Protein AF-0000000072959063 (afdb_homodimer)

Foldseek 3Di:
DPFDAFDFDDDDDDDPAWDKDKDWDADPNRTDIAIAIEHFAKEFEWEAAPVVQKIKKKKFFDVVQLLVQDDPVQNHTTHDCVVRPSVSRIAIETQMDGPPDDDDNLVVHQVSCCQAAQFRDDSVQWAWPDWDFPPVRHYRHIYTYTYGYDHPVRRHDRHQHDDPGGMHMDIGHLVRVVVQLPDPDHRYDVVRVVVNVVCCVPPND/DPFDAFDFDDDDDDDPAWDKDKDWDADPNRTDIAIAIEHFAKEFEWEAAPVVQKIKKKKFFDVVQLLVQDDPVQNHTTHDCVVRPSVSRIAIETQMDGPPDDDDNLVVHQVSCCQAAQFRDDSVQWAWPDWDFPPVRHYRHIYTYTYGYDHPVRRHDRHQHDDPGGMHMDIGHLVRVVVQLPDPDHRYDVVRVVVNVVCCVPPND

Radius of gyration: 20.93 Å; Cα contacts (8 Å, |Δi|>4): 956; chains: 2; bounding box: 51×58×54 Å

Nearest PDB structures (foldseek):
  8otv-assembly1_A  TM=8.911E-01  e=1.100E-23  Homo sapiens
  8otv-assembly1_B  TM=8.732E-01  e=2.840E-22  Homo sapiens
  3o6z-assembly1_B  TM=8.496E-01  e=9.283E-17  Escherichia coli K-12
  3o69-assembly1_B  TM=8.388E-01  e=2.330E-16  Escherichia coli K-12
  3hhj-assembly1_A  TM=7.610E-01  e=2.419E-06  Bartonella henselae str. Houston-1

pLDDT: mean 95.74, std 4.67, range [64.44, 98.94]

Structure (mmCIF, N/CA/C/O backbone):
data_AF-0000000072959063-model_v1
#
loop_
_entity.id
_entity.type
_entity.pdbx_description
1 polymer 'Uridine diphosphate glucose pyrophosphatase NUDT14'
#
loop_
_atom_site.group_PDB
_atom_site.id
_atom_site.type_symbol
_atom_site.label_atom_id
_atom_site.label_alt_id
_atom_site.label_comp_id
_atom_site.label_asym_id
_atom_site.label_entity_id
_atom_site.label_seq_id
_atom_site.pdbx_PDB_ins_code
_atom_site.Cartn_x
_atom_site.Cartn_y
_atom_site.Cartn_z
_atom_site.occupancy
_atom_site.B_iso_or_equiv
_atom_site.auth_seq_id
_atom_site.auth_comp_id
_atom_site.auth_asym_id
_atom_site.auth_atom_id
_atom_site.pdbx_PDB_model_num
ATOM 1 N N . MET A 1 1 ? 0.148 15.312 21.766 1 64.56 1 MET A N 1
ATOM 2 C CA . MET A 1 1 ? 0.038 13.945 22.266 1 64.56 1 MET A CA 1
ATOM 3 C C . MET A 1 1 ? -1.286 13.32 21.844 1 64.56 1 MET A C 1
ATOM 5 O O . MET A 1 1 ? -2.291 14.016 21.703 1 64.56 1 MET A O 1
ATOM 9 N N . ASN A 1 2 ? -1.264 12.109 21.078 1 83.5 2 ASN A N 1
ATOM 10 C CA . ASN A 1 2 ? -2.477 11.453 20.594 1 83.5 2 ASN A CA 1
ATOM 11 C C . ASN A 1 2 ? -3.133 10.617 21.688 1 83.5 2 ASN A C 1
ATOM 13 O O . ASN A 1 2 ? -3.012 9.398 21.703 1 83.5 2 ASN A O 1
ATOM 17 N N . LYS A 1 3 ? -3.85 11.367 22.656 1 90 3 LYS A N 1
ATOM 18 C CA . LYS A 1 3 ? -4.582 10.641 23.688 1 90 3 LYS A CA 1
ATOM 19 C C . LYS A 1 3 ? -5.93 10.156 23.172 1 90 3 LYS A C 1
ATOM 21 O O . LYS A 1 3 ? -6.742 10.953 22.688 1 90 3 LYS A O 1
ATOM 26 N N . ILE A 1 4 ? -6.113 8.852 23.266 1 96.19 4 ILE A N 1
ATOM 27 C CA . ILE A 1 4 ? -7.387 8.305 22.797 1 96.19 4 ILE A CA 1
ATOM 28 C C . ILE A 1 4 ? -8.156 7.723 23.984 1 96.19 4 ILE A C 1
ATOM 30 O O . ILE A 1 4 ? -7.555 7.242 24.938 1 96.19 4 ILE A O 1
ATOM 34 N N . SER A 1 5 ? -9.461 7.824 23.953 1 96.69 5 SER A N 1
ATOM 35 C CA . SER A 1 5 ? -10.352 7.207 24.922 1 96.69 5 SER A CA 1
ATOM 36 C C . SER A 1 5 ? -11.688 6.824 24.297 1 96.69 5 SER A C 1
ATOM 38 O O . SER A 1 5 ? -11.969 7.191 23.156 1 96.69 5 SER A O 1
ATOM 40 N N . ASP A 1 6 ? -12.453 5.984 24.984 1 97.44 6 ASP A N 1
ATOM 41 C CA . ASP A 1 6 ? -13.812 5.613 24.609 1 97.44 6 ASP A CA 1
ATOM 42 C C . ASP A 1 6 ? -13.859 5.016 23.219 1 97.44 6 ASP A C 1
ATOM 44 O O . ASP A 1 6 ? -14.672 5.422 22.375 1 97.44 6 ASP A O 1
ATOM 48 N N . VAL A 1 7 ? -12.906 4.195 23 1 98 7 VAL A N 1
ATOM 49 C CA . VAL A 1 7 ? -12.844 3.533 21.688 1 98 7 VAL A CA 1
ATOM 50 C C . VAL A 1 7 ? -13.891 2.424 21.625 1 98 7 VAL A C 1
ATOM 52 O O . VAL A 1 7 ? -13.867 1.488 22.422 1 98 7 VAL A O 1
ATOM 55 N N . VAL A 1 8 ? -14.812 2.545 20.641 1 98.06 8 VAL A N 1
ATOM 56 C CA . VAL A 1 8 ? -15.875 1.567 20.453 1 98.06 8 VAL A CA 1
ATOM 57 C C . VAL A 1 8 ? -15.953 1.16 18.984 1 98.06 8 VAL A C 1
ATOM 59 O O . VAL A 1 8 ? -15.914 2.014 18.094 1 98.06 8 VAL A O 1
ATOM 62 N N . LEU A 1 9 ? -16.062 -0.103 18.75 1 96.88 9 LEU A N 1
ATOM 63 C CA . LEU A 1 9 ? -16.219 -0.642 17.406 1 96.88 9 LEU A CA 1
ATOM 64 C C . LEU A 1 9 ? -17.656 -1.05 17.141 1 96.88 9 LEU A C 1
ATOM 66 O O . LEU A 1 9 ? -18.281 -1.715 17.969 1 96.88 9 LEU A O 1
ATOM 70 N N . LYS A 1 10 ? -18.156 -0.646 15.969 1 94.88 10 LYS A N 1
ATOM 71 C CA . LYS A 1 10 ? -19.5 -1.013 15.516 1 94.88 10 LYS A CA 1
ATOM 72 C C . LYS A 1 10 ? -19.484 -1.417 14.047 1 94.88 10 LYS A C 1
ATOM 74 O O . LYS A 1 10 ? -18.641 -0.966 13.273 1 94.88 10 LYS A O 1
ATOM 79 N N . PRO A 1 11 ? -20.438 -2.283 13.695 1 90.31 11 PRO A N 1
ATOM 80 C CA . PRO A 1 11 ? -20.547 -2.566 12.266 1 90.31 11 PRO A CA 1
ATOM 81 C C . PRO A 1 11 ? -20.781 -1.311 11.43 1 90.31 11 PRO A C 1
ATOM 83 O O . PRO A 1 11 ? -21.5 -0.402 11.859 1 90.31 11 PRO A O 1
ATOM 86 N N . LEU A 1 12 ? -20.219 -1.316 10.25 1 91.25 12 LEU A N 1
ATOM 87 C CA . LEU A 1 12 ? -20.406 -0.181 9.352 1 91.25 12 LEU A CA 1
ATOM 88 C C . LEU A 1 12 ? -21.844 -0.106 8.867 1 91.25 12 LEU A C 1
ATOM 90 O O . LEU A 1 12 ? -22.406 -1.11 8.4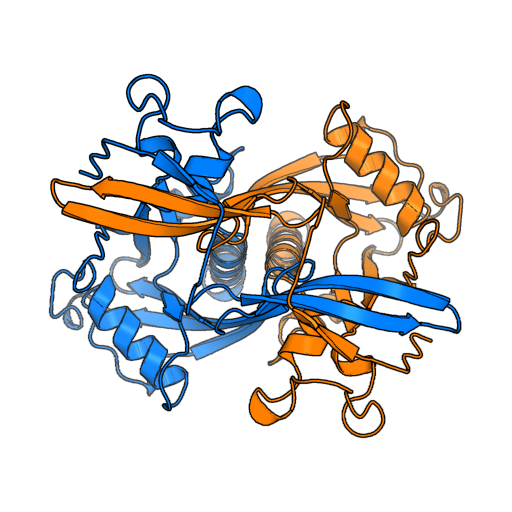22 1 91.25 12 LEU A O 1
ATOM 94 N N . GLU A 1 13 ? -22.453 0.998 8.914 1 87.31 13 GLU A N 1
ATOM 95 C CA . GLU A 1 13 ? -23.781 1.215 8.359 1 87.31 13 GLU A CA 1
ATOM 96 C C . GLU A 1 13 ? -23.719 1.907 7 1 87.31 13 GLU A C 1
ATOM 98 O O . GLU A 1 13 ? -23.938 1.279 5.965 1 87.31 13 GLU A O 1
ATOM 103 N N . LYS A 1 14 ? -23.547 3.174 6.93 1 85.25 14 LYS A N 1
ATOM 104 C CA . LYS A 1 14 ? -23.375 3.949 5.707 1 85.25 14 LYS A CA 1
ATOM 105 C C . LYS A 1 14 ? -22.141 4.844 5.797 1 85.25 14 LYS A C 1
ATOM 107 O O . LYS A 1 14 ? -21.859 5.422 6.852 1 85.25 14 LYS A O 1
ATOM 112 N N . SER A 1 15 ? -21.391 4.836 4.648 1 87.69 15 SER A N 1
ATOM 113 C CA . SER A 1 15 ? -20.188 5.652 4.656 1 87.69 15 SER A CA 1
ATOM 114 C C . SER A 1 15 ? -19.984 6.348 3.314 1 87.69 15 SER A C 1
ATOM 116 O O . SER A 1 15 ? -20.219 5.754 2.26 1 87.69 15 SER A O 1
ATOM 118 N N . ILE A 1 16 ? -19.531 7.57 3.32 1 81.75 16 ILE A N 1
ATOM 119 C CA . ILE A 1 16 ? -19.188 8.281 2.096 1 81.75 16 ILE A CA 1
ATOM 120 C C . ILE A 1 16 ? -17.734 8.016 1.734 1 81.75 16 ILE A C 1
ATOM 122 O O . ILE A 1 16 ? -17.281 8.336 0.627 1 81.75 16 ILE A O 1
ATOM 126 N N . TYR A 1 17 ? -16.969 7.398 2.617 1 83.69 17 TYR A N 1
ATOM 127 C CA . TYR A 1 17 ? -15.539 7.191 2.41 1 83.69 17 TYR A CA 1
ATOM 128 C C . TYR A 1 17 ? -15.258 5.746 2.012 1 83.69 17 TYR A C 1
ATOM 130 O O . TYR A 1 17 ? -14.297 5.48 1.279 1 83.69 17 TYR A O 1
ATOM 138 N N . VAL A 1 18 ? -16 4.887 2.527 1 85.69 18 VAL A N 1
ATOM 139 C CA . VAL A 1 18 ? -15.836 3.449 2.332 1 85.69 18 VAL A CA 1
ATOM 140 C C . VAL A 1 18 ? -17.125 2.846 1.8 1 85.69 18 VAL A C 1
ATOM 142 O O . VAL A 1 18 ? -18.141 2.795 2.512 1 85.69 18 VAL A O 1
ATOM 145 N N . LYS A 1 19 ? -17.094 2.375 0.572 1 89.19 19 LYS A N 1
ATOM 146 C CA . LYS A 1 19 ? -18.281 1.803 -0.057 1 89.19 19 LYS A CA 1
ATOM 147 C C . LYS A 1 19 ? -18.016 0.375 -0.527 1 89.19 19 LYS A C 1
ATOM 149 O O . LYS A 1 19 ? -17.531 0.161 -1.637 1 89.19 19 LYS A O 1
ATOM 154 N N . PRO A 1 20 ? -18.438 -0.57 0.28 1 91.88 20 PRO A N 1
ATOM 155 C CA . PRO A 1 20 ? -18.172 -1.971 -0.063 1 91.88 20 PRO A CA 1
ATOM 156 C C . PRO A 1 20 ? -19.062 -2.471 -1.203 1 91.88 20 PRO A C 1
ATOM 158 O O . PRO A 1 20 ? -20.25 -2.133 -1.265 1 91.88 20 PRO A O 1
ATOM 161 N N . GLN A 1 21 ? -18.453 -3.162 -2.1 1 93.38 21 GLN A N 1
ATOM 162 C CA . GLN A 1 21 ? -19.125 -3.742 -3.256 1 93.38 21 GLN A CA 1
ATOM 163 C C . GLN A 1 21 ? -18.656 -5.176 -3.504 1 93.38 21 GLN A C 1
ATOM 165 O O . GLN A 1 21 ? -17.594 -5.582 -3.02 1 93.38 21 GLN A O 1
ATOM 170 N N . THR A 1 22 ? -19.547 -5.902 -4.219 1 96.25 22 THR A N 1
ATOM 171 C CA . THR A 1 22 ? -19.188 -7.219 -4.727 1 96.25 22 THR A CA 1
ATOM 172 C C . THR A 1 22 ? -19.234 -7.242 -6.254 1 96.25 22 THR A C 1
ATOM 174 O O . THR A 1 22 ? -20.219 -6.824 -6.859 1 96.25 22 THR A O 1
ATOM 177 N N . MET A 1 23 ? -18.156 -7.68 -6.844 1 97 23 MET A N 1
ATOM 178 C CA . MET A 1 23 ? -18.109 -7.879 -8.289 1 97 23 MET A CA 1
ATOM 179 C C . MET A 1 23 ? -18.344 -9.344 -8.641 1 97 23 MET A C 1
ATOM 181 O O . MET A 1 23 ? -17.641 -10.227 -8.141 1 97 23 MET A O 1
ATOM 185 N N . HIS A 1 24 ? -19.328 -9.555 -9.445 1 97.62 24 HIS A N 1
ATOM 186 C CA . HIS A 1 24 ? -19.562 -10.859 -10.062 1 97.62 24 HIS A CA 1
ATOM 187 C C . HIS A 1 24 ? -19.094 -10.867 -11.508 1 97.62 24 HIS A C 1
ATOM 189 O O . HIS A 1 24 ? -19.344 -9.914 -12.25 1 97.62 24 HIS A O 1
ATOM 195 N N . PHE A 1 25 ? -18.406 -11.93 -11.875 1 97.19 25 PHE A N 1
ATOM 196 C CA . PHE A 1 25 ? -17.906 -11.961 -13.242 1 97.19 25 PHE A CA 1
ATOM 197 C C . PHE A 1 25 ? -17.562 -13.383 -13.664 1 97.19 25 PHE A C 1
ATOM 199 O O . PHE A 1 25 ? -17.578 -14.297 -12.836 1 97.19 25 PHE A O 1
ATOM 206 N N . VAL A 1 26 ? -17.422 -13.531 -14.969 1 96.44 26 VAL A N 1
ATOM 207 C CA . VAL A 1 26 ? -16.953 -14.789 -15.531 1 96.44 26 VAL A CA 1
ATOM 208 C C . VAL A 1 26 ? -15.516 -14.625 -16.031 1 96.44 26 VAL A C 1
ATOM 210 O O . VAL A 1 26 ? -15.219 -13.703 -16.812 1 96.44 26 VAL A O 1
ATOM 213 N N . GLN A 1 27 ? -14.633 -15.43 -15.523 1 94.44 27 GLN A N 1
ATOM 214 C CA . GLN A 1 27 ? -13.242 -15.438 -15.969 1 94.44 27 GLN A CA 1
ATOM 215 C C . GLN A 1 27 ? -12.883 -16.781 -16.609 1 94.44 27 GLN A C 1
ATOM 217 O O . GLN A 1 27 ? -12.953 -17.828 -15.961 1 94.44 27 GLN A O 1
ATOM 222 N N . ASN A 1 28 ? -12.508 -16.656 -17.859 1 92.69 28 ASN A N 1
ATOM 223 C CA . ASN A 1 28 ? -12.188 -17.875 -18.594 1 92.69 28 ASN A CA 1
ATOM 224 C C . ASN A 1 28 ? -13.281 -18.938 -18.438 1 92.69 28 ASN A C 1
ATOM 226 O O . ASN A 1 28 ? -12.992 -20.094 -18.156 1 92.69 28 ASN A O 1
ATOM 230 N N . GLY A 1 29 ? -14.508 -18.547 -18.422 1 91.88 29 GLY A N 1
ATOM 231 C CA . GLY A 1 29 ? -15.664 -19.422 -18.438 1 91.88 29 GLY A CA 1
ATOM 232 C C . GLY A 1 29 ? -16.141 -19.797 -17.047 1 91.88 29 GLY A C 1
ATOM 233 O O . GLY A 1 29 ? -17.156 -20.484 -16.891 1 91.88 29 GLY A O 1
ATOM 234 N N . ARG A 1 30 ? -15.453 -19.344 -16.062 1 93.38 30 ARG A N 1
ATOM 235 C CA . ARG A 1 30 ? -15.82 -19.688 -14.688 1 93.38 30 ARG A CA 1
ATOM 236 C C . ARG A 1 30 ? -16.391 -18.484 -13.953 1 93.38 30 ARG A C 1
ATOM 238 O O . ARG A 1 30 ? -15.805 -17.391 -13.984 1 93.38 30 ARG A O 1
ATOM 245 N N . LYS A 1 31 ? -17.5 -18.781 -13.219 1 94.69 31 LYS A N 1
ATOM 246 C CA . LYS A 1 31 ? -18.109 -17.734 -12.414 1 94.69 31 LYS A CA 1
ATOM 247 C C . LYS A 1 31 ? -17.266 -17.438 -11.172 1 94.69 31 LYS A C 1
ATOM 249 O O . LYS A 1 31 ? -16.844 -18.359 -10.461 1 94.69 31 LYS A O 1
ATOM 254 N N . ARG A 1 32 ? -17.094 -16.172 -11.008 1 94.25 32 ARG A N 1
ATOM 255 C CA . ARG A 1 32 ? -16.297 -15.734 -9.867 1 94.25 32 ARG A CA 1
ATOM 256 C C . ARG A 1 32 ? -16.969 -14.555 -9.164 1 94.25 32 ARG A C 1
ATOM 258 O O . ARG A 1 32 ? -17.75 -13.828 -9.773 1 94.25 32 ARG A O 1
ATOM 265 N N . THR A 1 33 ? -16.656 -14.438 -7.871 1 94.62 33 THR A N 1
ATOM 266 C CA . THR A 1 33 ? -17.078 -13.305 -7.059 1 94.62 33 THR A CA 1
ATOM 267 C C . THR A 1 33 ? -15.891 -12.711 -6.297 1 94.62 33 THR A C 1
ATOM 269 O O . THR A 1 33 ? -15.008 -13.445 -5.836 1 94.62 33 THR A O 1
ATOM 272 N N . TRP A 1 34 ? -15.906 -11.352 -6.242 1 95.81 34 TRP A N 1
ATOM 273 C CA . TRP A 1 34 ? -14.844 -10.664 -5.512 1 95.81 34 TRP A CA 1
ATOM 274 C C . TRP A 1 34 ? -15.406 -9.477 -4.734 1 95.81 34 TRP A C 1
ATOM 276 O O . TRP A 1 34 ? -16.109 -8.641 -5.297 1 95.81 34 TRP A O 1
ATOM 286 N N . ASP A 1 35 ? -15.094 -9.453 -3.447 1 94.88 35 ASP A N 1
ATOM 287 C CA . ASP A 1 35 ? -15.5 -8.32 -2.611 1 94.88 35 ASP A CA 1
ATOM 288 C C . ASP A 1 35 ? -14.43 -7.23 -2.611 1 94.88 35 ASP A C 1
ATOM 290 O O . ASP A 1 35 ? -13.242 -7.52 -2.43 1 94.88 35 ASP A O 1
ATOM 294 N N . LEU A 1 36 ? -14.852 -5.977 -2.92 1 94.25 36 LEU A N 1
ATOM 295 C CA . LEU A 1 36 ? -13.922 -4.859 -3.031 1 94.25 36 LEU A CA 1
ATOM 296 C C . LEU A 1 36 ? -14.523 -3.586 -2.449 1 94.25 36 LEU A C 1
ATOM 298 O O . LEU A 1 36 ? -15.695 -3.578 -2.047 1 94.25 36 LEU A O 1
ATOM 302 N N . LEU A 1 37 ? -13.672 -2.578 -2.32 1 91.81 37 LEU A N 1
ATOM 303 C CA . LEU A 1 37 ? -14.102 -1.282 -1.803 1 91.81 37 LEU A CA 1
ATOM 304 C C . LEU A 1 37 ? -13.789 -0.171 -2.801 1 91.81 37 LEU A C 1
ATOM 306 O O . LEU A 1 37 ? -12.711 -0.153 -3.402 1 91.81 37 LEU A O 1
ATOM 310 N N . ASP A 1 38 ? -14.742 0.648 -2.859 1 89.25 38 ASP A N 1
ATOM 311 C CA . ASP A 1 38 ? -14.516 1.892 -3.59 1 89.25 38 ASP A CA 1
ATOM 312 C C . ASP A 1 38 ? -13.961 2.977 -2.668 1 89.25 38 ASP A C 1
ATOM 314 O O . ASP A 1 38 ? -14.625 3.387 -1.714 1 89.25 38 ASP A O 1
ATOM 318 N N . VAL A 1 39 ? -12.703 3.361 -2.891 1 90.38 39 VAL A N 1
ATOM 319 C CA . VAL A 1 39 ? -12.062 4.426 -2.123 1 90.38 39 VAL A CA 1
ATOM 320 C C . VAL A 1 39 ? -11.469 5.465 -3.072 1 90.38 39 VAL A C 1
ATOM 322 O O . VAL A 1 39 ? -11.258 5.184 -4.254 1 90.38 39 VAL A O 1
ATOM 325 N N . HIS A 1 40 ? -11.18 6.688 -2.586 1 92.56 40 HIS A N 1
ATOM 326 C CA . HIS A 1 40 ? -10.617 7.762 -3.395 1 92.56 40 HIS A CA 1
ATOM 327 C C . HIS A 1 40 ? -9.156 7.477 -3.752 1 92.56 40 HIS A C 1
ATOM 329 O O . HIS A 1 40 ? -8.422 6.895 -2.955 1 92.56 40 HIS A O 1
ATOM 335 N N . ASP A 1 41 ? -8.805 7.926 -4.945 1 95.56 41 ASP A N 1
ATOM 336 C CA . ASP A 1 41 ? -7.379 8.039 -5.25 1 95.56 41 ASP A CA 1
ATOM 337 C C . ASP A 1 41 ? -6.691 9.016 -4.293 1 95.56 41 ASP A C 1
ATOM 339 O O . ASP A 1 41 ? -7.355 9.719 -3.527 1 95.56 41 ASP A O 1
ATOM 343 N N . SER A 1 42 ? -5.34 8.953 -4.293 1 97.5 42 SER A N 1
ATOM 344 C CA . SER A 1 42 ? -4.625 9.812 -3.359 1 97.5 42 SER A CA 1
ATOM 345 C C . SER A 1 42 ? -3.301 10.289 -3.951 1 97.5 42 SER A C 1
ATOM 347 O O . SER A 1 42 ? -2.852 9.773 -4.977 1 97.5 42 SER A O 1
ATOM 349 N N . VAL A 1 43 ? -2.781 11.352 -3.344 1 98.69 43 VAL A N 1
ATOM 350 C CA . VAL A 1 43 ? -1.429 11.828 -3.617 1 98.69 43 VAL A CA 1
ATOM 351 C C . VAL A 1 43 ? -0.581 11.719 -2.352 1 98.69 43 VAL A C 1
ATOM 353 O O . VAL A 1 43 ? -1.105 11.789 -1.237 1 98.69 43 VAL A O 1
ATOM 356 N N . ALA A 1 44 ? 0.662 11.469 -2.484 1 98.81 44 ALA A N 1
ATOM 357 C CA . ALA A 1 44 ? 1.662 11.508 -1.422 1 98.81 44 ALA A CA 1
ATOM 358 C C . ALA A 1 44 ? 2.922 12.242 -1.879 1 98.81 44 ALA A C 1
ATOM 360 O O . ALA A 1 44 ? 3.312 12.141 -3.045 1 98.81 44 ALA A O 1
ATOM 361 N N . ILE A 1 45 ? 3.547 12.984 -0.975 1 98.94 45 ILE A N 1
ATOM 362 C CA . ILE A 1 45 ? 4.668 13.82 -1.383 1 98.94 45 ILE A CA 1
ATOM 363 C C . ILE A 1 45 ? 5.863 13.562 -0.47 1 98.94 45 ILE A C 1
ATOM 365 O O . ILE A 1 45 ? 5.758 13.68 0.753 1 98.94 45 ILE A O 1
ATOM 369 N N . LEU A 1 46 ? 6.977 13.195 -1.037 1 98.94 46 LEU A N 1
ATOM 370 C CA . LEU A 1 46 ? 8.25 13.141 -0.331 1 98.94 46 LEU A CA 1
ATOM 371 C C . LEU A 1 46 ? 8.938 14.5 -0.343 1 98.94 46 LEU A C 1
ATOM 373 O O . LEU A 1 46 ? 9.367 14.977 -1.397 1 98.94 46 LEU A O 1
ATOM 377 N N . LEU A 1 47 ? 9.031 15.102 0.79 1 98.94 47 LEU A N 1
ATOM 378 C CA . LEU A 1 47 ? 9.656 16.406 0.93 1 98.94 47 LEU A CA 1
ATOM 379 C C . LEU A 1 47 ? 11.109 16.281 1.376 1 98.94 47 LEU A C 1
ATOM 381 O O . LEU A 1 47 ? 11.406 15.547 2.32 1 98.94 47 LEU A O 1
ATOM 385 N N . HIS A 1 48 ? 11.953 16.969 0.706 1 98.88 48 HIS A N 1
ATOM 386 C CA . HIS A 1 48 ? 13.375 16.984 1.019 1 98.88 48 HIS A CA 1
ATOM 387 C C . HIS A 1 48 ? 13.875 18.406 1.259 1 98.88 48 HIS A C 1
ATOM 389 O O . HIS A 1 48 ? 13.875 19.234 0.342 1 98.88 48 HIS A O 1
ATOM 395 N N . ASN A 1 49 ? 14.219 18.75 2.5 1 98.62 49 ASN A N 1
ATOM 396 C CA . ASN A 1 49 ? 14.891 20.016 2.789 1 98.62 49 ASN A CA 1
ATOM 397 C C . ASN A 1 49 ? 16.344 19.984 2.346 1 98.62 49 ASN A C 1
ATOM 399 O O . ASN A 1 49 ? 17.188 19.344 2.988 1 98.62 49 ASN A O 1
ATOM 403 N N . THR A 1 50 ? 16.625 20.656 1.312 1 97.56 50 THR A N 1
ATOM 404 C CA . THR A 1 50 ? 17.938 20.547 0.675 1 97.56 50 THR A CA 1
ATOM 405 C C . THR A 1 50 ? 18.984 21.312 1.466 1 97.56 50 THR A C 1
ATOM 407 O O . THR A 1 50 ? 20.188 21.047 1.332 1 97.56 50 THR A O 1
ATOM 410 N N . ARG A 1 51 ? 18.609 22.25 2.266 1 96.94 51 ARG A N 1
ATOM 411 C CA . ARG A 1 51 ? 19.547 22.969 3.1 1 96.94 51 ARG A CA 1
ATOM 412 C C . ARG A 1 51 ? 20 22.141 4.293 1 96.94 51 ARG A C 1
ATOM 414 O O . ARG A 1 51 ? 21.188 22.047 4.586 1 96.94 51 ARG A O 1
ATOM 421 N N . LYS A 1 52 ? 19.031 21.5 4.914 1 96.69 52 LYS A N 1
ATOM 422 C CA . LYS A 1 52 ? 19.312 20.719 6.109 1 96.69 52 LYS A CA 1
ATOM 423 C C . LYS A 1 52 ? 19.641 19.266 5.75 1 96.69 52 LYS A C 1
ATOM 425 O O . LYS A 1 52 ? 20.109 18.5 6.594 1 96.69 52 LYS A O 1
ATOM 430 N N . GLN A 1 53 ? 19.406 18.938 4.559 1 97 53 GLN A N 1
ATOM 431 C CA . GLN A 1 53 ? 19.578 17.562 4.098 1 97 53 GLN A CA 1
ATOM 432 C C . GLN A 1 53 ? 18.734 16.594 4.93 1 97 53 GLN A C 1
ATOM 434 O O . GLN A 1 53 ? 19.25 15.602 5.434 1 97 53 GLN A O 1
ATOM 439 N N . THR A 1 54 ? 17.516 16.922 5.082 1 98.62 54 THR A N 1
ATOM 440 C CA . THR A 1 54 ? 16.562 16.109 5.828 1 98.62 54 THR A CA 1
ATOM 441 C C . THR A 1 54 ? 15.312 15.828 4.988 1 98.62 54 THR A C 1
ATOM 443 O O . THR A 1 54 ? 15.039 16.531 4.02 1 98.62 54 THR A O 1
ATOM 446 N N . LEU A 1 55 ? 14.711 14.766 5.285 1 98.88 55 LEU A N 1
ATOM 447 C CA . LEU A 1 55 ? 13.375 14.461 4.77 1 98.88 55 LEU A CA 1
ATOM 448 C C . LEU A 1 55 ? 12.305 14.852 5.781 1 98.88 55 LEU A C 1
ATOM 450 O O . LEU A 1 55 ? 12.5 14.695 6.988 1 98.88 55 LEU A O 1
ATOM 454 N N . ILE A 1 56 ? 11.18 15.344 5.289 1 98.81 56 ILE A N 1
ATOM 455 C CA . ILE A 1 56 ? 10.086 15.797 6.137 1 98.81 56 ILE A CA 1
ATOM 456 C C . ILE A 1 56 ? 8.914 14.82 6.035 1 98.81 56 ILE A C 1
ATOM 458 O O . ILE A 1 56 ? 8.43 14.531 4.938 1 98.81 56 ILE A O 1
ATOM 462 N N . PHE A 1 57 ? 8.477 14.312 7.164 1 98.81 57 PHE A N 1
ATOM 463 C CA . PHE A 1 57 ? 7.398 13.344 7.262 1 98.81 57 PHE A CA 1
ATOM 464 C C . PHE A 1 57 ? 6.32 13.828 8.227 1 98.81 57 PHE A C 1
ATOM 466 O O . PHE A 1 57 ? 6.453 14.898 8.828 1 98.81 57 PHE A O 1
ATOM 473 N N . VAL A 1 58 ? 5.246 13.062 8.266 1 98.62 58 VAL A N 1
ATOM 474 C CA . VAL A 1 58 ? 4.172 13.375 9.211 1 98.62 58 VAL A CA 1
ATOM 475 C C . VAL A 1 58 ? 3.893 12.156 10.086 1 98.62 58 VAL A C 1
ATOM 477 O O . VAL A 1 58 ? 3.959 11.016 9.625 1 98.62 58 VAL A O 1
ATOM 480 N N . LYS A 1 59 ? 3.639 12.398 11.312 1 97.69 59 LYS A N 1
ATOM 481 C CA . LYS A 1 59 ? 3.199 11.406 12.297 1 97.69 59 LYS A CA 1
ATOM 482 C C . LYS A 1 59 ? 1.745 11.641 12.695 1 97.69 59 LYS A C 1
ATOM 484 O O . LYS A 1 59 ? 1.349 12.766 12.984 1 97.69 59 LYS A O 1
ATOM 489 N N . GLN A 1 60 ? 0.978 10.609 12.688 1 97.06 60 GLN A N 1
ATOM 490 C CA . GLN A 1 60 ? -0.431 10.758 13.039 1 97.06 60 GLN A CA 1
ATOM 491 C C . GLN A 1 60 ? -1.027 9.43 13.492 1 97.06 60 GLN A C 1
ATOM 493 O O . GLN A 1 60 ? -0.453 8.367 13.242 1 97.06 60 GLN A O 1
ATOM 498 N N . PHE A 1 61 ? -2.199 9.547 14.219 1 97.12 61 PHE A N 1
ATOM 499 C CA . PHE A 1 61 ? -2.943 8.367 14.664 1 97.12 61 PHE A CA 1
ATOM 500 C C . PHE A 1 61 ? -3.82 7.832 13.539 1 97.12 61 PHE A C 1
ATOM 502 O O . PHE A 1 61 ? -4.652 8.555 12.984 1 97.12 61 PHE A O 1
ATOM 509 N N . ARG A 1 62 ? -3.615 6.555 13.18 1 97.56 62 ARG A N 1
ATOM 510 C CA . ARG A 1 62 ? -4.418 5.855 12.188 1 97.56 62 ARG A CA 1
ATOM 511 C C . ARG A 1 62 ? -5.289 4.785 12.844 1 97.56 62 ARG A C 1
ATOM 513 O O . ARG A 1 62 ? -4.805 3.705 13.18 1 97.56 62 ARG A O 1
ATOM 520 N N . PRO A 1 63 ? -6.555 4.992 12.922 1 97.06 63 PRO A N 1
ATOM 521 C CA . PRO A 1 63 ? -7.453 4.035 13.57 1 97.06 63 PRO A CA 1
ATOM 522 C C . PRO A 1 63 ? -7.367 2.637 12.969 1 97.06 63 PRO A C 1
ATOM 524 O O . PRO A 1 63 ? -7.34 1.645 13.703 1 97.06 63 PRO A O 1
ATOM 527 N N . PRO A 1 64 ? -7.289 2.512 11.664 1 97.06 64 PRO A N 1
ATOM 528 C CA . PRO A 1 64 ? -7.172 1.158 11.117 1 97.06 64 PRO A CA 1
ATOM 529 C C . PRO A 1 64 ? -5.922 0.43 11.609 1 97.06 64 PRO A C 1
ATOM 531 O O . PRO A 1 64 ? -5.969 -0.774 11.875 1 97.06 64 PRO A O 1
ATOM 534 N N . VAL A 1 65 ? -4.844 1.157 11.664 1 97.88 65 VAL A N 1
ATOM 535 C CA . VAL A 1 65 ? -3.604 0.562 12.148 1 97.88 65 VAL A CA 1
ATOM 536 C C . VAL A 1 65 ? -3.756 0.18 13.617 1 97.88 65 VAL A C 1
ATOM 538 O O . VAL A 1 65 ? -3.318 -0.896 14.039 1 97.88 65 VAL A O 1
ATOM 541 N N . TYR A 1 66 ? -4.359 1.049 14.422 1 97.94 66 TYR A N 1
ATOM 542 C CA . TYR A 1 66 ? -4.656 0.75 15.82 1 97.94 66 TYR A CA 1
ATOM 543 C C . TYR A 1 66 ? -5.48 -0.525 15.938 1 97.94 66 TYR A C 1
ATOM 545 O O . TYR A 1 66 ? -5.117 -1.438 16.688 1 97.94 66 TYR A O 1
ATOM 553 N N . PHE A 1 67 ? -6.496 -0.579 15.188 1 97.19 67 PHE A N 1
ATOM 554 C CA . PHE A 1 67 ? -7.375 -1.739 15.148 1 97.19 67 PHE A CA 1
ATOM 555 C C . PHE A 1 67 ? -6.594 -3.004 14.812 1 97.19 67 PHE A C 1
ATOM 557 O O . PHE A 1 67 ? -6.723 -4.02 15.5 1 97.19 67 PHE A O 1
ATOM 564 N N . GLY A 1 68 ? -5.738 -2.895 13.773 1 95.12 68 GLY A N 1
ATOM 565 C CA . GLY A 1 68 ? -4.969 -4.039 13.312 1 95.12 68 GLY A CA 1
ATOM 566 C C . GLY A 1 68 ? -3.904 -4.477 14.305 1 95.12 68 GLY A C 1
ATOM 567 O O . GLY A 1 68 ? -3.348 -5.57 14.188 1 95.12 68 GLY A O 1
ATOM 568 N N . SER A 1 69 ? -3.596 -3.65 15.234 1 96.69 69 SER A N 1
ATOM 569 C CA . SER A 1 69 ? -2.564 -3.949 16.219 1 96.69 69 SER A CA 1
ATOM 570 C C . SER A 1 69 ? -3.156 -4.625 17.453 1 96.69 69 SER A C 1
ATOM 572 O O . SER A 1 69 ? -2.424 -5.023 18.359 1 96.69 69 SER A O 1
ATOM 574 N N . ILE A 1 70 ? -4.484 -4.738 17.531 1 96.56 70 ILE A N 1
ATOM 575 C CA . ILE A 1 70 ? -5.195 -5.398 18.625 1 96.56 70 ILE A CA 1
ATOM 576 C C . ILE A 1 70 ? -5.5 -6.844 18.234 1 96.56 70 ILE A C 1
ATOM 578 O O . ILE A 1 70 ? -5.926 -7.117 17.109 1 96.56 70 ILE A O 1
ATOM 582 N N . PRO A 1 71 ? -5.242 -7.828 19.125 1 94.75 71 PRO A N 1
ATOM 583 C CA . PRO A 1 71 ? -5.609 -9.219 18.844 1 94.75 71 PRO A CA 1
ATOM 584 C C . PRO A 1 71 ? -7.078 -9.375 18.469 1 94.75 71 PRO A C 1
ATOM 586 O O . PRO A 1 71 ? -7.941 -8.703 19.047 1 94.75 71 PRO A O 1
ATOM 589 N N . GLU A 1 72 ? -7.277 -10.266 17.562 1 91.06 72 GLU A N 1
ATOM 590 C CA . GLU A 1 72 ? -8.617 -10.445 17.016 1 91.06 72 GLU A CA 1
ATOM 591 C C . GLU A 1 72 ? -9.648 -10.656 18.125 1 91.06 72 GLU A C 1
ATOM 593 O O . GLU A 1 72 ? -10.758 -10.125 18.047 1 91.06 72 GLU A O 1
ATOM 598 N N . GLU A 1 73 ? -9.344 -11.383 19.078 1 93.06 73 GLU A N 1
ATOM 599 C CA . GLU A 1 73 ? -10.273 -11.734 20.156 1 93.06 73 GLU A CA 1
ATOM 600 C C . GLU A 1 73 ? -10.695 -10.508 20.953 1 93.06 73 GLU A C 1
ATOM 602 O O . GLU A 1 73 ? -11.75 -10.508 21.594 1 93.06 73 GLU A O 1
ATOM 607 N N . ASP A 1 74 ? -9.922 -9.43 20.891 1 95.69 74 ASP A N 1
ATOM 608 C CA . ASP A 1 74 ? -10.195 -8.227 21.672 1 95.69 74 ASP A CA 1
ATOM 609 C C . ASP A 1 74 ? -10.75 -7.113 20.797 1 95.69 74 ASP A C 1
ATOM 611 O O . ASP A 1 74 ? -11.062 -6.027 21.281 1 95.69 74 ASP A O 1
ATOM 615 N N . ARG A 1 75 ? -10.93 -7.328 19.484 1 94.31 75 ARG A N 1
ATOM 616 C CA . ARG A 1 75 ? -11.391 -6.316 18.531 1 94.31 75 ARG A CA 1
ATOM 617 C C . ARG A 1 75 ? -12.914 -6.262 18.484 1 94.31 75 ARG A C 1
ATOM 619 O O . ARG A 1 75 ? -13.516 -6.414 17.422 1 94.31 75 ARG A O 1
ATOM 626 N N . LYS A 1 76 ? -13.492 -6.027 19.578 1 91.94 76 LYS A N 1
ATOM 627 C CA . LYS A 1 76 ? -14.945 -5.965 19.641 1 91.94 76 LYS A CA 1
ATOM 628 C C . LYS A 1 76 ? -15.414 -5.082 20.797 1 91.94 76 LYS A C 1
ATOM 630 O O . LYS A 1 76 ? -14.797 -5.066 21.859 1 91.94 76 LYS A O 1
ATOM 635 N N . GLY A 1 77 ? -16.484 -4.332 20.484 1 95.12 77 GLY A N 1
ATOM 636 C CA . GLY A 1 77 ? -17.047 -3.486 21.531 1 95.12 77 GLY A CA 1
ATOM 637 C C . GLY A 1 77 ? -16.109 -2.383 21.969 1 95.12 77 GLY A C 1
ATOM 638 O O . GLY A 1 77 ? -15.562 -1.658 21.141 1 95.12 77 GLY A O 1
ATOM 639 N N . THR A 1 78 ? -16.109 -2.275 23.344 1 97.31 78 THR A N 1
ATOM 640 C CA . THR A 1 78 ? -15.25 -1.253 23.922 1 97.31 78 THR A CA 1
ATOM 641 C C . THR A 1 78 ? -13.82 -1.762 24.047 1 97.31 78 THR A C 1
ATOM 643 O O . THR A 1 78 ? -13.586 -2.842 24.594 1 97.31 78 THR A O 1
ATOM 646 N N . ILE A 1 79 ? -12.922 -0.979 23.578 1 97.94 79 ILE A N 1
ATOM 647 C CA . ILE A 1 79 ? -11.516 -1.356 23.609 1 97.94 79 ILE A CA 1
ATOM 648 C C . ILE A 1 79 ? -10.867 -0.804 24.891 1 97.94 79 ILE A C 1
ATOM 650 O O . ILE A 1 79 ? -11.094 0.353 25.25 1 97.94 79 ILE A O 1
ATOM 654 N N . ASP A 1 80 ? -10.094 -1.599 25.562 1 97.69 80 ASP A N 1
ATOM 655 C CA . ASP A 1 80 ? -9.328 -1.175 26.734 1 97.69 80 ASP A CA 1
ATOM 656 C C . ASP A 1 80 ? -8.094 -0.377 26.328 1 97.69 80 ASP A C 1
ATOM 658 O O . ASP A 1 80 ? -7.031 -0.951 26.062 1 97.69 80 ASP A O 1
ATOM 662 N N . VAL A 1 81 ? -8.156 0.842 26.438 1 97.31 81 VAL A N 1
ATOM 663 C CA . VAL A 1 81 ? -7.113 1.714 25.906 1 97.31 81 VAL A CA 1
ATOM 664 C C . VAL A 1 81 ? -5.902 1.682 26.844 1 97.31 81 VAL A C 1
ATOM 666 O O . VAL A 1 81 ? -4.816 2.135 26.484 1 97.31 81 VAL A O 1
ATOM 669 N N . ASN A 1 82 ? -6.129 1.263 28.062 1 96.88 82 ASN A N 1
ATOM 670 C CA . ASN A 1 82 ? -4.988 1.067 28.938 1 96.88 82 ASN A CA 1
ATOM 671 C C . ASN A 1 82 ? -4.152 -0.14 28.531 1 96.88 82 ASN A C 1
ATOM 673 O O . ASN A 1 82 ? -2.924 -0.117 28.641 1 96.88 82 ASN A O 1
ATOM 677 N N . LYS A 1 83 ? -4.836 -1.128 28.094 1 97.38 83 LYS A N 1
ATOM 678 C CA . LYS A 1 83 ? -4.176 -2.33 27.594 1 97.38 83 LYS A CA 1
ATOM 679 C C . LYS A 1 83 ? -3.588 -2.1 26.203 1 97.38 83 LYS A C 1
ATOM 681 O O . LYS A 1 83 ? -2.533 -2.645 25.875 1 97.38 83 LYS A O 1
ATOM 686 N N . TYR A 1 84 ? -4.223 -1.364 25.391 1 98.06 84 TYR A N 1
ATOM 687 C CA . TYR A 1 84 ? -3.816 -1.032 24.031 1 98.06 84 TYR A CA 1
ATOM 688 C C . TYR A 1 84 ? -3.693 0.476 23.844 1 98.06 84 TYR A C 1
ATOM 690 O O . TYR A 1 84 ? -4.625 1.128 23.375 1 98.06 84 TYR A O 1
ATOM 698 N N . PRO A 1 85 ? -2.553 0.998 24.141 1 97.19 85 PRO A N 1
ATOM 699 C CA . PRO A 1 85 ? -2.367 2.449 24.109 1 97.19 85 PRO A CA 1
ATOM 700 C C . PRO A 1 85 ? -2.381 3.006 22.688 1 97.19 85 PRO A C 1
ATOM 702 O O . PRO A 1 85 ? -2.189 2.258 21.719 1 97.19 85 PRO A O 1
ATOM 705 N N . ALA A 1 86 ? -2.551 4.297 22.531 1 96.25 86 ALA A N 1
ATOM 706 C CA . ALA A 1 86 ? -2.705 5 21.266 1 96.25 86 ALA A CA 1
ATOM 707 C C . ALA A 1 86 ? -1.459 4.844 20.391 1 96.25 86 ALA A C 1
ATOM 709 O O . ALA A 1 86 ? -1.542 4.891 19.172 1 96.25 86 ALA A O 1
ATOM 710 N N . GLU A 1 87 ? -0.346 4.594 21.016 1 96.88 87 GLU A N 1
ATOM 711 C CA . GLU A 1 87 ? 0.932 4.484 20.312 1 96.88 87 GLU A CA 1
ATOM 712 C C . GLU A 1 87 ? 0.91 3.346 19.297 1 96.88 87 GLU A C 1
ATOM 714 O O . GLU A 1 87 ? 1.614 3.395 18.281 1 96.88 87 GLU A O 1
ATOM 719 N N . LEU A 1 88 ? 0.021 2.441 19.516 1 97.12 88 LEU A N 1
ATOM 720 C CA . LEU A 1 88 ? -0.084 1.279 18.641 1 97.12 88 LEU A CA 1
ATOM 721 C C . LEU A 1 88 ? -0.629 1.677 17.281 1 97.12 88 LEU A C 1
ATOM 723 O O . LEU A 1 88 ? -0.465 0.942 16.297 1 97.12 88 LEU A O 1
ATOM 727 N N . GLY A 1 89 ? -1.223 2.859 17.219 1 97.69 89 GLY A N 1
ATOM 728 C CA . GLY A 1 89 ? -1.828 3.305 15.977 1 97.69 89 GLY A CA 1
ATOM 729 C C . GLY A 1 89 ? -1.093 4.469 15.336 1 97.69 89 GLY A C 1
ATOM 730 O O . GLY A 1 89 ? -1.571 5.051 14.359 1 97.69 89 GLY A O 1
ATOM 731 N N . ILE A 1 90 ? 0.047 4.793 15.906 1 97.81 90 ILE A N 1
ATOM 732 C CA . ILE A 1 90 ? 0.794 5.926 15.375 1 97.81 90 ILE A CA 1
ATOM 733 C C . ILE A 1 90 ? 1.671 5.469 14.211 1 97.81 90 ILE A C 1
ATOM 735 O O . ILE A 1 90 ? 2.398 4.48 14.328 1 97.81 90 ILE A O 1
ATOM 739 N N . THR A 1 91 ? 1.573 6.199 13.094 1 98.31 91 THR A N 1
ATOM 740 C CA . THR A 1 91 ? 2.363 5.879 11.914 1 98.31 91 THR A CA 1
ATOM 741 C C . THR A 1 91 ? 3.223 7.07 11.5 1 98.31 91 THR A C 1
ATOM 743 O O . THR A 1 91 ? 2.904 8.211 11.82 1 98.31 91 THR A O 1
ATOM 746 N N . LEU A 1 92 ? 4.34 6.773 10.898 1 98.75 92 LEU A N 1
ATOM 747 C CA . LEU A 1 92 ? 5.145 7.746 10.172 1 98.75 92 LEU A CA 1
ATOM 748 C C . LEU A 1 92 ? 4.895 7.641 8.672 1 98.75 92 LEU A C 1
ATOM 750 O O . LEU A 1 92 ? 4.992 6.555 8.094 1 98.75 92 LEU A O 1
ATOM 754 N N . GLU A 1 93 ? 4.543 8.812 8.016 1 98.81 93 GLU A N 1
ATOM 755 C CA . GLU A 1 93 ? 4.094 8.812 6.625 1 98.81 93 GLU A CA 1
ATOM 756 C C . GLU A 1 93 ? 4.648 10.008 5.863 1 98.81 93 GLU A C 1
ATOM 758 O O . GLU A 1 93 ? 5.129 10.969 6.473 1 98.81 93 GLU A O 1
ATOM 763 N N . MET A 1 94 ? 4.594 9.922 4.516 1 98.81 94 MET A N 1
ATOM 764 C CA . MET A 1 94 ? 4.668 11.148 3.725 1 98.81 94 MET A CA 1
ATOM 765 C C . MET A 1 94 ? 3.418 12 3.922 1 98.81 94 MET A C 1
ATOM 767 O O . MET A 1 94 ? 2.355 11.484 4.27 1 98.81 94 MET A O 1
ATOM 771 N N . CYS A 1 95 ? 3.582 13.273 3.76 1 98.44 95 CYS A N 1
ATOM 772 C CA . CYS A 1 95 ? 2.332 14.016 3.664 1 98.44 95 CYS A CA 1
ATOM 773 C C . CYS A 1 95 ? 1.509 13.555 2.469 1 98.44 95 CYS A C 1
ATOM 775 O O . CYS A 1 95 ? 2.062 13.211 1.424 1 98.44 95 CYS A O 1
ATOM 777 N N . ALA A 1 96 ? 0.245 13.5 2.648 1 98.12 96 ALA A N 1
ATOM 778 C CA . ALA A 1 96 ? -0.624 12.891 1.643 1 98.12 96 ALA A CA 1
ATOM 779 C C . ALA A 1 96 ? -2.049 13.422 1.757 1 98.12 96 ALA A C 1
ATOM 781 O O . ALA A 1 96 ? -2.393 14.094 2.736 1 98.12 96 ALA A O 1
ATOM 782 N N . GLY A 1 97 ? -2.846 13.094 0.711 1 96.12 97 GLY A N 1
ATOM 783 C CA . GLY A 1 97 ? -4.25 13.477 0.728 1 96.12 97 GLY A CA 1
ATOM 784 C C . GLY A 1 97 ? -5.074 12.773 -0.329 1 96.12 97 GLY A C 1
ATOM 785 O O . GLY A 1 97 ? -4.531 12.289 -1.325 1 96.12 97 GLY A O 1
ATOM 786 N N . LEU A 1 98 ? -6.363 12.797 -0.089 1 94.69 98 LEU A N 1
ATOM 787 C CA . LEU A 1 98 ? -7.293 12.172 -1.026 1 94.69 98 LEU A CA 1
ATOM 788 C C . LEU A 1 98 ? -7.547 13.086 -2.223 1 94.69 98 LEU A C 1
ATOM 790 O O . LEU A 1 98 ? -7.523 14.312 -2.092 1 94.69 98 LEU A O 1
ATOM 794 N N . VAL A 1 99 ? -7.766 12.445 -3.348 1 95.62 99 VAL A N 1
ATOM 795 C CA . VAL A 1 99 ? -8.227 13.156 -4.535 1 95.62 99 VAL A CA 1
ATOM 796 C C . VAL A 1 99 ? -9.75 13.281 -4.508 1 95.62 99 VAL A C 1
ATOM 798 O O . VAL A 1 99 ? -10.453 12.453 -5.078 1 95.62 99 VAL A O 1
ATOM 801 N N . ASP A 1 100 ? -10.219 14.312 -3.883 1 91.19 100 ASP A N 1
ATOM 802 C CA . ASP A 1 100 ? -11.656 14.461 -3.686 1 91.19 100 ASP A CA 1
ATOM 803 C C . ASP A 1 100 ? -12.156 15.789 -4.242 1 91.19 100 ASP A C 1
ATOM 805 O O . ASP A 1 100 ? -13.289 16.188 -3.975 1 91.19 100 ASP A O 1
ATOM 809 N N . LYS A 1 101 ? -11.281 16.5 -4.84 1 93.19 101 LYS A N 1
ATOM 810 C CA . LYS A 1 101 ? -11.617 17.75 -5.516 1 93.19 101 LYS A CA 1
ATOM 811 C C . LYS A 1 101 ? -11.367 17.641 -7.016 1 93.19 101 LYS A C 1
ATOM 813 O O . LYS A 1 101 ? -10.539 16.844 -7.457 1 93.19 101 LYS A O 1
ATOM 818 N N . ASP A 1 102 ? -12.125 18.5 -7.688 1 93.31 102 ASP A N 1
ATOM 819 C CA . ASP A 1 102 ? -11.922 18.578 -9.133 1 93.31 102 ASP A CA 1
ATOM 820 C C . ASP A 1 102 ? -10.805 19.562 -9.477 1 93.31 102 ASP A C 1
ATOM 822 O O . ASP A 1 102 ? -11.07 20.656 -9.977 1 93.31 102 ASP A O 1
ATOM 826 N N . LYS A 1 103 ? -9.617 19.203 -9.242 1 95.88 103 LYS A N 1
ATOM 827 C CA . LYS A 1 103 ? -8.414 19.969 -9.539 1 95.88 103 LYS A CA 1
ATOM 828 C C . LYS A 1 103 ? -7.262 19.062 -9.938 1 95.88 103 LYS A C 1
ATOM 830 O O . LYS A 1 103 ? -7.27 17.859 -9.617 1 95.88 103 LYS A O 1
ATOM 835 N N . PRO A 1 104 ? -6.293 19.656 -10.68 1 97.38 104 PRO A N 1
ATOM 836 C CA . PRO A 1 104 ? -5.117 18.844 -11.023 1 97.38 104 PRO A CA 1
ATOM 837 C C . PRO A 1 104 ? -4.434 18.25 -9.797 1 97.38 104 PRO A C 1
ATOM 839 O O . PRO A 1 104 ? -4.363 18.891 -8.75 1 97.38 104 PRO A O 1
ATOM 842 N N . LEU A 1 105 ? -3.914 17.031 -9.961 1 98 105 LEU A N 1
ATOM 843 C CA . LEU A 1 105 ? -3.281 16.312 -8.867 1 98 105 LEU A CA 1
ATOM 844 C C . LEU A 1 105 ? -2.176 17.141 -8.227 1 98 105 LEU A C 1
ATOM 846 O O . LEU A 1 105 ? -2.02 17.141 -7.008 1 98 105 LEU A O 1
ATOM 850 N N . VAL A 1 106 ? -1.416 17.797 -9.078 1 98.5 106 VAL A N 1
ATOM 851 C CA . VAL A 1 106 ? -0.268 18.562 -8.602 1 98.5 106 VAL A CA 1
ATOM 852 C C . VAL A 1 106 ? -0.74 19.688 -7.68 1 98.5 106 VAL A C 1
ATOM 854 O O . VAL A 1 106 ? -0.053 20.031 -6.715 1 98.5 106 VAL A O 1
ATOM 857 N N . GLU A 1 107 ? -1.887 20.25 -7.914 1 98.62 107 GLU A N 1
ATOM 858 C CA . GLU A 1 107 ? -2.449 21.281 -7.051 1 98.62 107 GLU A CA 1
ATOM 859 C C . GLU A 1 107 ? -2.914 20.703 -5.719 1 98.62 107 GLU A C 1
ATOM 861 O O . GLU A 1 107 ? -2.738 21.312 -4.668 1 98.62 107 GLU A O 1
ATOM 866 N N . ILE A 1 108 ? -3.514 19.516 -5.805 1 98.44 108 ILE A N 1
ATOM 867 C CA . ILE A 1 108 ? -3.91 18.844 -4.578 1 98.44 108 ILE A CA 1
ATOM 868 C C . ILE A 1 108 ? -2.676 18.547 -3.729 1 98.44 108 ILE A C 1
ATOM 870 O O . ILE A 1 108 ? -2.686 18.766 -2.514 1 98.44 108 ILE A O 1
ATOM 874 N N . ALA A 1 109 ? -1.61 18.109 -4.375 1 98.69 109 ALA A N 1
ATOM 875 C CA . ALA A 1 109 ? -0.357 17.828 -3.68 1 98.69 109 ALA A CA 1
ATOM 876 C C . ALA A 1 109 ? 0.178 19.062 -2.975 1 98.69 109 ALA A C 1
ATOM 878 O O . ALA A 1 109 ? 0.547 19.016 -1.799 1 98.69 109 ALA A O 1
ATOM 879 N N . LYS A 1 110 ? 0.189 20.156 -3.684 1 98.69 110 LYS A N 1
ATOM 880 C CA . LYS A 1 110 ? 0.66 21.422 -3.109 1 98.69 110 LYS A CA 1
ATOM 881 C C . LYS A 1 110 ? -0.162 21.797 -1.882 1 98.69 110 LYS A C 1
ATOM 883 O O . LYS A 1 110 ? 0.39 22.25 -0.871 1 98.69 110 LYS A O 1
ATOM 888 N N . GLU A 1 111 ? -1.457 21.672 -1.978 1 98.06 111 GLU A N 1
ATOM 889 C CA . GLU A 1 111 ? -2.34 22.016 -0.866 1 98.06 111 GLU A CA 1
ATOM 890 C C . GLU A 1 111 ? -2.033 21.172 0.363 1 98.06 111 GLU A C 1
ATOM 892 O O . GLU A 1 111 ? -2.029 21.672 1.488 1 98.06 111 GLU A O 1
ATOM 897 N N . GLU A 1 112 ? -1.762 19.875 0.128 1 98.31 112 GLU A N 1
ATOM 898 C CA . GLU A 1 112 ? -1.463 18.984 1.242 1 98.31 112 GLU A CA 1
ATOM 899 C C . GLU A 1 112 ? -0.128 19.328 1.892 1 98.31 112 GLU A C 1
ATOM 901 O O . GLU A 1 112 ? 0.023 19.219 3.111 1 98.31 112 GLU A O 1
ATOM 906 N N . ILE A 1 113 ? 0.869 19.688 1.104 1 98.75 113 ILE A N 1
ATOM 907 C CA . ILE A 1 113 ? 2.168 20.094 1.627 1 98.75 113 ILE A CA 1
ATOM 908 C C . ILE A 1 113 ? 1.991 21.281 2.566 1 98.75 113 ILE A C 1
ATOM 910 O O . ILE A 1 113 ? 2.535 21.297 3.672 1 98.75 113 ILE A O 1
ATOM 914 N N . LEU A 1 114 ? 1.202 22.234 2.129 1 98.44 114 LEU A N 1
ATOM 915 C CA . LEU A 1 114 ? 0.962 23.438 2.928 1 98.44 114 LEU A CA 1
ATOM 916 C C . LEU A 1 114 ? 0.192 23.094 4.199 1 98.44 114 LEU A C 1
ATOM 918 O O . LEU A 1 114 ? 0.585 23.5 5.297 1 98.44 114 LEU A O 1
ATOM 922 N N . GLU A 1 115 ? -0.858 22.344 4.117 1 98.12 115 GLU A N 1
ATOM 923 C CA . GLU A 1 115 ? -1.737 22.047 5.242 1 98.12 115 GLU A CA 1
ATOM 924 C C . GLU A 1 115 ? -1.021 21.188 6.285 1 98.12 115 GLU A C 1
ATOM 926 O O . GLU A 1 115 ? -1.094 21.469 7.48 1 98.12 115 GLU A O 1
ATOM 931 N N . GLU A 1 116 ? -0.31 20.188 5.836 1 98.38 116 GLU A N 1
ATOM 932 C CA . GLU A 1 116 ? 0.22 19.203 6.773 1 98.38 116 GLU A CA 1
ATOM 933 C C . GLU A 1 116 ? 1.634 19.562 7.219 1 98.38 116 GLU A C 1
ATOM 935 O O . GLU A 1 116 ? 2.014 19.312 8.359 1 98.38 116 GLU A O 1
ATOM 940 N N . CYS A 1 117 ? 2.445 20.203 6.336 1 98.56 117 CYS A N 1
ATOM 941 C CA . CYS A 1 117 ? 3.861 20.375 6.633 1 98.56 117 CYS A CA 1
ATOM 942 C C . CYS A 1 117 ? 4.215 21.859 6.73 1 98.56 117 CYS A C 1
ATOM 944 O O . CYS A 1 117 ? 5.293 22.203 7.211 1 98.56 117 CYS A O 1
ATOM 946 N N . GLY A 1 118 ? 3.373 22.766 6.211 1 98.56 118 GLY A N 1
ATOM 947 C CA . GLY A 1 118 ? 3.535 24.203 6.414 1 98.56 118 GLY A CA 1
ATOM 948 C C . GLY A 1 118 ? 4.383 24.859 5.34 1 98.56 118 GLY A C 1
ATOM 949 O O . GLY A 1 118 ? 4.754 26.031 5.469 1 98.56 118 GLY A O 1
ATOM 950 N N . TYR A 1 119 ? 4.73 24.141 4.238 1 98.75 119 TYR A N 1
ATOM 951 C CA . TYR A 1 119 ? 5.559 24.719 3.186 1 98.75 119 TYR A CA 1
ATOM 952 C C . TYR A 1 119 ? 4.703 25.203 2.021 1 98.75 119 TYR A C 1
ATOM 954 O O . TYR A 1 119 ? 3.807 24.5 1.563 1 98.75 119 TYR A O 1
ATOM 962 N N . ASP A 1 120 ? 4.926 26.391 1.615 1 98.75 120 ASP A N 1
ATOM 963 C CA . ASP A 1 120 ? 4.352 26.906 0.376 1 98.75 120 ASP A CA 1
ATOM 964 C C . ASP A 1 120 ? 5.332 26.75 -0.787 1 98.75 120 ASP A C 1
ATOM 966 O O . ASP A 1 120 ? 6.281 27.531 -0.916 1 98.75 120 ASP A O 1
ATOM 970 N N . VAL A 1 121 ? 5.074 25.766 -1.652 1 98.75 121 VAL A N 1
ATOM 971 C CA . VAL A 1 121 ? 6.023 25.422 -2.707 1 98.75 121 VAL A CA 1
ATOM 972 C C . VAL A 1 121 ? 5.441 25.797 -4.066 1 98.75 121 VAL A C 1
ATOM 974 O O . VAL A 1 121 ? 4.223 25.781 -4.254 1 98.75 121 VAL A O 1
ATOM 977 N N . PRO A 1 122 ? 6.277 26.219 -5.043 1 98.06 122 PRO A N 1
ATOM 978 C CA . PRO A 1 122 ? 5.75 26.391 -6.398 1 98.06 122 PRO A CA 1
ATOM 979 C C . PRO A 1 122 ? 5.355 25.078 -7.051 1 98.06 122 PRO A C 1
ATOM 981 O O . PRO A 1 122 ? 6.008 24.047 -6.828 1 98.06 122 PRO A O 1
ATOM 984 N N . LEU A 1 123 ? 4.363 25.078 -7.871 1 98 123 LEU A N 1
ATOM 985 C CA . LEU A 1 123 ? 3.881 23.875 -8.555 1 98 123 LEU A CA 1
ATOM 986 C C . LEU A 1 123 ? 5 23.219 -9.359 1 98 123 LEU A C 1
ATOM 988 O O . LEU A 1 123 ? 5.07 22 -9.453 1 98 123 LEU A O 1
ATOM 992 N N . SER A 1 124 ? 5.895 24.047 -9.867 1 97.56 124 SER A N 1
ATOM 993 C CA . SER A 1 124 ? 6.965 23.578 -10.734 1 97.56 124 SER A CA 1
ATOM 994 C C . SER A 1 124 ? 7.992 22.75 -9.961 1 97.56 124 SER A C 1
ATOM 996 O O . SER A 1 124 ? 8.82 22.062 -10.555 1 97.56 124 SER A O 1
ATOM 998 N N . SER A 1 125 ? 7.938 22.812 -8.641 1 97.81 125 SER A N 1
ATOM 999 C CA . SER A 1 125 ? 8.914 22.094 -7.828 1 97.81 125 SER A CA 1
ATOM 1000 C C . SER A 1 125 ? 8.469 20.672 -7.566 1 97.81 125 SER A C 1
ATOM 1002 O O . SER A 1 125 ? 9.242 19.844 -7.07 1 97.81 125 SER A O 1
ATOM 1004 N N . LEU A 1 126 ? 7.277 20.375 -7.91 1 98.69 126 LEU A N 1
ATOM 1005 C CA . LEU A 1 126 ? 6.77 19.031 -7.719 1 98.69 126 LEU A CA 1
ATOM 1006 C C . LEU A 1 126 ? 7.113 18.141 -8.914 1 98.69 126 LEU A C 1
ATOM 1008 O O . LEU A 1 126 ? 6.742 18.453 -10.047 1 98.69 126 LEU A O 1
ATOM 1012 N N . VAL A 1 127 ? 7.867 17.109 -8.609 1 98.25 127 VAL A N 1
ATOM 1013 C CA . VAL A 1 127 ? 8.258 16.125 -9.633 1 98.25 127 VAL A CA 1
ATOM 1014 C C . VAL A 1 127 ? 7.512 14.812 -9.398 1 98.25 127 VAL A C 1
ATOM 1016 O O . VAL A 1 127 ? 7.617 14.219 -8.328 1 98.25 127 VAL A O 1
ATOM 1019 N N . LYS A 1 128 ? 6.766 14.414 -10.398 1 98.5 128 LYS A N 1
ATOM 1020 C CA . LYS A 1 128 ? 6.059 13.148 -10.273 1 98.5 128 LYS A CA 1
ATOM 1021 C C . LYS A 1 128 ? 7.035 11.977 -10.266 1 98.5 128 LYS A C 1
ATOM 1023 O O . LYS A 1 128 ? 7.859 11.836 -11.172 1 98.5 128 LYS A O 1
ATOM 1028 N N . VAL A 1 129 ? 7.004 11.141 -9.266 1 98.25 129 VAL A N 1
ATOM 1029 C CA . VAL A 1 129 ? 7.855 9.961 -9.141 1 98.25 129 VAL A CA 1
ATOM 1030 C C . VAL A 1 129 ? 7.184 8.773 -9.828 1 98.25 129 VAL A C 1
ATOM 1032 O O . VAL A 1 129 ? 7.84 8.016 -10.539 1 98.25 129 VAL A O 1
ATOM 1035 N N . GLY A 1 130 ? 5.879 8.609 -9.617 1 97.69 130 GLY A N 1
ATOM 1036 C CA . GLY A 1 130 ? 5.105 7.539 -10.234 1 97.69 130 GLY A CA 1
ATOM 1037 C C . GLY A 1 130 ? 3.711 7.402 -9.648 1 97.69 130 GLY A C 1
ATOM 1038 O O . GLY A 1 130 ? 3.414 7.965 -8.594 1 97.69 130 GLY A O 1
ATOM 1039 N N . SER A 1 131 ? 2.836 6.742 -10.391 1 98.5 131 SER A N 1
ATOM 1040 C CA . SER A 1 131 ? 1.501 6.352 -9.945 1 98.5 131 SER A CA 1
ATOM 1041 C C . SER A 1 131 ? 1.354 4.836 -9.906 1 98.5 131 SER A C 1
ATOM 1043 O O . SER A 1 131 ? 1.803 4.137 -10.812 1 98.5 131 SER A O 1
ATOM 1045 N N . TYR A 1 132 ? 0.849 4.324 -8.875 1 98.5 132 TYR A N 1
ATOM 1046 C CA . TYR A 1 132 ? 0.745 2.883 -8.672 1 98.5 132 TYR A CA 1
ATOM 1047 C C . TYR A 1 132 ? -0.564 2.52 -7.984 1 98.5 132 TYR A C 1
ATOM 1049 O O . TYR A 1 132 ? -1.287 3.4 -7.508 1 98.5 132 TYR A O 1
ATOM 1057 N N . ARG A 1 133 ? -0.912 1.241 -7.949 1 97.75 133 ARG A N 1
ATOM 1058 C CA . ARG A 1 133 ? -2.203 0.769 -7.461 1 97.75 133 ARG A CA 1
ATOM 1059 C C . ARG A 1 133 ? -2.094 0.253 -6.031 1 97.75 133 ARG A C 1
ATOM 1061 O O . ARG A 1 133 ? -1.453 -0.77 -5.781 1 97.75 133 ARG A O 1
ATOM 1068 N N . SER A 1 134 ? -2.791 0.899 -5.152 1 94.5 134 SER A N 1
ATOM 1069 C CA . SER A 1 134 ? -2.729 0.55 -3.738 1 94.5 134 SER A CA 1
ATOM 1070 C C . SER A 1 134 ? -3.848 -0.413 -3.355 1 94.5 134 SER A C 1
ATOM 1072 O O . SER A 1 134 ? -4.992 -0.241 -3.779 1 94.5 134 SER A O 1
ATOM 1074 N N . GLY A 1 135 ? -3.469 -1.389 -2.559 1 93.06 135 GLY A N 1
ATOM 1075 C CA . GLY A 1 135 ? -4.465 -2.33 -2.07 1 93.06 135 GLY A CA 1
ATOM 1076 C C . GLY A 1 135 ? -5.078 -3.174 -3.172 1 93.06 135 GLY A C 1
ATOM 1077 O O . GLY A 1 135 ? -6.301 -3.258 -3.291 1 93.06 135 GLY A O 1
ATOM 1078 N N . VAL A 1 136 ? -4.324 -3.836 -3.955 1 95.19 136 VAL A N 1
ATOM 1079 C CA . VAL A 1 136 ? -4.766 -4.43 -5.215 1 95.19 136 VAL A CA 1
ATOM 1080 C C . VAL A 1 136 ? -5.727 -5.582 -4.934 1 95.19 136 VAL A C 1
ATOM 1082 O O . VAL A 1 136 ? -6.465 -6.012 -5.824 1 95.19 136 VAL A O 1
ATOM 1085 N N . GLY A 1 137 ? -5.785 -6.055 -3.742 1 93.75 137 GLY A N 1
ATOM 1086 C CA . GLY A 1 137 ? -6.688 -7.145 -3.416 1 93.75 137 GLY A CA 1
ATOM 1087 C C . GLY A 1 137 ? -8.047 -6.676 -2.943 1 93.75 137 GLY A C 1
ATOM 1088 O O . GLY A 1 137 ? -9.008 -7.449 -2.936 1 93.75 137 GLY A O 1
ATOM 1089 N N . THR A 1 138 ? -8.125 -5.383 -2.553 1 94.19 138 THR A N 1
ATOM 1090 C CA . THR A 1 138 ? -9.359 -4.953 -1.915 1 94.19 138 THR A CA 1
ATOM 1091 C C . THR A 1 138 ? -9.758 -3.555 -2.389 1 94.19 138 THR A C 1
ATOM 1093 O O . THR A 1 138 ? -10.945 -3.234 -2.473 1 94.19 138 THR A O 1
ATOM 1096 N N . LEU A 1 139 ? -8.852 -2.695 -2.643 1 93.56 139 LEU A N 1
ATOM 1097 C CA . LEU A 1 139 ? -9.102 -1.295 -2.963 1 93.56 139 LEU A CA 1
ATOM 1098 C C . LEU A 1 139 ? -8.828 -1.016 -4.438 1 93.56 139 LEU A C 1
ATOM 1100 O O . LEU A 1 139 ? -9.758 -0.829 -5.223 1 93.56 139 LEU A O 1
ATOM 1104 N N . GLY A 1 140 ? -7.57 -1.093 -4.797 1 93.81 140 GLY A N 1
ATOM 1105 C CA . GLY A 1 140 ? -7.168 -0.885 -6.18 1 93.81 140 GLY A CA 1
ATOM 1106 C C . GLY A 1 140 ? -7.027 0.58 -6.547 1 93.81 140 GLY A C 1
ATOM 1107 O O . GLY A 1 140 ? -6.871 0.919 -7.723 1 93.81 140 GLY A O 1
ATOM 1108 N N . SER A 1 141 ? -7.051 1.471 -5.57 1 94.56 141 SER A N 1
ATOM 1109 C CA . SER A 1 141 ? -6.988 2.908 -5.812 1 94.56 141 SER A CA 1
ATOM 1110 C C . SER A 1 141 ? -5.613 3.322 -6.324 1 94.56 141 SER A C 1
ATOM 1112 O O . SER A 1 141 ? -4.609 2.678 -6.016 1 94.56 141 SER A O 1
ATOM 1114 N N . LEU A 1 142 ? -5.648 4.367 -7.117 1 96.88 142 LEU A N 1
ATOM 1115 C CA . LEU A 1 142 ? -4.41 4.938 -7.633 1 96.88 142 LEU A CA 1
ATOM 1116 C C . LEU A 1 142 ? -3.811 5.922 -6.637 1 96.88 142 LEU A C 1
ATOM 1118 O O . LEU A 1 142 ? -4.52 6.773 -6.094 1 96.88 142 LEU A O 1
ATOM 1122 N N . GLN A 1 143 ? -2.541 5.75 -6.297 1 98.06 143 GLN A N 1
ATOM 1123 C CA . GLN A 1 143 ? -1.793 6.746 -5.543 1 98.06 143 GLN A CA 1
ATOM 1124 C C . GLN A 1 143 ? -0.639 7.312 -6.363 1 98.06 143 GLN A C 1
ATOM 1126 O O . GLN A 1 143 ? 0.104 6.559 -7 1 98.06 143 GLN A O 1
ATOM 1131 N N . THR A 1 144 ? -0.571 8.578 -6.418 1 98.75 144 THR A N 1
ATOM 1132 C CA . THR A 1 144 ? 0.512 9.25 -7.121 1 98.75 144 THR A CA 1
ATOM 1133 C C . THR A 1 144 ? 1.489 9.883 -6.137 1 98.75 144 THR A C 1
ATOM 1135 O O . THR A 1 144 ? 1.081 10.625 -5.242 1 98.75 144 THR A O 1
ATOM 1138 N N . THR A 1 145 ? 2.766 9.578 -6.305 1 98.81 145 THR A N 1
ATOM 1139 C CA . THR A 1 145 ? 3.811 10.109 -5.438 1 98.81 145 THR A CA 1
ATOM 1140 C C . THR A 1 145 ? 4.582 11.227 -6.145 1 98.81 145 THR A C 1
ATOM 1142 O O . THR A 1 145 ? 4.98 11.07 -7.301 1 98.81 145 THR A O 1
ATOM 1145 N N . TYR A 1 146 ? 4.73 12.328 -5.469 1 98.88 146 TYR A N 1
ATOM 1146 C CA . TYR A 1 146 ? 5.574 13.43 -5.922 1 98.88 146 TYR A CA 1
ATOM 1147 C C . TYR A 1 146 ? 6.805 13.578 -5.035 1 98.88 146 TYR A C 1
ATOM 1149 O O . TYR A 1 146 ? 6.781 13.195 -3.861 1 98.88 146 TYR A O 1
ATOM 1157 N N . TYR A 1 147 ? 7.848 14.055 -5.621 1 98.88 147 TYR A N 1
ATOM 1158 C CA . TYR A 1 147 ? 9.039 14.539 -4.93 1 98.88 147 TYR A CA 1
ATOM 1159 C C . TYR A 1 147 ? 9.141 16.062 -5.008 1 98.88 147 TYR A C 1
ATOM 1161 O O . TYR A 1 147 ? 8.875 16.641 -6.059 1 98.88 147 TYR A O 1
ATOM 1169 N N . CYS A 1 148 ? 9.469 16.641 -3.896 1 98.94 148 CYS A N 1
ATOM 1170 C CA . CYS A 1 148 ? 9.562 18.094 -3.861 1 98.94 148 CYS A CA 1
ATOM 1171 C C . CYS A 1 148 ? 10.695 18.547 -2.951 1 98.94 148 CYS A C 1
ATOM 1173 O O . CYS A 1 148 ? 10.797 18.094 -1.809 1 98.94 148 CYS A O 1
ATOM 1175 N N . GLU A 1 149 ? 11.562 19.359 -3.449 1 98.75 149 GLU A N 1
ATOM 1176 C CA . GLU A 1 149 ? 12.633 19.953 -2.664 1 98.75 149 GLU A CA 1
ATOM 1177 C C . GLU A 1 149 ? 12.188 21.281 -2.047 1 98.75 149 GLU A C 1
ATOM 1179 O O . GLU A 1 149 ? 11.531 22.094 -2.705 1 98.75 149 GLU A O 1
ATOM 1184 N N . VAL A 1 150 ? 12.508 21.438 -0.771 1 98.75 150 VAL A N 1
ATOM 1185 C CA . VAL A 1 150 ? 12.109 22.656 -0.081 1 98.75 150 VAL A CA 1
ATOM 1186 C C . VAL A 1 150 ? 13.297 23.219 0.691 1 98.75 150 VAL A C 1
ATOM 1188 O O . VAL A 1 150 ? 14.312 22.547 0.87 1 98.75 150 VAL A O 1
ATOM 1191 N N . THR A 1 151 ? 13.188 24.516 1.102 1 98.06 151 THR A N 1
ATOM 1192 C CA . THR A 1 151 ? 14.062 25.172 2.064 1 98.06 151 THR A CA 1
ATOM 1193 C C . THR A 1 151 ? 13.242 25.812 3.18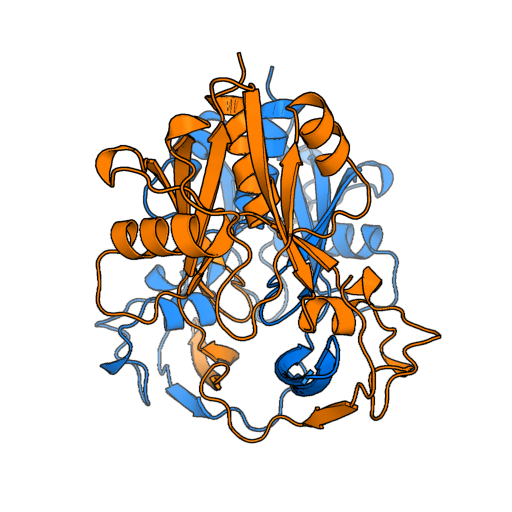2 1 98.06 151 THR A C 1
ATOM 1195 O O . THR A 1 151 ? 12.023 25.953 3.07 1 98.06 151 THR A O 1
ATOM 1198 N N . ASP A 1 152 ? 13.953 26.172 4.27 1 97.12 152 ASP A N 1
ATOM 1199 C CA . ASP A 1 152 ? 13.266 26.719 5.438 1 97.12 152 ASP A CA 1
ATOM 1200 C C . ASP A 1 152 ? 12.516 28 5.086 1 97.12 152 ASP A C 1
ATOM 1202 O O . ASP A 1 152 ? 11.492 28.312 5.695 1 97.12 152 ASP A O 1
ATOM 1206 N N . ASP A 1 153 ? 12.977 28.766 4.094 1 97.19 153 ASP A N 1
ATOM 1207 C CA . ASP A 1 153 ? 12.352 30.031 3.723 1 97.19 153 ASP A CA 1
ATOM 1208 C C . ASP A 1 153 ? 10.984 29.797 3.088 1 97.19 153 ASP A C 1
ATOM 1210 O O . ASP A 1 153 ? 10.188 30.734 2.965 1 97.19 153 ASP A O 1
ATOM 1214 N N . MET A 1 154 ? 10.703 28.547 2.752 1 97.94 154 MET A N 1
ATOM 1215 C CA . MET A 1 154 ? 9.422 28.219 2.131 1 97.94 154 MET A CA 1
ATOM 1216 C C . MET A 1 154 ? 8.391 27.828 3.186 1 97.94 154 MET A C 1
ATOM 1218 O O . MET A 1 154 ? 7.215 27.641 2.869 1 97.94 154 MET A O 1
ATOM 1222 N N . LYS A 1 155 ? 8.852 27.641 4.363 1 97.88 155 LYS A N 1
ATOM 1223 C CA . LYS A 1 155 ? 7.934 27.312 5.453 1 97.88 155 LYS A CA 1
ATOM 1224 C C . LYS A 1 155 ? 7.152 28.547 5.898 1 97.88 155 LYS A C 1
ATOM 1226 O O . LYS A 1 155 ? 7.742 29.547 6.328 1 97.88 155 LYS A O 1
ATOM 1231 N N . VAL A 1 156 ? 5.867 28.453 5.848 1 98.25 156 VAL A N 1
ATOM 1232 C CA . VAL A 1 156 ? 5.062 29.641 6.117 1 98.25 156 VAL A CA 1
ATOM 1233 C C . VAL A 1 156 ? 4.145 29.391 7.312 1 98.25 156 VAL A C 1
ATOM 1235 O O . VAL A 1 156 ? 3.479 30.297 7.797 1 98.25 156 VAL A O 1
ATOM 1238 N N . SER A 1 157 ? 4.035 28.188 7.75 1 96.69 157 SER A N 1
ATOM 1239 C CA . SER A 1 157 ? 3.268 27.797 8.93 1 96.69 157 SER A CA 1
ATOM 1240 C C . SER A 1 157 ? 3.838 26.531 9.57 1 96.69 157 SER A C 1
ATOM 1242 O O . SER A 1 157 ? 4.766 25.922 9.031 1 96.69 157 SER A O 1
ATOM 1244 N N . GLN A 1 158 ? 3.389 26.172 10.688 1 94.38 158 GLN A N 1
ATOM 1245 C CA . GLN A 1 158 ? 3.871 24.984 11.383 1 94.38 158 GLN A CA 1
ATOM 1246 C C . GLN A 1 158 ? 3.32 23.719 10.75 1 94.38 158 GLN A C 1
ATOM 1248 O O . GLN A 1 158 ? 3.818 22.625 11.016 1 94.38 158 GLN A O 1
ATOM 1253 N N . GLY A 1 159 ? 2.383 23.844 9.875 1 96.19 159 GLY A N 1
ATOM 1254 C CA . GLY A 1 159 ? 1.662 22.656 9.422 1 96.19 159 GLY A CA 1
ATOM 1255 C C . GLY A 1 159 ? 0.8 22.031 10.508 1 96.19 159 GLY A C 1
ATOM 1256 O O . GLY A 1 159 ? 0.269 22.734 11.367 1 96.19 159 GLY A O 1
ATOM 1257 N N . GLY A 1 160 ? 0.529 20.75 10.383 1 93.81 160 GLY A N 1
ATOM 1258 C CA . GLY A 1 160 ? -0.189 20.047 11.438 1 93.81 160 GLY A CA 1
ATOM 1259 C C . GLY A 1 160 ? -1.59 19.641 11.031 1 93.81 160 GLY A C 1
ATOM 1260 O O . GLY A 1 160 ? -2.299 18.984 11.797 1 93.81 160 GLY A O 1
ATOM 1261 N N . GLY A 1 161 ? -1.974 19.953 9.875 1 91.75 161 GLY A N 1
ATOM 1262 C CA . GLY A 1 161 ? -3.289 19.547 9.398 1 91.75 161 GLY A CA 1
ATOM 1263 C C . GLY A 1 161 ? -4.355 20.609 9.641 1 91.75 161 GLY A C 1
ATOM 1264 O O . GLY A 1 161 ? -4.062 21.672 10.172 1 91.75 161 GLY A O 1
ATOM 1265 N N . VAL A 1 162 ? -5.57 20.266 9.156 1 85.19 162 VAL A N 1
ATOM 1266 C CA . VAL A 1 162 ? -6.715 21.156 9.328 1 85.19 162 VAL A CA 1
ATOM 1267 C C . VAL A 1 162 ? -7.871 20.406 9.977 1 85.19 162 VAL A C 1
ATOM 1269 O O . VAL A 1 162 ? -7.953 19.172 9.875 1 85.19 162 VAL A O 1
ATOM 1272 N N . GLY A 1 163 ? -8.688 21.141 10.656 1 82.12 163 GLY A N 1
ATOM 1273 C CA . GLY A 1 163 ? -9.867 20.516 11.242 1 82.12 163 GLY A CA 1
ATOM 1274 C C . GLY A 1 163 ? -9.539 19.516 12.336 1 82.12 163 GLY A C 1
ATOM 1275 O O . GLY A 1 163 ? -8.875 19.859 13.312 1 82.12 163 GLY A O 1
ATOM 1276 N N . ASP A 1 164 ? -9.969 18.312 11.984 1 79.5 164 ASP A N 1
ATOM 1277 C CA . ASP A 1 164 ? -9.844 17.281 12.992 1 79.5 164 ASP A CA 1
ATOM 1278 C C . ASP A 1 164 ? -8.5 16.562 12.883 1 79.5 164 ASP A C 1
ATOM 1280 O O . ASP A 1 164 ? -8.18 15.695 13.703 1 79.5 164 ASP A O 1
ATOM 1284 N N . GLU A 1 165 ? -7.754 16.938 11.961 1 86.44 165 GLU A N 1
ATOM 1285 C CA . GLU A 1 165 ? -6.469 16.266 11.766 1 86.44 165 GLU A CA 1
ATOM 1286 C C . GLU A 1 165 ? -5.457 16.703 12.828 1 86.44 165 GLU A C 1
ATOM 1288 O O . GLU A 1 165 ? -5.328 17.891 13.117 1 86.44 165 GLU A O 1
ATOM 1293 N N . ILE A 1 166 ? -4.879 15.75 13.445 1 90.88 166 ILE A N 1
ATOM 1294 C CA . ILE A 1 166 ? -3.777 15.984 14.367 1 90.88 166 ILE A CA 1
ATOM 1295 C C . ILE A 1 166 ? -2.504 15.328 13.828 1 90.88 166 ILE A C 1
ATOM 1297 O O . ILE A 1 166 ? -2.334 14.117 13.93 1 90.88 166 ILE A O 1
ATOM 1301 N N . ILE A 1 167 ? -1.638 16.156 13.328 1 95.31 167 ILE A N 1
ATOM 1302 C CA . ILE A 1 167 ? -0.452 15.695 12.617 1 95.31 167 ILE A CA 1
ATOM 1303 C C . ILE A 1 167 ? 0.795 16.344 13.211 1 95.31 167 ILE A C 1
ATOM 1305 O O . ILE A 1 167 ? 0.822 17.562 13.438 1 95.31 167 ILE A O 1
ATOM 1309 N N . ASP A 1 168 ? 1.716 15.562 13.578 1 96.69 168 ASP A N 1
ATOM 1310 C CA . ASP A 1 168 ? 3.035 16.062 13.953 1 96.69 168 ASP A CA 1
ATOM 1311 C C . ASP A 1 168 ? 4 15.992 12.766 1 96.69 168 ASP A C 1
ATOM 1313 O O . ASP A 1 168 ? 4.125 14.953 12.117 1 96.69 168 ASP A O 1
ATOM 1317 N N . VAL A 1 169 ? 4.645 17.094 12.531 1 98.06 169 VAL A N 1
ATOM 1318 C CA . VAL A 1 169 ? 5.652 17.125 11.477 1 98.06 169 VAL A CA 1
ATOM 1319 C C . VAL A 1 169 ? 6.988 16.609 12.023 1 98.06 169 VAL A C 1
ATOM 1321 O O . VAL A 1 169 ? 7.426 17.047 13.094 1 98.06 169 VAL A O 1
ATOM 1324 N N . VAL A 1 170 ? 7.617 15.727 11.305 1 98 170 VAL A N 1
ATOM 1325 C CA . VAL A 1 170 ? 8.867 15.109 11.727 1 98 170 VAL A CA 1
ATOM 1326 C C . VAL A 1 170 ? 9.938 15.305 10.656 1 98 170 VAL A C 1
ATOM 1328 O O . VAL A 1 170 ? 9.688 15.047 9.477 1 98 170 VAL A O 1
ATOM 1331 N N . GLU A 1 171 ? 10.992 15.781 11.055 1 98.19 171 GLU A N 1
ATOM 1332 C CA . GLU A 1 171 ? 12.148 15.914 10.172 1 98.19 171 GLU A CA 1
ATOM 1333 C C . GLU A 1 171 ? 13.234 14.898 10.523 1 98.19 171 GLU A C 1
ATOM 1335 O O . GLU A 1 171 ? 13.602 14.758 11.695 1 98.19 171 GLU A O 1
ATOM 1340 N N . MET A 1 172 ? 13.742 14.164 9.508 1 98.75 172 MET A N 1
ATOM 1341 C CA . MET A 1 172 ? 14.758 13.141 9.742 1 98.75 172 MET A CA 1
ATOM 1342 C C . MET A 1 172 ? 15.945 13.32 8.805 1 98.75 172 MET A C 1
ATOM 1344 O O . MET A 1 172 ? 15.766 13.609 7.617 1 98.75 172 MET A O 1
ATOM 1348 N N . THR A 1 173 ? 17.156 13.109 9.383 1 98.62 173 THR A N 1
ATOM 1349 C CA . THR A 1 173 ? 18.344 13.047 8.539 1 98.62 173 THR A CA 1
ATOM 1350 C C . THR A 1 173 ? 18.375 11.742 7.746 1 98.62 173 THR A C 1
ATOM 1352 O O . THR A 1 173 ? 17.609 10.812 8.039 1 98.62 173 THR A O 1
ATOM 1355 N N . VAL A 1 174 ? 19.25 11.719 6.723 1 97.62 174 VAL A N 1
ATOM 1356 C CA . VAL A 1 174 ? 19.375 10.531 5.887 1 97.62 174 VAL A CA 1
ATOM 1357 C C . VAL A 1 174 ? 19.797 9.336 6.742 1 97.62 174 VAL A C 1
ATOM 1359 O O . VAL A 1 174 ? 19.188 8.258 6.66 1 97.62 174 VAL A O 1
ATOM 1362 N N . PRO A 1 175 ? 20.734 9.508 7.707 1 98.06 175 PRO A N 1
ATOM 1363 C CA . PRO A 1 175 ? 21.078 8.375 8.57 1 98.06 175 PRO A CA 1
ATOM 1364 C C . PRO A 1 175 ? 19.906 7.922 9.438 1 98.06 175 PRO A C 1
ATOM 1366 O O . PRO A 1 175 ? 19.719 6.719 9.641 1 98.06 175 PRO A O 1
ATOM 1369 N N . GLU A 1 176 ? 19.141 8.812 9.898 1 98.56 176 GLU A N 1
ATOM 1370 C CA . GLU A 1 176 ? 17.984 8.477 10.719 1 98.56 176 GLU A CA 1
ATOM 1371 C C . GLU A 1 176 ? 16.953 7.691 9.922 1 98.56 176 GLU A C 1
ATOM 1373 O O . GLU A 1 176 ? 16.375 6.727 10.422 1 98.56 176 GLU A O 1
ATOM 1378 N N . VAL A 1 177 ? 16.734 8.125 8.68 1 98.31 177 VAL A N 1
ATOM 1379 C CA . VAL A 1 177 ? 15.734 7.461 7.844 1 98.31 177 VAL A CA 1
ATOM 1380 C C . VAL A 1 177 ? 16.219 6.055 7.492 1 98.31 177 VAL A C 1
ATOM 1382 O O . VAL A 1 177 ? 15.43 5.105 7.484 1 98.31 177 VAL A O 1
ATOM 1385 N N . LYS A 1 178 ? 17.484 5.91 7.207 1 97.94 178 LYS A N 1
ATOM 1386 C CA . LYS A 1 178 ? 18.047 4.594 6.91 1 97.94 178 LYS A CA 1
ATOM 1387 C C . LYS A 1 178 ? 17.859 3.637 8.086 1 97.94 178 LYS A C 1
ATOM 1389 O O . LYS A 1 178 ? 17.484 2.479 7.891 1 97.94 178 LYS A O 1
ATOM 1394 N N . LYS A 1 179 ? 18.078 4.121 9.266 1 98.31 179 LYS A N 1
ATOM 1395 C CA . LYS A 1 179 ? 17.859 3.32 10.461 1 98.31 179 LYS A CA 1
ATOM 1396 C C . LYS A 1 179 ? 16.391 2.965 10.633 1 98.31 179 LYS A C 1
ATOM 1398 O O . LYS A 1 179 ? 16.062 1.83 10.984 1 98.31 179 LYS A O 1
ATOM 1403 N N . TYR A 1 180 ? 15.57 3.857 10.344 1 98.62 180 TYR A N 1
ATOM 1404 C CA . TYR A 1 180 ? 14.133 3.676 10.531 1 98.62 180 TYR A CA 1
ATOM 1405 C C . TYR A 1 180 ? 13.594 2.582 9.617 1 98.62 180 TYR A C 1
ATOM 1407 O O . TYR A 1 180 ? 12.805 1.736 10.047 1 98.62 180 TYR A O 1
ATOM 1415 N N . ILE A 1 181 ? 14.039 2.572 8.328 1 98.25 181 ILE A N 1
ATOM 1416 C CA . ILE A 1 181 ? 13.422 1.7 7.336 1 98.25 181 ILE A CA 1
ATOM 1417 C C . ILE A 1 181 ? 14.031 0.303 7.422 1 98.25 181 ILE A C 1
ATOM 1419 O O . ILE A 1 181 ? 13.648 -0.597 6.668 1 98.25 181 ILE A O 1
ATOM 1423 N N . THR A 1 182 ? 14.953 0.056 8.305 1 96.75 182 THR A N 1
ATOM 1424 C CA . THR A 1 182 ? 15.578 -1.255 8.422 1 96.75 182 THR A CA 1
ATOM 1425 C C . THR A 1 182 ? 15.141 -1.952 9.703 1 96.75 182 THR A C 1
ATOM 1427 O O . THR A 1 182 ? 15.648 -3.021 10.039 1 96.75 182 THR A O 1
ATOM 1430 N N . GLN A 1 183 ? 14.211 -1.379 10.383 1 95.81 183 GLN A N 1
ATOM 1431 C CA . GLN A 1 183 ? 13.672 -2.053 11.555 1 95.81 183 GLN A CA 1
ATOM 1432 C C . GLN A 1 183 ? 12.75 -3.205 11.164 1 95.81 183 GLN A C 1
ATOM 1434 O O . GLN A 1 183 ? 12.32 -3.291 10.016 1 95.81 183 GLN A O 1
ATOM 1439 N N . ASP A 1 184 ? 12.508 -4.043 12.102 1 94.88 184 ASP A N 1
ATOM 1440 C CA . ASP A 1 184 ? 11.727 -5.25 11.844 1 94.88 184 ASP A CA 1
ATOM 1441 C C . ASP A 1 184 ? 10.273 -4.906 11.516 1 94.88 184 ASP A C 1
ATOM 1443 O O . ASP A 1 184 ? 9.727 -5.375 10.516 1 94.88 184 ASP A O 1
ATOM 1447 N N . LYS A 1 185 ? 9.648 -4.117 12.422 1 96 185 LYS A N 1
ATOM 1448 C CA . LYS A 1 185 ? 8.297 -3.611 12.219 1 96 185 LYS A CA 1
ATOM 1449 C C . LYS A 1 185 ? 8.297 -2.109 11.953 1 96 185 LYS A C 1
ATOM 1451 O O . LYS A 1 185 ? 8.758 -1.329 12.789 1 96 185 LYS A O 1
ATOM 1456 N N . ILE A 1 186 ? 7.895 -1.762 10.812 1 98 186 ILE A N 1
ATOM 1457 C CA . ILE A 1 186 ? 7.918 -0.377 10.352 1 98 186 ILE A CA 1
ATOM 1458 C C . ILE A 1 186 ? 6.492 0.178 10.312 1 98 186 ILE A C 1
ATOM 1460 O O . ILE A 1 186 ? 5.711 -0.16 9.422 1 98 186 ILE A O 1
ATOM 1464 N N . PRO A 1 187 ? 6.133 0.995 11.297 1 97.44 187 PRO A N 1
ATOM 1465 C CA . PRO A 1 187 ? 4.766 1.525 11.312 1 97.44 187 PRO A CA 1
ATOM 1466 C C . PRO A 1 187 ? 4.531 2.596 10.25 1 97.44 187 PRO A C 1
ATOM 1468 O O . PRO A 1 187 ? 4.141 3.719 10.57 1 97.44 187 PRO A O 1
ATOM 1471 N N . SER A 1 188 ? 4.781 2.291 9.016 1 98.69 188 SER A N 1
ATOM 1472 C CA . SER A 1 188 ? 4.605 3.105 7.816 1 98.69 188 SER A CA 1
ATOM 1473 C C . SER A 1 188 ? 4.055 2.277 6.664 1 98.69 188 SER A C 1
ATOM 1475 O O . SER A 1 188 ? 4.195 1.053 6.645 1 98.69 188 SER A O 1
ATOM 1477 N N . PRO A 1 189 ? 3.369 2.91 5.781 1 98.44 189 PRO A N 1
ATOM 1478 C CA . PRO A 1 189 ? 2.877 2.158 4.625 1 98.44 189 PRO A CA 1
ATOM 1479 C C . PRO A 1 189 ? 3.971 1.867 3.6 1 98.44 189 PRO A C 1
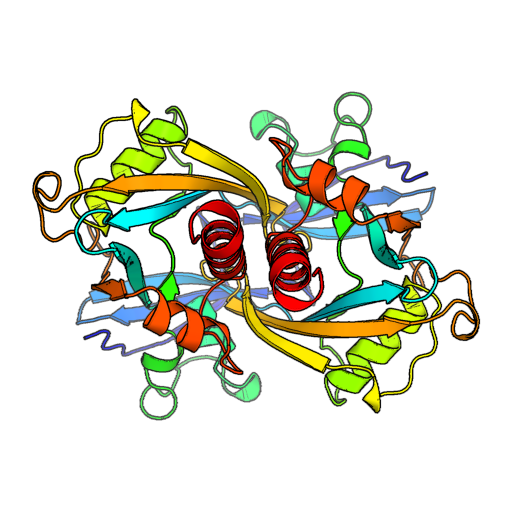ATOM 1481 O O . PRO A 1 189 ? 5.008 2.535 3.59 1 98.44 189 PRO A O 1
ATOM 1484 N N . PRO A 1 190 ? 3.729 0.865 2.725 1 98.44 190 PRO A N 1
ATOM 1485 C CA . PRO A 1 190 ? 4.75 0.521 1.734 1 98.44 190 PRO A CA 1
ATOM 1486 C C . PRO A 1 190 ? 5.047 1.667 0.769 1 98.44 190 PRO A C 1
ATOM 1488 O O . PRO A 1 190 ? 6.148 1.751 0.223 1 98.44 190 PRO A O 1
ATOM 1491 N N . SER A 1 191 ? 4.078 2.564 0.551 1 98.56 191 SER A N 1
ATOM 1492 C CA . SER A 1 191 ? 4.344 3.723 -0.295 1 98.56 191 SER A CA 1
ATOM 1493 C C . SER A 1 191 ? 5.434 4.605 0.306 1 98.56 191 SER A C 1
ATOM 1495 O O . SER A 1 191 ? 6.23 5.199 -0.422 1 98.56 191 SER A O 1
ATOM 1497 N N . PHE A 1 192 ? 5.418 4.727 1.646 1 98.81 192 PHE A N 1
ATOM 1498 C CA . PHE A 1 192 ? 6.477 5.418 2.365 1 98.81 192 PHE A CA 1
ATOM 1499 C C . PHE A 1 192 ? 7.832 4.773 2.092 1 98.81 192 PHE A C 1
ATOM 1501 O O . PHE A 1 192 ? 8.805 5.461 1.777 1 98.81 192 PHE A O 1
ATOM 1508 N N . LEU A 1 193 ? 7.918 3.465 2.211 1 98.81 193 LEU A N 1
ATOM 1509 C CA . LEU A 1 193 ? 9.156 2.727 1.993 1 98.81 193 LEU A CA 1
ATOM 1510 C C . LEU A 1 193 ? 9.625 2.863 0.547 1 98.81 193 LEU A C 1
ATOM 1512 O O . LEU A 1 193 ? 10.812 3.09 0.292 1 98.81 193 LEU A O 1
ATOM 1516 N N . PHE A 1 194 ? 8.703 2.77 -0.357 1 98.75 194 PHE A N 1
ATOM 1517 C CA . PHE A 1 194 ? 9.008 2.986 -1.767 1 98.75 194 PHE A CA 1
ATOM 1518 C C . PHE A 1 194 ? 9.641 4.355 -1.979 1 98.75 194 PHE A C 1
ATOM 1520 O O . PHE A 1 194 ? 10.711 4.469 -2.58 1 98.75 194 PHE A O 1
ATOM 1527 N N . ALA A 1 195 ? 9.023 5.367 -1.491 1 98.81 195 ALA A N 1
ATOM 1528 C CA . ALA A 1 195 ? 9.492 6.734 -1.703 1 98.81 195 ALA A CA 1
ATOM 1529 C C . ALA A 1 195 ? 10.891 6.934 -1.113 1 98.81 195 ALA A C 1
ATOM 1531 O O . ALA A 1 195 ? 11.742 7.566 -1.733 1 98.81 195 ALA A O 1
ATOM 1532 N N . VAL A 1 196 ? 11.102 6.418 0.078 1 98.75 196 VAL A N 1
ATOM 1533 C CA . VAL A 1 196 ? 12.398 6.57 0.741 1 98.75 196 VAL A CA 1
ATOM 1534 C C . VAL A 1 196 ? 13.477 5.836 -0.049 1 98.75 196 VAL A C 1
ATOM 1536 O O . VAL A 1 196 ? 14.555 6.379 -0.299 1 98.75 196 VAL A O 1
ATOM 1539 N N . TYR A 1 197 ? 13.203 4.629 -0.478 1 98.69 197 TYR A N 1
ATOM 1540 C CA . TYR A 1 197 ? 14.195 3.877 -1.231 1 98.69 197 TYR A CA 1
ATOM 1541 C C . TYR A 1 197 ? 14.445 4.516 -2.594 1 98.69 197 TYR A C 1
ATOM 1543 O O . TYR A 1 197 ? 15.57 4.492 -3.1 1 98.69 197 TYR A O 1
ATOM 1551 N N . TRP A 1 198 ? 13.359 4.969 -3.203 1 98.62 198 TRP A N 1
ATOM 1552 C CA . TRP A 1 198 ? 13.539 5.73 -4.434 1 98.62 198 TRP A CA 1
ATOM 1553 C C . TRP A 1 198 ? 14.492 6.902 -4.215 1 98.62 198 TRP A C 1
ATOM 1555 O O . TRP A 1 198 ? 15.391 7.133 -5.023 1 98.62 198 TRP A O 1
ATOM 1565 N N . PHE A 1 199 ? 14.297 7.652 -3.133 1 98.75 199 PHE A N 1
ATOM 1566 C CA . PHE A 1 199 ? 15.133 8.797 -2.789 1 98.75 199 PHE A CA 1
ATOM 1567 C C . PHE A 1 199 ? 16.578 8.367 -2.6 1 98.75 199 PHE A C 1
ATOM 1569 O O . PHE A 1 199 ? 17.5 9.008 -3.129 1 98.75 199 PHE A O 1
ATOM 1576 N N . LEU A 1 200 ? 16.797 7.309 -1.816 1 98.31 200 LEU A N 1
ATOM 1577 C CA . LEU A 1 200 ? 18.141 6.832 -1.519 1 98.31 200 LEU A CA 1
ATOM 1578 C C . LEU A 1 200 ? 18.859 6.41 -2.795 1 98.31 200 LEU A C 1
ATOM 1580 O O . LEU A 1 200 ? 20.078 6.633 -2.934 1 98.31 200 LEU A O 1
ATOM 1584 N N . LEU A 1 201 ? 18.172 5.863 -3.752 1 97.5 201 LEU A N 1
ATOM 1585 C CA . LEU A 1 201 ? 18.781 5.371 -4.984 1 97.5 201 LEU A CA 1
ATOM 1586 C C . LEU A 1 201 ? 19.031 6.516 -5.957 1 97.5 201 LEU A C 1
ATOM 1588 O O . LEU A 1 201 ? 20.047 6.516 -6.672 1 97.5 201 LEU A O 1
ATOM 1592 N N . ASN A 1 202 ? 18.141 7.527 -5.953 1 97.19 202 ASN A N 1
ATOM 1593 C CA . ASN A 1 202 ? 18.172 8.492 -7.051 1 97.19 202 ASN A CA 1
ATOM 1594 C C . ASN A 1 202 ? 18.734 9.836 -6.594 1 97.19 202 ASN A C 1
ATOM 1596 O O . ASN A 1 202 ? 19.188 10.641 -7.418 1 97.19 202 ASN A O 1
ATOM 1600 N N . LYS A 1 203 ? 18.641 10.078 -5.293 1 96.44 203 LYS A N 1
ATOM 1601 C CA . LYS A 1 203 ? 18.938 11.438 -4.855 1 96.44 203 LYS A CA 1
ATOM 1602 C C . LYS A 1 203 ? 20.141 11.469 -3.918 1 96.44 203 LYS A C 1
ATOM 1604 O O . LYS A 1 203 ? 20.719 12.531 -3.68 1 96.44 203 LYS A O 1
ATOM 1609 N N . VAL A 1 204 ? 20.422 10.211 -3.336 1 90 204 VAL A N 1
ATOM 1610 C CA . VAL A 1 204 ? 21.562 10.172 -2.434 1 90 204 VAL A CA 1
ATOM 1611 C C . VAL A 1 204 ? 22.797 9.672 -3.182 1 90 204 VAL A C 1
ATOM 1613 O O . VAL A 1 204 ? 22.766 8.602 -3.793 1 90 204 VAL A O 1
ATOM 1616 N N . LYS A 1 205 ? 23.828 10.445 -3.344 1 68.31 205 LYS A N 1
ATOM 1617 C CA . LYS A 1 205 ? 25.125 10.133 -3.965 1 68.31 205 LYS A CA 1
ATOM 1618 C C . LYS A 1 205 ? 26.062 9.469 -2.969 1 68.31 205 LYS A C 1
ATOM 1620 O O . LYS A 1 205 ? 26 9.75 -1.769 1 68.31 205 LYS A O 1
ATOM 1625 N N . MET B 1 1 ? -4.719 -16.312 -21.031 1 64.44 1 MET B N 1
ATOM 1626 C CA . MET B 1 1 ? -5.363 -15.039 -21.328 1 64.44 1 MET B CA 1
ATOM 1627 C C . MET B 1 1 ? -6.535 -14.789 -20.391 1 64.44 1 MET B C 1
ATOM 1629 O O . MET B 1 1 ? -7.195 -15.727 -19.938 1 64.44 1 MET B O 1
ATOM 1633 N N . ASN B 1 2 ? -6.52 -13.602 -19.594 1 83.31 2 ASN B N 1
ATOM 1634 C CA . ASN B 1 2 ? -7.582 -13.289 -18.641 1 83.31 2 ASN B CA 1
ATOM 1635 C C . ASN B 1 2 ? -8.805 -12.711 -19.344 1 83.31 2 ASN B C 1
ATOM 1637 O O . ASN B 1 2 ? -8.984 -11.492 -19.391 1 83.31 2 ASN B O 1
ATOM 1641 N N . LYS B 1 3 ? -9.648 -13.656 -19.938 1 89.81 3 LYS B N 1
ATOM 1642 C CA . LYS B 1 3 ? -10.891 -13.195 -20.562 1 89.81 3 LYS B CA 1
ATOM 1643 C C . LYS B 1 3 ? -11.992 -13.031 -19.516 1 89.81 3 LYS B C 1
ATOM 1645 O O . LYS B 1 3 ? -12.312 -13.977 -18.797 1 89.81 3 LYS B O 1
ATOM 1650 N N . ILE B 1 4 ? -12.508 -11.82 -19.453 1 96 4 ILE B N 1
ATOM 1651 C CA . ILE B 1 4 ? -13.578 -11.586 -18.5 1 96 4 ILE B CA 1
ATOM 1652 C C . ILE B 1 4 ? -14.875 -11.266 -19.234 1 96 4 ILE B C 1
ATOM 1654 O O . ILE B 1 4 ? -14.852 -10.695 -20.328 1 96 4 ILE B O 1
ATOM 1658 N N . SER B 1 5 ? -15.992 -11.688 -18.688 1 96.5 5 SER B N 1
ATOM 1659 C CA . SER B 1 5 ? -17.328 -11.359 -19.203 1 96.5 5 SER B CA 1
ATOM 1660 C C . SER B 1 5 ? -18.344 -11.289 -18.062 1 96.5 5 SER B C 1
ATOM 1662 O O . SER B 1 5 ? -18.031 -11.656 -16.922 1 96.5 5 SER B O 1
ATOM 1664 N N . ASP B 1 6 ? -19.5 -10.703 -18.344 1 97.38 6 ASP B N 1
ATOM 1665 C CA . ASP B 1 6 ? -20.656 -10.664 -17.438 1 97.38 6 ASP B CA 1
ATOM 1666 C C . ASP B 1 6 ? -20.266 -10.023 -16.109 1 97.38 6 ASP B C 1
ATOM 1668 O O . ASP B 1 6 ? -20.562 -10.578 -15.039 1 97.38 6 ASP B O 1
ATOM 1672 N N . VAL B 1 7 ? -19.547 -8.992 -16.234 1 97.94 7 VAL B N 1
ATOM 1673 C CA . VAL B 1 7 ? -19.141 -8.273 -15.039 1 97.94 7 VAL B CA 1
ATOM 1674 C C . VAL B 1 7 ? -20.297 -7.457 -14.492 1 97.94 7 VAL B C 1
ATOM 1676 O O . VAL B 1 7 ? -20.844 -6.586 -15.188 1 97.94 7 VAL B O 1
ATOM 1679 N N . VAL B 1 8 ? -20.688 -7.742 -13.227 1 98.06 8 VAL B N 1
ATOM 1680 C CA . VAL B 1 8 ? -21.797 -7.051 -12.57 1 98.06 8 VAL B CA 1
ATOM 1681 C C . VAL B 1 8 ? -21.375 -6.602 -11.172 1 98.06 8 VAL B C 1
ATOM 1683 O O . VAL B 1 8 ? -20.781 -7.375 -10.422 1 98.06 8 VAL B O 1
ATOM 1686 N N . LEU B 1 9 ? -21.703 -5.402 -10.844 1 96.88 9 LEU B N 1
ATOM 1687 C CA . LEU B 1 9 ? -21.422 -4.852 -9.523 1 96.88 9 LEU B CA 1
ATOM 1688 C C . LEU B 1 9 ? -22.688 -4.801 -8.68 1 96.88 9 LEU B C 1
ATOM 1690 O O . LEU B 1 9 ? -23.734 -4.355 -9.148 1 96.88 9 LEU B O 1
ATOM 1694 N N . LYS B 1 10 ? -22.547 -5.242 -7.43 1 94.88 10 LYS B N 1
ATOM 1695 C CA . LYS B 1 10 ? -23.641 -5.199 -6.461 1 94.88 10 LYS B CA 1
ATOM 1696 C C . LYS B 1 10 ? -23.156 -4.73 -5.094 1 94.88 10 LYS B C 1
ATOM 1698 O O . LYS B 1 10 ? -21.984 -4.922 -4.754 1 94.88 10 LYS B O 1
ATOM 1703 N N . PRO B 1 11 ? -24.062 -4.113 -4.344 1 90.31 11 PRO B N 1
ATOM 1704 C CA . PRO B 1 11 ? -23.656 -3.791 -2.975 1 90.31 11 PRO B CA 1
ATOM 1705 C C . PRO B 1 11 ? -23.219 -5.023 -2.184 1 90.31 11 PRO B C 1
ATOM 1707 O O . PRO B 1 11 ? -23.797 -6.098 -2.34 1 90.31 11 PRO B O 1
ATOM 1710 N N . LEU B 1 12 ? -22.25 -4.82 -1.334 1 91.06 12 LEU B N 1
ATOM 1711 C CA . LEU B 1 12 ? -21.766 -5.918 -0.502 1 91.06 12 LEU B CA 1
ATOM 1712 C C . LEU B 1 12 ? -22.828 -6.32 0.523 1 91.06 12 LEU B C 1
ATOM 1714 O O . LEU B 1 12 ? -23.391 -5.461 1.21 1 91.06 12 LEU B O 1
ATOM 1718 N N . GLU B 1 13 ? -23.109 -7.539 0.66 1 87.12 13 GLU B N 1
ATOM 1719 C CA . GLU B 1 13 ? -24.016 -8.047 1.689 1 87.12 13 GLU B CA 1
ATOM 1720 C C . GLU B 1 13 ? -23.234 -8.633 2.863 1 87.12 13 GLU B C 1
ATOM 1722 O O . GLU B 1 13 ? -23.203 -8.047 3.949 1 87.12 13 GLU B O 1
ATOM 1727 N N . LYS B 1 14 ? -22.719 -9.797 2.77 1 84.75 14 LYS B N 1
ATOM 1728 C CA . LYS B 1 14 ? -21.875 -10.445 3.775 1 84.75 14 LYS B CA 1
ATOM 1729 C C . LYS B 1 14 ? -20.609 -11.008 3.152 1 84.75 14 LYS B C 1
ATOM 1731 O O . LYS B 1 14 ? -20.625 -11.531 2.039 1 84.75 14 LYS B O 1
ATOM 1736 N N . SER B 1 15 ? -19.5 -10.766 3.912 1 87.25 15 SER B N 1
ATOM 1737 C CA . SER B 1 15 ? -18.234 -11.25 3.383 1 87.25 15 SER B CA 1
ATOM 1738 C C . SER B 1 15 ? -17.344 -11.812 4.492 1 87.25 15 SER B C 1
ATOM 1740 O O . SER B 1 15 ? -17.281 -11.242 5.586 1 87.25 15 SER B O 1
ATOM 1742 N N . ILE B 1 16 ? -16.656 -12.875 4.234 1 80.88 16 ILE B N 1
ATOM 1743 C CA . ILE B 1 16 ? -15.68 -13.422 5.184 1 80.88 16 ILE B CA 1
ATOM 1744 C C . ILE B 1 16 ? -14.312 -12.781 4.949 1 80.88 16 ILE B C 1
ATOM 1746 O O . ILE B 1 16 ? -13.406 -12.922 5.773 1 80.88 16 ILE B O 1
ATOM 1750 N N . TYR B 1 17 ? -14.148 -12.039 3.871 1 83.06 17 TYR B N 1
ATOM 1751 C CA . TYR B 1 17 ? -12.852 -11.477 3.508 1 83.06 17 TYR B CA 1
ATOM 1752 C C . TYR B 1 17 ? -12.797 -9.992 3.834 1 83.06 17 TYR B C 1
ATOM 1754 O O . TYR B 1 17 ? -11.727 -9.453 4.141 1 83.06 17 TYR B O 1
ATOM 1762 N N . VAL B 1 18 ? -13.875 -9.375 3.703 1 85.12 18 VAL B N 1
ATOM 1763 C CA . VAL B 1 18 ? -14 -7.93 3.891 1 85.12 18 VAL B CA 1
ATOM 1764 C C . VAL B 1 18 ? -15.078 -7.637 4.934 1 85.12 18 VAL B C 1
ATOM 1766 O O . VAL B 1 18 ? -16.266 -7.875 4.699 1 85.12 18 VAL B O 1
ATOM 1769 N N . LYS B 1 19 ? -14.656 -7.109 6.074 1 89 19 LYS B N 1
ATOM 1770 C CA . LYS B 1 19 ? -15.586 -6.812 7.16 1 89 19 LYS B CA 1
ATOM 1771 C C . LYS B 1 19 ? -15.516 -5.34 7.555 1 89 19 LYS B C 1
ATOM 1773 O O . LYS B 1 19 ? -14.695 -4.953 8.391 1 89 19 LYS B O 1
ATOM 1778 N N . PRO B 1 20 ? -16.438 -4.574 7.031 1 91.81 20 PRO B N 1
ATOM 1779 C CA . PRO B 1 20 ? -16.422 -3.139 7.316 1 91.81 20 PRO B CA 1
ATOM 1780 C C . PRO B 1 20 ? -16.875 -2.812 8.734 1 91.81 20 PRO B C 1
ATOM 1782 O O . PRO B 1 20 ? -17.812 -3.428 9.25 1 91.81 20 PRO B O 1
ATOM 1785 N N . GLN B 1 21 ? -16.141 -1.936 9.352 1 93.31 21 GLN B N 1
ATOM 1786 C CA . GLN B 1 21 ? -16.422 -1.479 10.703 1 93.31 21 GLN B CA 1
ATOM 1787 C C . GLN B 1 21 ? -16.266 0.034 10.82 1 93.31 21 GLN B C 1
ATOM 1789 O O . GLN B 1 21 ? -15.633 0.664 9.977 1 93.31 21 GLN B O 1
ATOM 1794 N N . THR B 1 22 ? -16.953 0.551 11.875 1 96.31 22 THR B N 1
ATOM 1795 C CA . THR B 1 22 ? -16.75 1.944 12.258 1 96.31 22 THR B CA 1
ATOM 1796 C C . THR B 1 22 ? -16.188 2.041 13.672 1 96.31 22 THR B C 1
ATOM 1798 O O . THR B 1 22 ? -16.703 1.422 14.602 1 96.31 22 THR B O 1
ATOM 1801 N N . MET B 1 23 ? -15.125 2.764 13.789 1 97 23 MET B N 1
ATOM 1802 C CA . MET B 1 23 ? -14.555 3.051 15.102 1 97 23 MET B CA 1
ATOM 1803 C C . MET B 1 23 ? -14.977 4.434 15.594 1 97 23 MET B C 1
ATOM 1805 O O . MET B 1 23 ? -14.773 5.43 14.898 1 97 23 MET B O 1
ATOM 1809 N N . HIS B 1 24 ? -15.586 4.438 16.734 1 97.69 24 HIS B N 1
ATOM 1810 C CA . HIS B 1 24 ? -15.852 5.68 17.453 1 97.69 24 HIS B CA 1
ATOM 1811 C C . HIS B 1 24 ? -14.867 5.879 18.594 1 97.69 24 HIS B C 1
ATOM 1813 O O . HIS B 1 24 ? -14.555 4.934 19.328 1 97.69 24 HIS B O 1
ATOM 1819 N N . PHE B 1 25 ? -14.383 7.102 18.703 1 97.25 25 PHE B N 1
ATOM 1820 C CA . PHE B 1 25 ? -13.391 7.328 19.75 1 97.25 25 PHE B CA 1
ATOM 1821 C C . PHE B 1 25 ? -13.273 8.812 20.078 1 97.25 25 PHE B C 1
ATOM 1823 O O . PHE B 1 25 ? -13.844 9.648 19.359 1 97.25 25 PHE B O 1
ATOM 1830 N N . VAL B 1 26 ? -12.648 9.055 21.219 1 96.62 26 VAL B N 1
ATOM 1831 C CA . VAL B 1 26 ? -12.32 10.422 21.609 1 96.62 26 VAL B CA 1
ATOM 1832 C C . VAL B 1 26 ? -10.812 10.641 21.484 1 96.62 26 VAL B C 1
ATOM 1834 O O . VAL B 1 26 ? -10.016 9.867 22.016 1 96.62 26 VAL B O 1
ATOM 1837 N N . GLN B 1 27 ? -10.438 11.602 20.688 1 94.62 27 GLN B N 1
ATOM 1838 C CA . GLN B 1 27 ? -9.039 11.977 20.547 1 94.62 27 GLN B CA 1
ATOM 1839 C C . GLN B 1 27 ? -8.797 13.391 21.062 1 94.62 27 GLN B C 1
ATOM 1841 O O . GLN B 1 27 ? -9.375 14.352 20.547 1 94.62 27 GLN B O 1
ATOM 1846 N N . ASN B 1 28 ? -7.945 13.453 22.047 1 92.94 28 ASN B N 1
ATOM 1847 C CA . ASN B 1 28 ? -7.668 14.75 22.656 1 92.94 28 ASN B CA 1
ATOM 1848 C C . ASN B 1 28 ? -8.953 15.484 23.016 1 92.94 28 ASN B C 1
ATOM 1850 O O . ASN B 1 28 ? -9.102 16.672 22.703 1 92.94 28 ASN B O 1
ATOM 1854 N N . GLY B 1 29 ? -9.945 14.797 23.469 1 92.31 29 GLY B N 1
ATOM 1855 C CA . GLY B 1 29 ? -11.18 15.367 23.984 1 92.31 29 GLY B CA 1
ATOM 1856 C C . GLY B 1 29 ? -12.25 15.539 22.922 1 92.31 29 GLY B C 1
ATOM 1857 O O . GLY B 1 29 ? -13.375 15.945 23.219 1 92.31 29 GLY B O 1
ATOM 1858 N N . ARG B 1 30 ? -11.93 15.219 21.719 1 93.5 30 ARG B N 1
ATOM 1859 C CA . ARG B 1 30 ? -12.883 15.391 20.625 1 93.5 30 ARG B CA 1
ATOM 1860 C C . ARG B 1 30 ? -13.383 14.039 20.125 1 93.5 30 ARG B C 1
ATOM 1862 O O . ARG B 1 30 ? -12.586 13.133 19.875 1 93.5 30 ARG B O 1
ATOM 1869 N N . LYS B 1 31 ? -14.734 14.016 19.922 1 94.88 31 LYS B N 1
ATOM 1870 C CA . LYS B 1 31 ? -15.336 12.805 19.375 1 94.88 31 LYS B CA 1
ATOM 1871 C C . LYS B 1 31 ? -15.016 12.656 17.891 1 94.88 31 LYS B C 1
ATOM 1873 O O . LYS B 1 31 ? -15.156 13.609 17.109 1 94.88 31 LYS B O 1
ATOM 1878 N N . ARG B 1 32 ? -14.609 11.477 17.609 1 94.38 32 ARG B N 1
ATOM 1879 C CA . ARG B 1 32 ? -14.258 11.18 16.219 1 94.38 32 ARG B CA 1
ATOM 1880 C C . ARG B 1 32 ? -14.836 9.836 15.781 1 94.38 32 ARG B C 1
ATOM 1882 O O . ARG B 1 32 ? -15.102 8.969 16.625 1 94.38 32 ARG B O 1
ATOM 1889 N N . THR B 1 33 ? -15.055 9.734 14.469 1 94.81 33 THR B N 1
ATOM 1890 C CA . THR B 1 33 ? -15.477 8.492 13.836 1 94.81 33 THR B CA 1
ATOM 1891 C C . THR B 1 33 ? -14.602 8.164 12.633 1 94.81 33 THR B C 1
ATOM 1893 O O . THR B 1 33 ? -14.211 9.062 11.883 1 94.81 33 THR B O 1
ATOM 1896 N N . TRP B 1 34 ? -14.297 6.844 12.523 1 95.94 34 TRP B N 1
ATOM 1897 C CA . TRP B 1 34 ? -13.484 6.398 11.398 1 95.94 34 TRP B CA 1
ATOM 1898 C C . TRP B 1 34 ? -13.984 5.066 10.852 1 95.94 34 TRP B C 1
ATOM 1900 O O . TRP B 1 34 ? -14.18 4.113 11.609 1 95.94 34 TRP B O 1
ATOM 1910 N N . ASP B 1 35 ? -14.219 5.043 9.547 1 94.94 35 ASP B N 1
ATOM 1911 C CA . ASP B 1 35 ? -14.625 3.805 8.891 1 94.94 35 ASP B CA 1
ATOM 1912 C C . ASP B 1 35 ? -13.406 3.016 8.414 1 94.94 35 ASP B C 1
ATOM 19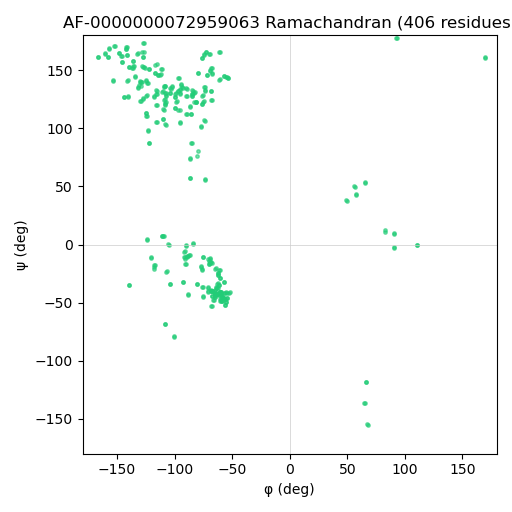14 O O . ASP B 1 35 ? -12.508 3.576 7.785 1 94.94 35 ASP B O 1
ATOM 1918 N N . LEU B 1 36 ? -13.352 1.713 8.797 1 94.25 36 LEU B N 1
ATOM 1919 C CA . LEU B 1 36 ? -12.203 0.871 8.477 1 94.25 36 LEU B CA 1
ATOM 1920 C C . LEU B 1 36 ? -12.648 -0.544 8.125 1 94.25 36 LEU B C 1
ATOM 1922 O O . LEU B 1 36 ? -13.836 -0.864 8.211 1 94.25 36 LEU B O 1
ATOM 1926 N N . LEU B 1 37 ? -11.688 -1.312 7.621 1 91.75 37 LEU B N 1
ATOM 1927 C CA . LEU B 1 37 ? -11.945 -2.697 7.246 1 91.75 37 LEU B CA 1
ATOM 1928 C C . LEU B 1 37 ? -10.984 -3.641 7.969 1 91.75 37 LEU B C 1
ATOM 1930 O O . LEU B 1 37 ? -9.789 -3.354 8.086 1 91.75 37 LEU B O 1
ATOM 1934 N N . ASP B 1 38 ? -11.602 -4.672 8.359 1 88.94 38 ASP B N 1
ATOM 1935 C CA . ASP B 1 38 ? -10.789 -5.777 8.867 1 88.94 38 ASP B CA 1
ATOM 1936 C C . ASP B 1 38 ? -10.398 -6.734 7.742 1 88.94 38 ASP B C 1
ATOM 1938 O O . ASP B 1 38 ? -11.266 -7.348 7.109 1 88.94 38 ASP B O 1
ATOM 1942 N N . VAL B 1 39 ? -9.102 -6.777 7.422 1 89.94 39 VAL B N 1
ATOM 1943 C CA . VAL B 1 39 ? -8.586 -7.684 6.406 1 89.94 39 VAL B CA 1
ATOM 1944 C C . VAL B 1 39 ? -7.418 -8.492 6.977 1 89.94 39 VAL B C 1
ATOM 1946 O O . VAL B 1 39 ? -6.824 -8.102 7.984 1 89.94 39 VAL B O 1
ATOM 1949 N N . HIS B 1 40 ? -7.051 -9.625 6.352 1 92.38 40 HIS B N 1
ATOM 1950 C CA . HIS B 1 40 ? -5.965 -10.484 6.805 1 92.38 40 HIS B CA 1
ATOM 1951 C C . HIS B 1 40 ? -4.605 -9.828 6.562 1 92.38 40 HIS B C 1
ATOM 1953 O O . HIS B 1 40 ? -4.422 -9.125 5.562 1 92.38 40 HIS B O 1
ATOM 1959 N N . ASP B 1 41 ? -3.717 -10.109 7.484 1 95.44 41 ASP B N 1
ATOM 1960 C CA . ASP B 1 41 ? -2.312 -9.852 7.184 1 95.44 41 ASP B CA 1
ATOM 1961 C C . ASP B 1 41 ? -1.852 -10.672 5.977 1 95.44 41 ASP B C 1
ATOM 1963 O O . ASP B 1 41 ? -2.572 -11.555 5.508 1 95.44 41 ASP B O 1
ATOM 1967 N N . SER B 1 42 ? -0.682 -10.281 5.434 1 97.44 42 SER B N 1
ATOM 1968 C CA . SER B 1 42 ? -0.214 -10.984 4.242 1 97.44 42 SER B CA 1
ATOM 1969 C C . SER B 1 42 ? 1.308 -11.078 4.223 1 97.44 42 SER B C 1
ATOM 1971 O O . SER B 1 42 ? 1.989 -10.414 5.004 1 97.44 42 SER B O 1
ATOM 1973 N N . VAL B 1 43 ? 1.794 -12 3.4 1 98.69 43 VAL B N 1
ATOM 1974 C CA . VAL B 1 43 ? 3.213 -12.109 3.076 1 98.69 43 VAL B CA 1
ATOM 1975 C C . VAL B 1 43 ? 3.422 -11.859 1.585 1 98.69 43 VAL B C 1
ATOM 1977 O O . VAL B 1 43 ? 2.527 -12.117 0.775 1 98.69 43 VAL B O 1
ATOM 1980 N N . ALA B 1 44 ? 4.5 -11.305 1.222 1 98.81 44 ALA B N 1
ATOM 1981 C CA . ALA B 1 44 ? 4.961 -11.148 -0.155 1 98.81 44 ALA B CA 1
ATOM 1982 C C . ALA B 1 44 ? 6.438 -11.516 -0.284 1 98.81 44 ALA B C 1
ATOM 1984 O O . ALA B 1 44 ? 7.227 -11.273 0.631 1 98.81 44 ALA B O 1
ATOM 1985 N N . ILE B 1 45 ? 6.82 -12.109 -1.404 1 98.94 45 ILE B N 1
ATOM 1986 C CA . ILE B 1 45 ? 8.18 -12.617 -1.53 1 98.94 45 ILE B CA 1
ATOM 1987 C C . ILE B 1 45 ? 8.797 -12.117 -2.834 1 98.94 45 ILE B C 1
ATOM 1989 O O . ILE B 1 45 ? 8.242 -12.328 -3.912 1 98.94 45 ILE B O 1
ATOM 1993 N N . LEU B 1 46 ? 9.906 -11.453 -2.746 1 98.94 46 LEU B N 1
ATOM 1994 C CA . LEU B 1 46 ? 10.727 -11.117 -3.904 1 98.94 46 LEU B CA 1
ATOM 1995 C C . LEU B 1 46 ? 11.68 -12.258 -4.246 1 98.94 46 LEU B C 1
ATOM 1997 O O . LEU B 1 46 ? 12.609 -12.547 -3.484 1 98.94 46 LEU B O 1
ATOM 2001 N N . LEU B 1 47 ? 11.461 -12.875 -5.352 1 98.88 47 LEU B N 1
ATOM 2002 C CA . LEU B 1 47 ? 12.281 -13.992 -5.801 1 98.88 47 LEU B CA 1
ATOM 2003 C C . LEU B 1 47 ? 13.344 -13.523 -6.789 1 98.88 47 LEU B C 1
ATOM 2005 O O . LEU B 1 47 ? 13.039 -12.789 -7.734 1 98.88 47 LEU B O 1
ATOM 2009 N N . HIS B 1 48 ? 14.523 -13.945 -6.559 1 98.88 48 HIS B N 1
ATOM 2010 C CA . HIS B 1 48 ? 15.656 -13.609 -7.422 1 98.88 48 HIS B CA 1
ATOM 2011 C C . HIS B 1 48 ? 16.359 -14.875 -7.918 1 98.88 48 HIS B C 1
ATOM 2013 O O . HIS B 1 48 ? 16.938 -15.625 -7.129 1 98.88 48 HIS B O 1
ATOM 2019 N N . ASN B 1 49 ? 16.25 -15.18 -9.211 1 98.62 49 ASN B N 1
ATOM 2020 C CA . ASN B 1 49 ? 17.031 -16.25 -9.812 1 98.62 49 ASN B CA 1
ATOM 2021 C C . ASN B 1 49 ? 18.484 -15.82 -10 1 98.62 49 ASN B C 1
ATOM 2023 O O . ASN B 1 49 ? 18.812 -15.031 -10.891 1 98.62 49 ASN B O 1
ATOM 2027 N N . THR B 1 50 ? 19.312 -16.344 -9.203 1 97.44 50 THR B N 1
ATOM 2028 C CA . THR B 1 50 ? 20.688 -15.875 -9.141 1 97.44 50 THR B CA 1
ATOM 2029 C C . THR B 1 50 ? 21.484 -16.391 -10.336 1 97.44 50 THR B C 1
ATOM 2031 O O . THR B 1 50 ? 22.516 -15.82 -10.688 1 97.44 50 THR B O 1
ATOM 2034 N N . ARG B 1 51 ? 21.062 -17.438 -10.953 1 96.81 51 ARG B N 1
ATOM 2035 C CA . ARG B 1 51 ? 21.75 -17.953 -12.141 1 96.81 51 ARG B CA 1
ATOM 2036 C C . ARG B 1 51 ? 21.453 -17.094 -13.359 1 96.81 51 ARG B C 1
ATOM 2038 O O . ARG B 1 51 ? 22.359 -16.719 -14.109 1 96.81 51 ARG B O 1
ATOM 2045 N N . LYS B 1 52 ? 20.188 -16.766 -13.508 1 96.56 52 LYS B N 1
ATOM 2046 C CA . LYS B 1 52 ? 19.75 -15.992 -14.664 1 96.56 52 LYS B CA 1
ATOM 2047 C C . LYS B 1 52 ? 19.828 -14.492 -14.391 1 96.56 52 LYS B C 1
ATOM 2049 O O . LYS B 1 52 ? 19.703 -13.68 -15.312 1 96.56 52 LYS B O 1
ATOM 2054 N N . GLN B 1 53 ? 20.031 -14.172 -13.203 1 96.88 53 GLN B N 1
ATOM 2055 C CA . GLN B 1 53 ? 20.016 -12.781 -12.773 1 96.88 53 GLN B CA 1
ATOM 2056 C C . GLN B 1 53 ? 18.703 -12.102 -13.141 1 96.88 53 GLN B C 1
ATOM 2058 O O . GLN B 1 53 ? 18.688 -11.031 -13.758 1 96.88 53 GLN B O 1
ATOM 2063 N N . THR B 1 54 ? 17.641 -12.727 -12.797 1 98.62 54 THR B N 1
ATOM 2064 C CA . THR B 1 54 ? 16.297 -12.211 -13.047 1 98.62 54 THR B CA 1
ATOM 2065 C C . THR B 1 54 ? 15.469 -12.211 -11.766 1 98.62 54 THR B C 1
ATOM 2067 O O . THR B 1 54 ? 15.805 -12.914 -10.805 1 98.62 54 THR B O 1
ATOM 2070 N N . LEU B 1 55 ? 14.547 -11.359 -11.727 1 98.88 55 LEU B N 1
ATOM 2071 C CA . LEU B 1 55 ? 13.516 -11.383 -10.703 1 98.88 55 LEU B CA 1
ATOM 2072 C C . LEU B 1 55 ? 12.258 -12.078 -11.211 1 98.88 55 LEU B C 1
ATOM 2074 O O . LEU B 1 55 ? 11.906 -11.945 -12.383 1 98.88 55 LEU B O 1
ATOM 2078 N N . ILE B 1 56 ? 11.594 -12.812 -10.336 1 98.81 56 ILE B N 1
ATOM 2079 C CA . ILE B 1 56 ? 10.398 -13.57 -10.688 1 98.81 56 ILE B CA 1
ATOM 2080 C C . ILE B 1 56 ? 9.164 -12.906 -10.07 1 98.81 56 ILE B C 1
ATOM 2082 O O . ILE B 1 56 ? 9.109 -12.695 -8.859 1 98.81 56 ILE B O 1
ATOM 2086 N N . PHE B 1 57 ? 8.195 -12.602 -10.898 1 98.81 57 PHE B N 1
ATOM 2087 C CA . PHE B 1 57 ? 6.961 -11.938 -10.5 1 98.81 57 PHE B CA 1
ATOM 2088 C C . PHE B 1 57 ? 5.746 -12.734 -10.977 1 98.81 57 PHE B C 1
ATOM 2090 O O . PHE B 1 57 ? 5.891 -13.758 -11.633 1 98.81 57 PHE B O 1
ATOM 2097 N N . VAL B 1 58 ? 4.59 -12.266 -10.539 1 98.62 58 VAL B N 1
ATOM 2098 C CA . VAL B 1 58 ? 3.344 -12.883 -10.977 1 98.62 58 VAL B CA 1
ATOM 2099 C C . VAL B 1 58 ? 2.436 -11.82 -11.602 1 98.62 58 VAL B C 1
ATOM 2101 O O . VAL B 1 58 ? 2.396 -10.68 -11.148 1 98.62 58 VAL B O 1
ATOM 2104 N N . LYS B 1 59 ? 1.775 -12.188 -12.633 1 97.69 59 LYS B N 1
ATOM 2105 C CA . LYS B 1 59 ? 0.748 -11.391 -13.305 1 97.69 59 LYS B CA 1
ATOM 2106 C C . LYS B 1 59 ? -0.636 -12 -13.102 1 97.69 59 LYS B C 1
ATOM 2108 O O . LYS B 1 59 ? -0.821 -13.203 -13.273 1 97.69 59 LYS B O 1
ATOM 2113 N N . GLN B 1 60 ? -1.571 -11.203 -12.727 1 97 60 GLN B N 1
ATOM 2114 C CA . GLN B 1 60 ? -2.916 -11.719 -12.492 1 97 60 GLN B CA 1
ATOM 2115 C C . GLN B 1 60 ? -3.957 -10.609 -12.594 1 97 60 GLN B C 1
ATOM 2117 O O . GLN B 1 60 ? -3.615 -9.422 -12.531 1 97 60 GLN B O 1
ATOM 2122 N N . PHE B 1 61 ? -5.246 -11.047 -12.797 1 97.06 61 PHE B N 1
ATOM 2123 C CA . PHE B 1 61 ? -6.375 -10.117 -12.836 1 97.06 61 PHE B CA 1
ATOM 2124 C C . PHE B 1 61 ? -6.828 -9.758 -11.422 1 97.06 61 PHE B C 1
ATOM 2126 O O . PHE B 1 61 ? -7.156 -10.633 -10.625 1 97.06 61 PHE B O 1
ATOM 2133 N N . ARG B 1 62 ? -6.82 -8.461 -11.117 1 97.5 62 ARG B N 1
ATOM 2134 C CA . ARG B 1 62 ? -7.301 -7.934 -9.852 1 97.5 62 ARG B CA 1
ATOM 2135 C C . ARG B 1 62 ? -8.602 -7.152 -10.039 1 97.5 62 ARG B C 1
ATOM 2137 O O . ARG B 1 62 ? -8.578 -6.004 -10.484 1 97.5 62 ARG B O 1
ATOM 2144 N N . PRO B 1 63 ? -9.695 -7.672 -9.609 1 97 63 PRO B N 1
ATOM 2145 C CA . PRO B 1 63 ? -10.984 -7.008 -9.789 1 97 63 PRO B CA 1
ATOM 2146 C C . PRO B 1 63 ? -11.016 -5.602 -9.195 1 97 63 PRO B C 1
ATOM 2148 O O . PRO B 1 63 ? -11.531 -4.672 -9.82 1 97 63 PRO B O 1
ATOM 2151 N N . PRO B 1 64 ? -10.453 -5.398 -8.031 1 97.06 64 PRO B N 1
ATOM 2152 C CA . PRO B 1 64 ? -10.469 -4.031 -7.5 1 97.06 64 PRO B CA 1
ATOM 2153 C C . PRO B 1 64 ? -9.742 -3.041 -8.406 1 97.06 64 PRO B C 1
ATOM 2155 O O . PRO B 1 64 ? -10.188 -1.899 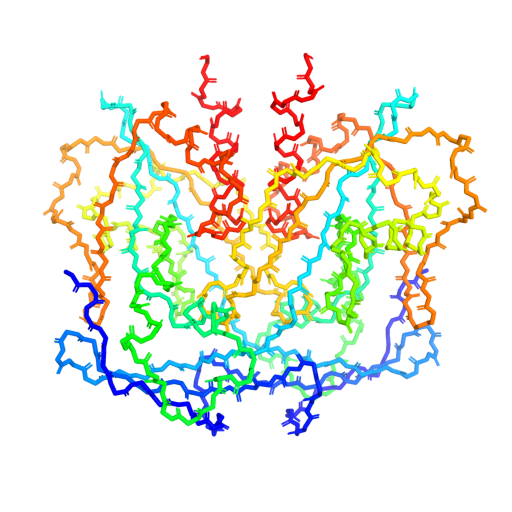-8.562 1 97.06 64 PRO B O 1
ATOM 2158 N N . VAL B 1 65 ? -8.633 -3.473 -8.93 1 97.88 65 VAL B N 1
ATOM 2159 C CA . VAL B 1 65 ? -7.887 -2.613 -9.844 1 97.88 65 VAL B CA 1
ATOM 2160 C C . VAL B 1 65 ? -8.711 -2.355 -11.102 1 97.88 65 VAL B C 1
ATOM 2162 O O . VAL B 1 65 ? -8.758 -1.227 -11.594 1 97.88 65 VAL B O 1
ATOM 2165 N N . TYR B 1 66 ? -9.344 -3.379 -11.641 1 97.94 66 TYR B N 1
ATOM 2166 C CA . TYR B 1 66 ? -10.242 -3.236 -12.781 1 97.94 66 TYR B CA 1
ATOM 2167 C C . TYR B 1 66 ? -11.336 -2.213 -12.492 1 97.94 66 TYR B C 1
ATOM 2169 O O . TYR B 1 66 ? -11.539 -1.278 -13.266 1 97.94 66 TYR B O 1
ATOM 2177 N N . PHE B 1 67 ? -11.938 -2.381 -11.391 1 97.25 67 PHE B N 1
ATOM 2178 C CA . PHE B 1 67 ? -12.984 -1.476 -10.93 1 97.25 67 PHE B CA 1
ATOM 2179 C C . PHE B 1 67 ? -12.477 -0.041 -10.875 1 97.25 67 PHE B C 1
ATOM 2181 O O . PHE B 1 67 ? -13.117 0.875 -11.391 1 97.25 67 PHE B O 1
ATOM 2188 N N . GLY B 1 68 ? -11.273 0.119 -10.273 1 95.25 68 GLY B N 1
ATOM 2189 C CA . GLY B 1 68 ? -10.695 1.443 -10.102 1 95.25 68 GLY B CA 1
ATOM 2190 C C . GLY B 1 68 ? -10.266 2.078 -11.406 1 95.25 68 GLY B C 1
ATOM 2191 O O . GLY B 1 68 ? -10 3.281 -11.461 1 95.25 68 GLY B O 1
ATOM 2192 N N . SER B 1 69 ? -10.172 1.317 -12.43 1 96.75 69 SER B N 1
ATOM 2193 C CA . SER B 1 69 ? -9.727 1.813 -13.734 1 96.75 69 SER B CA 1
ATOM 2194 C C . SER B 1 69 ? -10.914 2.262 -14.578 1 96.75 69 SER B C 1
ATOM 2196 O O . SER B 1 69 ? -10.734 2.785 -15.68 1 96.75 69 SER B O 1
ATOM 2198 N N . ILE B 1 70 ? -12.141 2.033 -14.109 1 96.62 70 ILE B N 1
ATOM 2199 C CA . ILE B 1 70 ? -13.367 2.439 -14.781 1 96.62 70 ILE B CA 1
ATOM 2200 C C . ILE B 1 70 ? -13.844 3.781 -14.227 1 96.62 70 ILE B C 1
ATOM 2202 O O . ILE B 1 70 ? -13.836 3.994 -13.016 1 96.62 70 ILE B O 1
ATOM 2206 N N . PRO B 1 71 ? -14.219 4.754 -15.094 1 94.81 71 PRO B N 1
ATOM 2207 C CA . PRO B 1 71 ? -14.773 6.016 -14.602 1 94.81 71 PRO B CA 1
ATOM 2208 C C . PRO B 1 71 ? -15.961 5.816 -13.656 1 94.81 71 PRO B C 1
ATOM 2210 O O . PRO B 1 71 ? -16.781 4.922 -13.875 1 94.81 71 PRO B O 1
ATOM 2213 N N . GLU B 1 72 ? -15.992 6.672 -12.695 1 91.19 72 GLU B N 1
ATOM 2214 C CA . GLU B 1 72 ? -17 6.543 -11.648 1 91.19 72 GLU B CA 1
ATOM 2215 C C . GLU B 1 72 ? -18.406 6.43 -12.234 1 91.19 72 GLU B C 1
ATOM 2217 O O . GLU B 1 72 ? -19.219 5.641 -11.75 1 91.19 72 GLU B O 1
ATOM 2222 N N . GLU B 1 73 ? -18.703 7.164 -13.203 1 93.06 73 GLU B N 1
ATOM 2223 C CA . GLU B 1 73 ? -20.031 7.227 -13.789 1 93.06 73 GLU B CA 1
ATOM 2224 C C . GLU B 1 73 ? -20.422 5.891 -14.422 1 93.06 73 GLU B C 1
ATOM 2226 O O . GLU B 1 73 ? -21.609 5.594 -14.578 1 93.06 73 GLU B O 1
ATOM 2231 N N . ASP B 1 74 ? -19.453 5.043 -14.742 1 95.75 74 ASP B N 1
ATOM 2232 C CA . ASP B 1 74 ? -19.703 3.773 -15.414 1 95.75 74 ASP B CA 1
ATOM 2233 C C . ASP B 1 74 ? -19.578 2.602 -14.445 1 95.75 74 ASP B C 1
ATOM 2235 O O . ASP B 1 74 ? -19.781 1.447 -14.828 1 95.75 74 ASP B O 1
ATOM 2239 N N . ARG B 1 75 ? -19.266 2.828 -13.164 1 94.38 75 ARG B N 1
ATOM 2240 C CA . ARG B 1 75 ? -19.031 1.784 -12.172 1 94.38 75 ARG B CA 1
ATOM 2241 C C . ARG B 1 75 ? -20.344 1.354 -11.523 1 94.38 75 ARG B C 1
ATOM 2243 O O . ARG B 1 75 ? -20.5 1.412 -10.305 1 94.38 75 ARG B O 1
ATOM 2250 N N . LYS B 1 76 ? -21.234 0.937 -12.297 1 91.94 76 LYS B N 1
ATOM 2251 C CA . LYS B 1 76 ? -22.531 0.512 -11.773 1 91.94 76 LYS B CA 1
ATOM 2252 C C . LYS B 1 76 ? -23.188 -0.52 -12.688 1 91.94 76 LYS B C 1
ATOM 2254 O O . LYS B 1 76 ? -23.062 -0.433 -13.914 1 91.94 76 LYS B O 1
ATOM 2259 N N . GLY B 1 77 ? -23.828 -1.496 -12.016 1 95.19 77 GLY B N 1
ATOM 2260 C CA . GLY B 1 77 ? -24.516 -2.51 -12.789 1 95.19 77 GLY B CA 1
ATOM 2261 C C . GLY B 1 77 ? -23.594 -3.361 -13.633 1 95.19 77 GLY B C 1
ATOM 2262 O O . GLY B 1 77 ? -22.594 -3.881 -13.141 1 95.19 77 GLY B O 1
ATOM 2263 N N . THR B 1 78 ? -24.125 -3.541 -14.891 1 97.25 78 THR B N 1
ATOM 2264 C CA . THR B 1 78 ? -23.344 -4.344 -15.82 1 97.25 78 THR B CA 1
ATOM 2265 C C . THR B 1 78 ? -22.25 -3.502 -16.484 1 97.25 78 THR B C 1
ATOM 2267 O O . THR B 1 78 ? -22.531 -2.424 -17.016 1 97.25 78 THR B O 1
ATOM 2270 N N . ILE B 1 79 ? -21.078 -4.016 -16.469 1 97.88 79 ILE B N 1
ATOM 2271 C CA . ILE B 1 79 ? -19.953 -3.307 -17.047 1 97.88 79 ILE B CA 1
ATOM 2272 C C . ILE B 1 79 ? -19.75 -3.744 -18.5 1 97.88 79 ILE B C 1
ATOM 2274 O O . ILE B 1 79 ? -19.812 -4.938 -18.812 1 97.88 79 ILE B O 1
ATOM 2278 N N . ASP B 1 80 ? -19.531 -2.801 -19.391 1 97.69 80 ASP B N 1
ATOM 2279 C CA . ASP B 1 80 ? -19.219 -3.078 -20.781 1 97.69 80 ASP B CA 1
ATOM 2280 C C . ASP B 1 80 ? -17.766 -3.521 -20.953 1 97.69 80 ASP B C 1
ATOM 2282 O O . ASP B 1 80 ? -16.875 -2.688 -21.109 1 97.69 80 ASP B O 1
ATOM 2286 N N . VAL B 1 81 ? -17.578 -4.734 -21.094 1 97.31 81 VAL B N 1
ATOM 2287 C CA . VAL B 1 81 ? -16.219 -5.289 -21.078 1 97.31 81 VAL B CA 1
ATOM 2288 C C . VAL B 1 81 ? -15.539 -5.004 -22.422 1 97.31 81 VAL B C 1
ATOM 2290 O O . VAL B 1 81 ? -14.32 -5.152 -22.547 1 97.31 81 VAL B O 1
ATOM 2293 N N . ASN B 1 82 ? -16.312 -4.707 -23.422 1 96.88 82 ASN B N 1
ATOM 2294 C CA . ASN B 1 82 ? -15.711 -4.281 -24.672 1 96.88 82 ASN B CA 1
ATOM 2295 C C . ASN B 1 82 ? -15.102 -2.885 -24.562 1 96.88 82 ASN B C 1
ATOM 2297 O O . ASN B 1 82 ? -14.055 -2.609 -25.141 1 96.88 82 ASN B O 1
ATOM 2301 N N . LYS B 1 83 ? -15.789 -2.078 -23.828 1 97.31 83 LYS B N 1
ATOM 2302 C CA . LYS B 1 83 ? -15.305 -0.726 -23.562 1 97.31 83 LYS B CA 1
ATOM 2303 C C . LYS B 1 83 ? -14.172 -0.737 -22.547 1 97.31 83 LYS B C 1
ATOM 2305 O O . LYS B 1 83 ? -13.242 0.069 -22.625 1 97.31 83 LYS B O 1
ATOM 2310 N N . TYR B 1 84 ? -14.219 -1.574 -21.594 1 98 84 TYR B N 1
ATOM 2311 C CA . TYR B 1 84 ? -13.227 -1.725 -20.531 1 98 84 TYR B CA 1
ATOM 2312 C C . TYR B 1 84 ? -12.68 -3.145 -20.5 1 98 84 TYR B C 1
ATOM 2314 O O . TYR B 1 84 ? -13.148 -3.982 -19.719 1 98 84 TYR B O 1
ATOM 2322 N N . PRO B 1 85 ? -11.672 -3.373 -21.266 1 97.12 85 PRO B N 1
ATOM 2323 C CA . PRO B 1 85 ? -11.133 -4.73 -21.375 1 97.12 85 PRO B CA 1
ATOM 2324 C C . PRO B 1 85 ? -10.438 -5.199 -20.109 1 97.12 85 PRO B C 1
ATOM 2326 O O . PRO B 1 85 ? -10.062 -4.379 -19.266 1 97.12 85 PRO B O 1
ATOM 2329 N N . ALA B 1 86 ? -10.211 -6.488 -19.969 1 96.19 86 ALA B N 1
ATOM 2330 C CA . ALA B 1 86 ? -9.664 -7.141 -18.781 1 96.19 86 ALA B CA 1
ATOM 2331 C C . ALA B 1 86 ? -8.258 -6.637 -18.484 1 96.19 86 ALA B C 1
ATOM 2333 O O . ALA B 1 86 ? -7.824 -6.641 -17.328 1 96.19 86 ALA B O 1
ATOM 2334 N N . GLU B 1 87 ? -7.578 -6.156 -19.469 1 96.81 87 GLU B N 1
ATOM 2335 C CA . GLU B 1 87 ? -6.199 -5.695 -19.344 1 96.81 87 GLU B CA 1
ATOM 2336 C C . GLU B 1 87 ? -6.09 -4.551 -18.344 1 96.81 87 GLU B C 1
ATOM 2338 O O . GLU B 1 87 ? -5.051 -4.371 -17.703 1 96.81 87 GLU B O 1
ATOM 2343 N N . LEU B 1 88 ? -7.191 -3.906 -18.141 1 97.12 88 LEU B N 1
ATOM 2344 C CA . LEU B 1 88 ? -7.219 -2.764 -17.234 1 97.12 88 LEU B CA 1
ATOM 2345 C C . LEU B 1 88 ? -7.051 -3.213 -15.789 1 97.12 88 LEU B C 1
ATOM 2347 O O . LEU B 1 88 ? -6.691 -2.41 -14.922 1 97.12 88 LEU B O 1
ATOM 2351 N N . GLY B 1 89 ? -7.262 -4.492 -15.57 1 97.69 89 GLY B N 1
ATOM 2352 C CA . GLY B 1 89 ? -7.184 -5.008 -14.211 1 97.69 89 GLY B CA 1
ATOM 2353 C C . GLY B 1 89 ? -5.988 -5.918 -13.984 1 97.69 89 GLY B C 1
ATOM 2354 O O . GLY B 1 89 ? -5.875 -6.551 -12.938 1 97.69 89 GLY B O 1
ATOM 2355 N N . ILE B 1 90 ? -5.137 -5.977 -14.977 1 97.81 90 ILE B N 1
ATOM 2356 C CA . ILE B 1 90 ? -3.98 -6.859 -14.852 1 97.81 90 ILE B CA 1
ATOM 2357 C C . ILE B 1 90 ? -2.855 -6.137 -14.117 1 97.81 90 ILE B C 1
ATOM 2359 O O . ILE B 1 90 ? -2.504 -5.008 -14.469 1 97.81 90 ILE B O 1
ATOM 2363 N N . THR B 1 91 ? -2.311 -6.812 -13.094 1 98.31 91 THR B N 1
ATOM 2364 C CA . THR B 1 91 ? -1.218 -6.242 -12.312 1 98.31 91 THR B CA 1
ATOM 2365 C C . THR B 1 91 ? 0.004 -7.156 -12.352 1 98.31 91 THR B C 1
ATOM 2367 O O . THR B 1 91 ? -0.121 -8.359 -12.586 1 98.31 91 THR B O 1
ATOM 2370 N N . LEU B 1 92 ? 1.154 -6.555 -12.234 1 98.75 92 LEU B N 1
ATOM 2371 C CA . LEU B 1 92 ? 2.402 -7.254 -11.945 1 98.75 92 LEU B CA 1
ATOM 2372 C C . LEU B 1 92 ? 2.762 -7.137 -10.469 1 98.75 92 LEU B C 1
ATOM 2374 O O . LEU B 1 92 ? 2.82 -6.027 -9.93 1 98.75 92 LEU B O 1
ATOM 2378 N N . GLU B 1 93 ? 3.008 -8.32 -9.789 1 98.81 93 GLU B N 1
ATOM 2379 C CA . GLU B 1 93 ? 3.172 -8.352 -8.344 1 98.81 93 GLU B CA 1
ATOM 2380 C C . GLU B 1 93 ? 4.266 -9.336 -7.934 1 98.81 93 GLU B C 1
ATOM 2382 O O . GLU B 1 93 ? 4.688 -10.172 -8.734 1 98.81 93 GLU B O 1
ATOM 2387 N N . MET B 1 94 ? 4.742 -9.195 -6.672 1 98.81 94 MET B N 1
ATOM 2388 C CA . MET B 1 94 ? 5.434 -10.32 -6.043 1 98.81 94 MET B CA 1
ATOM 2389 C C . MET B 1 94 ? 4.465 -11.469 -5.77 1 98.81 94 MET B C 1
ATOM 2391 O O . MET B 1 94 ? 3.262 -11.25 -5.629 1 98.81 94 MET B O 1
ATOM 2395 N N . CYS B 1 95 ? 4.996 -12.641 -5.762 1 98.44 95 CYS B N 1
ATOM 2396 C CA . CYS B 1 95 ? 4.125 -13.672 -5.211 1 98.44 95 CYS B CA 1
ATOM 2397 C C . CYS B 1 95 ? 3.764 -13.359 -3.762 1 98.44 95 CYS B C 1
ATOM 2399 O O . CYS B 1 95 ? 4.586 -12.836 -3.014 1 98.44 95 CYS B O 1
ATOM 2401 N N . ALA B 1 96 ? 2.572 -13.648 -3.412 1 98.06 96 ALA B N 1
ATOM 2402 C CA . ALA B 1 96 ? 2.062 -13.227 -2.109 1 98.06 96 ALA B CA 1
ATOM 2403 C C . ALA B 1 96 ? 0.897 -14.102 -1.666 1 98.06 96 ALA B C 1
ATOM 2405 O O . ALA B 1 96 ? 0.368 -14.891 -2.455 1 98.06 96 ALA B O 1
ATOM 2406 N N . GLY B 1 97 ? 0.535 -13.922 -0.372 1 96.06 97 GLY B N 1
ATOM 2407 C CA . GLY B 1 97 ? -0.609 -14.641 0.16 1 96.06 97 GLY B CA 1
ATOM 2408 C C . GLY B 1 97 ? -1.086 -14.102 1.496 1 96.06 97 GLY B C 1
ATOM 2409 O O . GLY B 1 97 ? -0.33 -13.438 2.209 1 96.06 97 GLY B O 1
ATOM 2410 N N . LEU B 1 98 ? -2.309 -14.469 1.801 1 94.62 98 LEU B N 1
ATOM 2411 C CA . LEU B 1 98 ? -2.902 -14.055 3.066 1 94.62 98 LEU B CA 1
ATOM 2412 C C . LEU B 1 98 ? -2.412 -14.93 4.215 1 94.62 98 LEU B C 1
ATOM 2414 O O . LEU B 1 98 ? -2.135 -16.109 4.02 1 94.62 98 LEU B O 1
ATOM 2418 N N . VAL B 1 99 ? -2.312 -14.312 5.359 1 95.62 99 VAL B N 1
ATOM 2419 C CA . VAL B 1 99 ? -2.061 -15.047 6.594 1 95.62 99 VAL B CA 1
ATOM 2420 C C . VAL B 1 99 ? -3.379 -15.555 7.176 1 95.62 99 VAL B C 1
ATOM 2422 O O . VAL B 1 99 ? -3.982 -14.891 8.023 1 95.62 99 VAL B O 1
ATOM 2425 N N . ASP B 1 100 ? -3.785 -16.703 6.734 1 91.19 100 ASP B N 1
ATOM 2426 C CA . ASP B 1 100 ? -5.094 -17.219 7.129 1 91.19 100 ASP B CA 1
ATOM 2427 C C . ASP B 1 100 ? -4.969 -18.594 7.766 1 91.19 100 ASP B C 1
ATOM 2429 O O . ASP B 1 100 ? -5.969 -19.297 7.953 1 91.19 100 ASP B O 1
ATOM 2433 N N . LYS B 1 101 ? -3.781 -19.016 7.93 1 93.12 101 LYS B N 1
ATOM 2434 C CA . LYS B 1 101 ? -3.484 -20.281 8.617 1 93.12 101 LYS B CA 1
ATOM 2435 C C . LYS B 1 101 ? -2.678 -20.031 9.891 1 93.12 101 LYS B C 1
ATOM 2437 O O . LYS B 1 101 ? -1.976 -19.016 10 1 93.12 101 LYS B O 1
ATOM 2442 N N . ASP B 1 102 ? -2.867 -21 10.758 1 93.31 102 ASP B N 1
ATOM 2443 C CA . ASP B 1 102 ? -2.082 -20.938 11.984 1 93.31 102 ASP B CA 1
ATOM 2444 C C . ASP B 1 102 ? -0.714 -21.594 11.797 1 93.31 102 ASP B C 1
ATOM 2446 O O . ASP B 1 102 ? -0.469 -22.688 12.297 1 93.31 102 ASP B O 1
ATOM 2450 N N . LYS B 1 103 ? 0.146 -20.953 11.125 1 95.81 103 LYS B N 1
ATOM 2451 C CA . LYS B 1 103 ? 1.519 -21.391 10.859 1 95.81 103 LYS B CA 1
ATOM 2452 C C . LYS B 1 103 ? 2.463 -20.188 10.812 1 95.81 103 LYS B C 1
ATOM 2454 O O . LYS B 1 103 ? 2.027 -19.047 10.594 1 95.81 103 LYS B O 1
ATOM 2459 N N . PRO B 1 104 ? 3.771 -20.484 11.07 1 97.38 104 PRO B N 1
ATOM 2460 C CA . PRO B 1 104 ? 4.742 -19.406 10.945 1 97.38 104 PRO B CA 1
ATOM 2461 C C . PRO B 1 104 ? 4.695 -18.719 9.586 1 97.38 104 PRO B C 1
ATOM 2463 O O . PRO B 1 104 ? 4.496 -19.375 8.562 1 97.38 104 PRO B O 1
ATOM 2466 N N . LEU B 1 105 ? 4.914 -17.406 9.578 1 98 105 LEU B N 1
ATOM 2467 C CA . LEU B 1 105 ? 4.84 -16.609 8.367 1 98 105 LEU B CA 1
ATOM 2468 C C . LEU B 1 105 ? 5.766 -17.172 7.289 1 98 105 LEU B C 1
ATOM 2470 O O . LEU B 1 105 ? 5.406 -17.203 6.109 1 98 105 LEU B O 1
ATOM 2474 N N . VAL B 1 106 ? 6.938 -17.578 7.727 1 98.5 106 VAL B N 1
ATOM 2475 C CA . VAL B 1 106 ? 7.945 -18.047 6.789 1 98.5 106 VAL B CA 1
ATOM 2476 C C . VAL B 1 106 ? 7.438 -19.297 6.074 1 98.5 106 VAL B C 1
ATOM 2478 O O . VAL B 1 106 ? 7.738 -19.516 4.898 1 98.5 106 VAL B O 1
ATOM 2481 N N . GLU B 1 107 ? 6.668 -20.125 6.727 1 98.62 107 GLU B N 1
ATOM 2482 C CA . GLU B 1 107 ? 6.082 -21.312 6.113 1 98.62 107 GLU B CA 1
ATOM 2483 C C . GLU B 1 107 ? 4.988 -20.938 5.113 1 98.62 107 GLU B C 1
ATOM 2485 O O . GLU B 1 107 ? 4.871 -21.547 4.055 1 98.62 107 GLU B O 1
ATOM 2490 N N . ILE B 1 108 ? 4.195 -19.953 5.496 1 98.44 108 ILE B N 1
ATOM 2491 C CA . ILE B 1 108 ? 3.182 -19.453 4.574 1 98.44 108 ILE B CA 1
ATOM 2492 C C . ILE B 1 108 ? 3.85 -18.906 3.314 1 98.44 108 ILE B C 1
ATOM 2494 O O . ILE B 1 108 ? 3.404 -19.188 2.199 1 98.44 108 ILE B O 1
ATOM 2498 N N . ALA B 1 109 ? 4.945 -18.188 3.494 1 98.69 109 ALA B N 1
ATOM 2499 C CA . ALA B 1 109 ? 5.691 -17.625 2.369 1 98.69 109 ALA B CA 1
ATOM 2500 C C . ALA B 1 109 ? 6.191 -18.734 1.444 1 98.69 109 ALA B C 1
ATOM 2502 O O . ALA B 1 109 ? 6.023 -18.656 0.225 1 98.69 109 ALA B O 1
ATOM 2503 N N . LYS B 1 110 ? 6.758 -19.75 2.035 1 98.69 110 LYS B N 1
ATOM 2504 C CA . LYS B 1 110 ? 7.254 -20.875 1.254 1 98.69 110 LYS B CA 1
ATOM 2505 C C . LYS B 1 110 ? 6.133 -21.516 0.446 1 98.69 110 LYS B C 1
ATOM 2507 O O . LYS B 1 110 ? 6.32 -21.859 -0.723 1 98.69 110 LYS B O 1
ATOM 2512 N N . GLU B 1 111 ? 5.008 -21.719 1.068 1 98.06 111 GLU B N 1
ATOM 2513 C CA . GLU B 1 111 ? 3.865 -22.328 0.393 1 98.06 111 GLU B CA 1
ATOM 2514 C C . GLU B 1 111 ? 3.428 -21.5 -0.81 1 98.06 111 GLU B C 1
ATOM 2516 O O . GLU B 1 111 ? 3.105 -22.047 -1.865 1 98.06 111 GLU B O 1
ATOM 2521 N N . GLU B 1 112 ? 3.43 -20.156 -0.645 1 98.31 112 GLU B N 1
ATOM 2522 C CA . GLU B 1 112 ? 3.018 -19.281 -1.735 1 98.31 112 GLU B CA 1
ATOM 2523 C C . GLU B 1 112 ? 4.02 -19.328 -2.887 1 98.31 112 GLU B C 1
ATOM 2525 O O . GLU B 1 112 ? 3.633 -19.25 -4.055 1 98.31 112 GLU B O 1
ATOM 2530 N N . ILE B 1 113 ? 5.297 -19.375 -2.588 1 98.75 113 ILE B N 1
ATOM 2531 C CA . ILE B 1 113 ? 6.332 -19.484 -3.611 1 98.75 113 ILE B CA 1
ATOM 2532 C C . ILE B 1 113 ? 6.098 -20.719 -4.461 1 98.75 113 ILE B C 1
ATOM 2534 O O . ILE B 1 113 ? 6.133 -20.656 -5.691 1 98.75 113 ILE B O 1
ATOM 2538 N N . LEU B 1 114 ? 5.824 -21.828 -3.789 1 98.44 114 LEU B N 1
ATOM 2539 C CA . LEU B 1 114 ? 5.586 -23.078 -4.484 1 98.44 114 LEU B CA 1
ATOM 2540 C C . LEU B 1 114 ? 4.309 -23.016 -5.316 1 98.44 114 LEU B C 1
ATOM 2542 O O . LEU B 1 114 ? 4.312 -23.375 -6.496 1 98.44 114 LEU B O 1
ATOM 2546 N N . GLU B 1 115 ? 3.232 -22.547 -4.777 1 98.12 115 GLU B N 1
ATOM 2547 C CA . GLU B 1 115 ? 1.926 -22.531 -5.43 1 98.12 115 GLU B CA 1
ATOM 2548 C C . GLU B 1 115 ? 1.918 -21.578 -6.621 1 98.12 115 GLU B C 1
ATOM 2550 O O . GLU B 1 115 ? 1.44 -21.938 -7.703 1 98.12 115 GLU B O 1
ATOM 2555 N N . GLU B 1 116 ? 2.471 -20.406 -6.441 1 98.38 116 GLU B N 1
ATOM 2556 C CA . GLU B 1 116 ? 2.311 -19.375 -7.457 1 98.38 116 GLU B CA 1
ATOM 2557 C C . GLU B 1 116 ? 3.467 -19.391 -8.453 1 98.38 116 GLU B C 1
ATOM 2559 O O . GLU B 1 116 ? 3.273 -19.125 -9.641 1 98.38 116 GLU B O 1
ATOM 2564 N N . CYS B 1 117 ? 4.695 -19.75 -8.023 1 98.5 117 CYS B N 1
ATOM 2565 C CA . CYS B 1 117 ? 5.867 -19.594 -8.883 1 98.5 117 CYS B CA 1
ATOM 2566 C C . CYS B 1 117 ? 6.508 -20.938 -9.195 1 98.5 117 CYS B C 1
ATOM 2568 O O . CYS B 1 117 ? 7.348 -21.031 -10.094 1 98.5 117 CYS B O 1
ATOM 2570 N N . GLY B 1 118 ? 6.215 -22 -8.43 1 98.56 118 GLY B N 1
ATOM 2571 C CA . GLY B 1 118 ? 6.637 -23.359 -8.758 1 98.56 118 GLY B CA 1
ATOM 2572 C C . GLY B 1 118 ? 7.98 -23.719 -8.156 1 98.56 118 GLY B C 1
ATOM 2573 O O . GLY B 1 118 ? 8.547 -24.766 -8.492 1 98.56 118 GLY B O 1
ATOM 2574 N N . TYR B 1 119 ? 8.539 -22.891 -7.25 1 98.75 119 TYR B N 1
ATOM 2575 C CA . TYR B 1 119 ? 9.844 -23.172 -6.656 1 98.75 119 TYR B CA 1
ATOM 2576 C C . TYR B 1 119 ? 9.688 -23.797 -5.273 1 98.75 119 TYR B C 1
ATOM 2578 O O . TYR B 1 119 ? 8.906 -23.312 -4.449 1 98.75 119 TYR B O 1
ATOM 2586 N N . ASP B 1 120 ? 10.352 -24.859 -5.062 1 98.69 120 ASP B N 1
ATOM 2587 C CA . ASP B 1 120 ? 10.484 -25.438 -3.73 1 98.69 120 ASP B CA 1
ATOM 2588 C C . ASP B 1 120 ? 11.773 -24.969 -3.059 1 98.69 120 ASP B C 1
ATOM 2590 O O . ASP B 1 120 ? 12.859 -25.469 -3.381 1 98.69 120 ASP B O 1
ATOM 2594 N N . VAL B 1 121 ? 11.648 -24.062 -2.098 1 98.69 121 VAL B N 1
ATOM 2595 C CA . VAL B 1 121 ? 12.82 -23.422 -1.499 1 98.69 121 VAL B CA 1
ATOM 2596 C C . VAL B 1 121 ? 12.953 -23.859 -0.041 1 98.69 121 VAL B C 1
ATOM 2598 O O . VAL B 1 121 ? 11.953 -24.141 0.623 1 98.69 121 VAL B O 1
ATOM 2601 N N . PRO B 1 122 ? 14.188 -24 0.479 1 98 122 PRO B N 1
ATOM 2602 C CA . PRO B 1 122 ? 14.312 -24.219 1.921 1 98 122 PRO B CA 1
ATOM 2603 C C . PRO B 1 122 ? 13.898 -23 2.748 1 98 122 PRO B C 1
ATOM 2605 O O . PRO B 1 122 ? 14.125 -21.859 2.336 1 98 122 PRO B O 1
ATOM 2608 N N . LEU B 1 123 ? 13.352 -23.219 3.896 1 98 123 LEU B N 1
ATOM 2609 C CA . LEU B 1 123 ? 12.898 -22.156 4.781 1 98 123 LEU B CA 1
ATOM 2610 C C . LEU B 1 123 ? 14.039 -21.203 5.102 1 98 123 LEU B C 1
ATOM 2612 O O . LEU B 1 123 ? 13.828 -19.984 5.223 1 98 123 LEU B O 1
ATOM 2616 N N . SER B 1 124 ? 15.242 -21.719 5.164 1 97.56 124 SER B N 1
ATOM 2617 C CA . SER B 1 124 ? 16.406 -20.953 5.559 1 97.56 124 SER B CA 1
ATOM 2618 C C . SER B 1 124 ? 16.797 -19.953 4.48 1 97.56 124 SER B C 1
ATOM 2620 O O . SER B 1 124 ? 17.594 -19.031 4.727 1 97.56 124 SER B O 1
ATOM 2622 N N . SER B 1 125 ? 16.234 -20.094 3.293 1 97.75 125 SER B N 1
ATOM 2623 C CA . SER B 1 125 ? 16.594 -19.188 2.195 1 97.75 125 SER B CA 1
ATOM 2624 C C . SER B 1 125 ? 15.727 -17.938 2.209 1 97.75 125 SER B C 1
ATOM 2626 O O . SER B 1 125 ? 16 -16.984 1.481 1 97.75 125 SER B O 1
ATOM 2628 N N . LEU B 1 126 ? 14.75 -17.953 3.014 1 98.69 126 LEU B N 1
ATOM 2629 C CA . LEU B 1 126 ? 13.883 -16.781 3.113 1 98.69 126 LEU B CA 1
ATOM 2630 C C . LEU B 1 126 ? 14.438 -15.766 4.113 1 98.69 126 LEU B C 1
ATOM 2632 O O . LEU B 1 126 ? 14.641 -16.094 5.285 1 98.69 126 LEU B O 1
ATOM 2636 N N . VAL B 1 127 ? 14.734 -14.586 3.602 1 98.25 127 VAL B N 1
ATOM 2637 C CA . VAL B 1 127 ? 15.242 -13.492 4.426 1 98.25 127 VAL B CA 1
ATOM 2638 C C . VAL B 1 127 ? 14.164 -12.422 4.586 1 98.25 127 VAL B C 1
ATOM 2640 O O . VAL B 1 127 ? 13.68 -11.875 3.594 1 98.25 127 VAL B O 1
ATOM 2643 N N . LYS B 1 128 ? 13.805 -12.18 5.809 1 98.44 128 LYS B N 1
ATOM 2644 C CA . LYS B 1 128 ? 12.812 -11.133 6.055 1 98.44 128 LYS B CA 1
ATOM 2645 C C . LYS B 1 128 ? 13.375 -9.75 5.711 1 98.44 128 LYS B C 1
ATOM 2647 O O . LYS B 1 128 ? 14.438 -9.367 6.215 1 98.44 128 LYS B O 1
ATOM 2652 N N . VAL B 1 129 ? 12.742 -9.008 4.859 1 98.25 129 VAL B N 1
ATOM 2653 C CA . VAL B 1 129 ? 13.148 -7.664 4.465 1 98.25 129 VAL B CA 1
ATOM 2654 C C . VAL B 1 129 ? 12.531 -6.641 5.422 1 98.25 129 VAL B C 1
ATOM 2656 O O . VAL B 1 129 ? 13.211 -5.703 5.852 1 98.25 129 VAL B O 1
ATOM 2659 N N . GLY B 1 130 ? 11.258 -6.82 5.766 1 97.69 130 GLY B N 1
ATOM 2660 C CA . GLY B 1 130 ? 10.555 -5.949 6.699 1 97.69 130 GLY B CA 1
ATOM 2661 C C . GLY B 1 130 ? 9.062 -6.203 6.742 1 97.69 130 GLY B C 1
ATOM 2662 O O . GLY B 1 130 ? 8.516 -6.875 5.867 1 97.69 130 GLY B O 1
ATOM 2663 N N . SER B 1 131 ? 8.422 -5.754 7.812 1 98.5 131 SER B N 1
ATOM 2664 C CA . SER B 1 131 ? 6.973 -5.734 7.965 1 98.5 131 SER B CA 1
ATOM 2665 C C . SER B 1 131 ? 6.445 -4.309 8.07 1 98.5 131 SER B C 1
ATOM 2667 O O . SER B 1 131 ? 7.027 -3.473 8.766 1 98.5 131 SER B O 1
ATOM 2669 N N . TYR B 1 132 ? 5.453 -3.998 7.355 1 98.5 132 TYR B N 1
ATOM 2670 C CA . TYR B 1 132 ? 4.922 -2.641 7.293 1 98.5 132 TYR B CA 1
ATOM 2671 C C . TYR B 1 132 ? 3.4 -2.656 7.207 1 98.5 132 TYR B C 1
ATOM 2673 O O . TYR B 1 132 ? 2.793 -3.713 7.02 1 98.5 132 TYR B O 1
ATOM 2681 N N . ARG B 1 133 ? 2.756 -1.513 7.387 1 97.69 133 ARG B N 1
ATOM 2682 C CA . ARG B 1 133 ? 1.305 -1.405 7.488 1 97.69 133 ARG B CA 1
ATOM 2683 C C . ARG B 1 133 ? 0.695 -0.957 6.164 1 97.69 133 ARG B C 1
ATOM 2685 O O . ARG B 1 133 ? 0.906 0.177 5.73 1 97.69 133 ARG B O 1
ATOM 2692 N N . SER B 1 134 ? -0.11 -1.8 5.617 1 94.5 134 SER B N 1
ATOM 2693 C CA . SER B 1 134 ? -0.711 -1.526 4.316 1 94.5 134 SER B CA 1
ATOM 2694 C C . SER B 1 134 ? -2.09 -0.895 4.465 1 94.5 134 SER B C 1
ATOM 2696 O O . SER B 1 134 ? -2.887 -1.321 5.301 1 94.5 134 SER B O 1
ATOM 2698 N N . GLY B 1 135 ? -2.32 0.098 3.631 1 93 135 GLY B N 1
ATOM 2699 C CA . GLY B 1 135 ? -3.629 0.732 3.629 1 93 135 GLY B CA 1
ATOM 2700 C C . GLY B 1 135 ? -3.941 1.459 4.926 1 93 135 GLY B C 1
ATOM 2701 O O . GLY B 1 135 ? -4.996 1.247 5.523 1 93 135 GLY B O 1
ATOM 2702 N N . VAL B 1 136 ? -3.135 2.316 5.383 1 95.19 136 VAL B N 1
ATOM 2703 C CA . VAL B 1 136 ? -3.168 2.85 6.738 1 95.19 136 VAL B CA 1
ATOM 2704 C C . VAL B 1 136 ? -4.418 3.709 6.926 1 95.19 136 VAL B C 1
ATOM 2706 O O . VAL B 1 136 ? -4.828 3.98 8.055 1 95.19 136 VAL B O 1
ATOM 2709 N N . GLY B 1 137 ? -5.059 4.094 5.891 1 93.81 137 GLY B N 1
ATOM 2710 C CA . GLY B 1 137 ? -6.258 4.906 6.008 1 93.81 137 GLY B CA 1
ATOM 2711 C C . GLY B 1 137 ? -7.527 4.086 6.102 1 93.81 137 GLY B C 1
ATOM 2712 O O . GLY B 1 137 ? -8.57 4.59 6.527 1 93.81 137 GLY B O 1
ATOM 2713 N N . THR B 1 138 ? -7.43 2.793 5.711 1 94.25 138 THR B N 1
ATOM 2714 C CA . THR B 1 138 ? -8.664 2.029 5.609 1 94.25 138 THR B CA 1
ATOM 2715 C C . THR B 1 138 ? -8.469 0.609 6.133 1 94.25 138 THR B C 1
ATOM 2717 O O . THR B 1 138 ? -9.398 0.005 6.672 1 94.25 138 THR B O 1
ATOM 2720 N N . LEU B 1 139 ? -7.363 0.014 5.957 1 93.44 139 LEU B N 1
ATOM 2721 C CA . LEU B 1 139 ? -7.102 -1.385 6.281 1 93.44 139 LEU B CA 1
ATOM 2722 C C . LEU B 1 139 ? -6.195 -1.501 7.5 1 93.44 139 LEU B C 1
ATOM 2724 O O . LEU B 1 139 ? -6.656 -1.868 8.586 1 93.44 139 LEU B O 1
ATOM 2728 N N . GLY B 1 140 ? -4.965 -1.104 7.34 1 93.56 140 GLY B N 1
ATOM 2729 C CA . GLY B 1 140 ? -4 -1.129 8.422 1 93.56 140 GLY B CA 1
ATOM 2730 C C . GLY B 1 140 ? -3.361 -2.49 8.625 1 93.56 140 GLY B C 1
ATOM 2731 O O . GLY B 1 140 ? -2.68 -2.723 9.625 1 93.56 140 GLY B O 1
ATOM 2732 N N . SER B 1 141 ? -3.539 -3.402 7.691 1 94.44 141 SER B N 1
ATOM 2733 C CA . SER B 1 141 ? -3.023 -4.762 7.801 1 94.44 141 SER B CA 1
ATOM 2734 C C . SER B 1 141 ? -1.503 -4.785 7.695 1 94.44 141 SER B C 1
ATOM 2736 O O . SER B 1 141 ? -0.907 -3.924 7.047 1 94.44 141 SER B O 1
ATOM 2738 N N . LEU B 1 142 ? -0.956 -5.762 8.375 1 96.88 142 LEU B N 1
ATOM 2739 C CA . LEU B 1 142 ? 0.486 -5.973 8.312 1 96.88 142 LEU B CA 1
ATOM 2740 C C . LEU B 1 142 ? 0.859 -6.828 7.109 1 96.88 142 LEU B C 1
ATOM 2742 O O . LEU B 1 142 ? 0.232 -7.859 6.855 1 96.88 142 LEU B O 1
ATOM 2746 N N . GLN B 1 143 ? 1.79 -6.363 6.293 1 98.06 143 GLN B N 1
ATOM 2747 C CA . GLN B 1 143 ? 2.395 -7.18 5.246 1 98.06 143 GLN B CA 1
ATOM 2748 C C . GLN B 1 143 ? 3.883 -7.395 5.508 1 98.06 143 GLN B C 1
ATOM 2750 O O . GLN B 1 143 ? 4.605 -6.445 5.832 1 98.06 143 GLN B O 1
ATOM 2755 N N . THR B 1 144 ? 4.281 -8.594 5.457 1 98.75 144 THR B N 1
ATOM 2756 C CA . THR B 1 144 ? 5.688 -8.93 5.629 1 98.75 144 THR B CA 1
ATOM 2757 C C . THR B 1 144 ? 6.309 -9.352 4.301 1 98.75 144 THR B C 1
ATOM 2759 O O . THR B 1 144 ? 5.777 -10.227 3.609 1 98.75 144 THR B O 1
ATOM 2762 N N . THR B 1 145 ? 7.418 -8.734 3.959 1 98.75 145 THR B N 1
ATOM 2763 C CA . THR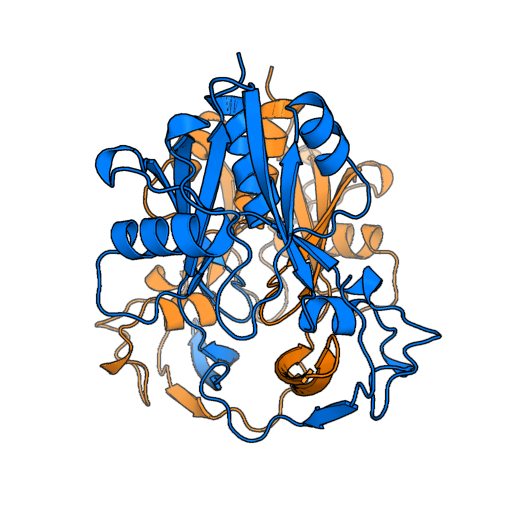 B 1 145 ? 8.125 -9.031 2.717 1 98.75 145 THR B CA 1
ATOM 2764 C C . THR B 1 145 ? 9.367 -9.875 2.992 1 98.75 145 THR B C 1
ATOM 2766 O O . THR B 1 145 ? 10.141 -9.57 3.896 1 98.75 145 THR B O 1
ATOM 2769 N N . TYR B 1 146 ? 9.508 -10.938 2.248 1 98.88 146 TYR B N 1
ATOM 2770 C CA . TYR B 1 146 ? 10.711 -11.766 2.264 1 98.88 146 TYR B CA 1
ATOM 2771 C C . TYR B 1 146 ? 11.469 -11.648 0.948 1 98.88 146 TYR B C 1
ATOM 2773 O O . TYR B 1 146 ? 10.875 -11.352 -0.093 1 98.88 146 TYR B O 1
ATOM 2781 N N . TYR B 1 147 ? 12.75 -11.82 1.04 1 98.88 147 TYR B N 1
ATOM 2782 C CA . TYR B 1 147 ? 13.641 -12.023 -0.099 1 98.88 147 TYR B CA 1
ATOM 2783 C C . TYR B 1 147 ? 14.141 -13.461 -0.151 1 98.88 147 TYR B C 1
ATOM 2785 O O . TYR B 1 147 ? 14.484 -14.039 0.88 1 98.88 147 TYR B O 1
ATOM 2793 N N . CYS B 1 148 ? 14.125 -14 -1.334 1 98.94 148 CYS B N 1
ATOM 2794 C CA . CYS B 1 148 ? 14.562 -15.383 -1.482 1 98.94 148 CYS B CA 1
ATOM 2795 C C . CYS B 1 148 ? 15.305 -15.578 -2.797 1 98.94 148 CYS B C 1
ATOM 2797 O O . CYS B 1 148 ? 14.82 -15.188 -3.859 1 98.94 148 CYS B O 1
ATOM 2799 N N . GLU B 1 149 ? 16.469 -16.109 -2.732 1 98.75 149 GLU B N 1
ATOM 2800 C CA . GLU B 1 149 ? 17.25 -16.469 -3.916 1 98.75 149 GLU B CA 1
ATOM 2801 C C . GLU B 1 149 ? 16.938 -17.891 -4.371 1 98.75 149 GLU B C 1
ATOM 2803 O O . GLU B 1 149 ? 16.828 -18.812 -3.549 1 98.75 149 GLU B O 1
ATOM 2808 N N . VAL B 1 150 ? 16.734 -18.031 -5.68 1 98.69 150 VAL B N 1
ATOM 2809 C CA . VAL B 1 150 ? 16.422 -19.344 -6.215 1 98.69 150 VAL B CA 1
ATOM 2810 C C . VAL B 1 150 ? 17.297 -19.641 -7.43 1 98.69 150 VAL B C 1
ATOM 2812 O O . VAL B 1 150 ? 17.938 -18.734 -7.969 1 98.69 150 VAL B O 1
ATOM 2815 N N . THR B 1 151 ? 17.344 -20.922 -7.828 1 98.06 151 THR B N 1
ATOM 2816 C CA . THR B 1 151 ? 17.891 -21.391 -9.094 1 98.06 151 THR B CA 1
ATOM 2817 C C . THR B 1 151 ? 16.891 -22.281 -9.82 1 98.06 151 THR B C 1
ATOM 2819 O O . THR B 1 151 ? 15.891 -22.719 -9.234 1 98.06 151 THR B O 1
ATOM 2822 N N . ASP B 1 152 ? 17.172 -22.516 -11.125 1 97.06 152 ASP B N 1
ATOM 2823 C CA . ASP B 1 152 ? 16.234 -23.266 -11.945 1 97.06 152 ASP B CA 1
ATOM 2824 C C . ASP B 1 152 ? 16.031 -24.688 -11.391 1 97.06 152 ASP B C 1
ATOM 2826 O O . ASP B 1 152 ? 14.961 -25.266 -11.547 1 97.06 152 ASP B O 1
ATOM 2830 N N . ASP B 1 153 ? 17.031 -25.25 -10.727 1 97.12 153 ASP B N 1
ATOM 2831 C CA . ASP B 1 153 ? 16.938 -26.609 -10.203 1 97.12 153 ASP B CA 1
ATOM 2832 C C . ASP B 1 153 ? 15.938 -26.688 -9.047 1 97.12 153 ASP B C 1
ATOM 2834 O O . ASP B 1 153 ? 15.523 -27.797 -8.664 1 97.12 153 ASP B O 1
ATOM 2838 N N . MET B 1 154 ? 15.523 -25.547 -8.555 1 97.88 154 MET B N 1
ATOM 2839 C CA . MET B 1 154 ? 14.57 -25.516 -7.453 1 97.88 154 MET B CA 1
ATOM 2840 C C . MET B 1 154 ? 13.133 -25.469 -7.977 1 97.88 154 MET B C 1
ATOM 2842 O O . MET B 1 154 ? 12.188 -25.562 -7.199 1 97.88 154 MET B O 1
ATOM 2846 N N . LYS B 1 155 ? 13.008 -25.219 -9.227 1 97.88 155 LYS B N 1
ATOM 2847 C CA . LYS B 1 155 ? 11.68 -25.203 -9.828 1 97.88 155 LYS B CA 1
ATOM 2848 C C . LYS B 1 155 ? 11.125 -26.609 -9.992 1 97.88 155 LYS B C 1
ATOM 2850 O O . LYS B 1 155 ? 11.719 -27.438 -10.672 1 97.88 155 LYS B O 1
ATOM 2855 N N . VAL B 1 156 ? 9.984 -26.844 -9.422 1 98.25 156 VAL B N 1
ATOM 2856 C CA . VAL B 1 156 ? 9.469 -28.203 -9.414 1 98.25 156 VAL B CA 1
ATOM 2857 C C . VAL B 1 156 ? 8.117 -28.25 -10.125 1 98.25 156 VAL B C 1
ATOM 2859 O O . VAL B 1 156 ? 7.57 -29.328 -10.352 1 98.25 156 VAL B O 1
ATOM 2862 N N . SER B 1 157 ? 7.539 -27.156 -10.406 1 96.62 157 SER B N 1
ATOM 2863 C CA . SER B 1 157 ? 6.293 -27.031 -11.148 1 96.62 157 SER B CA 1
ATOM 2864 C C . SER B 1 157 ? 6.215 -25.703 -11.891 1 96.62 157 SER B C 1
ATOM 2866 O O . SER B 1 157 ? 7.094 -24.844 -11.742 1 96.62 157 SER B O 1
ATOM 2868 N N . GLN B 1 158 ? 5.285 -25.516 -12.711 1 94.38 158 GLN B N 1
ATOM 2869 C CA . GLN B 1 158 ? 5.129 -24.281 -13.477 1 94.38 158 GLN B CA 1
ATOM 2870 C C . GLN B 1 158 ? 4.578 -23.156 -12.609 1 94.38 158 GLN B C 1
ATOM 2872 O O . GLN B 1 158 ? 4.629 -21.984 -12.992 1 94.38 158 GLN B O 1
ATOM 2877 N N . GLY B 1 159 ? 4.141 -23.469 -11.438 1 96.12 159 GLY B N 1
ATOM 2878 C CA . GLY B 1 159 ? 3.387 -22.484 -10.664 1 96.12 159 GLY B CA 1
ATOM 2879 C C . GLY B 1 159 ? 2.037 -22.156 -11.273 1 96.12 159 GLY B C 1
ATOM 2880 O O . GLY B 1 159 ? 1.4 -23.031 -11.883 1 96.12 159 GLY B O 1
ATOM 2881 N N . GLY B 1 160 ? 1.519 -20.969 -10.992 1 93.62 160 GLY B N 1
ATOM 2882 C CA . GLY B 1 160 ? 0.285 -20.531 -11.625 1 93.62 160 GLY B CA 1
ATOM 2883 C C . GLY B 1 160 ? -0.886 -20.469 -10.664 1 93.62 160 GLY B C 1
ATOM 2884 O O . GLY B 1 160 ? -1.984 -20.047 -11.047 1 93.62 160 GLY B O 1
ATOM 2885 N N . GLY B 1 161 ? -0.67 -20.797 -9.461 1 91.69 161 GLY B N 1
ATOM 2886 C CA . GLY B 1 161 ? -1.732 -20.719 -8.477 1 91.69 161 GLY B CA 1
ATOM 2887 C C . GLY B 1 161 ? -2.5 -22.016 -8.32 1 91.69 161 GLY B C 1
ATOM 2888 O O . GLY B 1 161 ? -2.178 -23.016 -8.961 1 91.69 161 GLY B O 1
ATOM 2889 N N . VAL B 1 162 ? -3.459 -21.969 -7.363 1 85.12 162 VAL B N 1
ATOM 2890 C CA . VAL B 1 162 ? -4.301 -23.125 -7.094 1 85.12 162 VAL B CA 1
ATOM 2891 C C . VAL B 1 162 ? -5.773 -22.734 -7.199 1 85.12 162 VAL B C 1
ATOM 2893 O O . VAL B 1 162 ? -6.121 -21.562 -7.023 1 85.12 162 VAL B O 1
ATOM 2896 N N . GLY B 1 163 ? -6.57 -23.688 -7.539 1 82 163 GLY B N 1
ATOM 2897 C CA . GLY B 1 163 ? -8 -23.438 -7.578 1 82 163 GLY B CA 1
ATOM 2898 C C . GLY B 1 163 ? -8.406 -22.453 -8.656 1 82 163 GLY B C 1
ATOM 2899 O O . GLY B 1 163 ? -8.117 -22.656 -9.836 1 82 163 GLY B O 1
ATOM 2900 N N . ASP B 1 164 ? -8.961 -21.391 -8.102 1 79.19 164 ASP B N 1
ATOM 2901 C CA . ASP B 1 164 ? -9.531 -20.406 -9.023 1 79.19 164 ASP B CA 1
ATOM 2902 C C . ASP B 1 164 ? -8.492 -19.359 -9.414 1 79.19 164 ASP B C 1
ATOM 2904 O O . ASP B 1 164 ? -8.758 -18.484 -10.242 1 79.19 164 ASP B O 1
ATOM 2908 N N . GLU B 1 165 ? -7.359 -19.484 -8.898 1 86.12 165 GLU B N 1
ATOM 2909 C CA . GLU B 1 165 ? -6.324 -18.5 -9.211 1 86.12 165 GLU B CA 1
ATOM 2910 C C . GLU B 1 165 ? -5.75 -18.719 -10.602 1 86.12 165 GLU B C 1
ATOM 2912 O O . GLU B 1 165 ? -5.453 -19.844 -10.984 1 86.12 165 GLU B O 1
ATOM 2917 N N . ILE B 1 166 ? -5.738 -17.688 -11.352 1 90.69 166 ILE B N 1
ATOM 2918 C CA . ILE B 1 166 ? -5.074 -17.688 -12.648 1 90.69 166 ILE B CA 1
ATOM 2919 C C . ILE B 1 166 ? -3.9 -16.703 -12.625 1 90.69 166 ILE B C 1
ATOM 2921 O O . ILE B 1 166 ? -4.094 -15.492 -12.727 1 90.69 166 ILE B O 1
ATOM 2925 N N . ILE B 1 167 ? -2.723 -17.266 -12.555 1 95.12 167 ILE B N 1
ATOM 2926 C CA . ILE B 1 167 ? -1.51 -16.484 -12.359 1 95.12 167 ILE B CA 1
ATOM 2927 C C . ILE B 1 167 ? -0.487 -16.828 -13.438 1 95.12 167 ILE B C 1
ATOM 2929 O O . ILE B 1 167 ? -0.248 -18 -13.719 1 95.12 167 ILE B O 1
ATOM 2933 N N . ASP B 1 168 ? -0.028 -15.852 -14.109 1 96.69 168 ASP B N 1
ATOM 2934 C CA . ASP B 1 168 ? 1.109 -16.031 -15.008 1 96.69 168 ASP B CA 1
ATOM 2935 C C . ASP B 1 168 ? 2.418 -15.656 -14.312 1 96.69 168 ASP B C 1
ATOM 2937 O O . ASP B 1 168 ? 2.525 -14.586 -13.711 1 96.69 168 ASP B O 1
ATOM 2941 N N . VAL B 1 169 ? 3.367 -16.547 -14.414 1 98 169 VAL B N 1
ATOM 2942 C CA . VAL B 1 169 ? 4.684 -16.25 -13.852 1 98 169 VAL B CA 1
ATOM 2943 C C . VAL B 1 169 ? 5.512 -15.461 -14.867 1 98 169 VAL B C 1
ATOM 2945 O O . VAL B 1 169 ? 5.574 -15.82 -16.047 1 98 169 VAL B O 1
ATOM 2948 N N . VAL B 1 170 ? 6.125 -14.398 -14.414 1 98 170 VAL B N 1
ATOM 2949 C CA . VAL B 1 170 ? 6.898 -13.508 -15.273 1 98 170 VAL B CA 1
ATOM 2950 C C . VAL B 1 170 ? 8.32 -13.375 -14.734 1 98 170 VAL B C 1
ATOM 2952 O O . VAL B 1 170 ? 8.516 -13.117 -13.547 1 98 170 VAL B O 1
ATOM 2955 N N . GLU B 1 171 ? 9.219 -13.586 -15.547 1 98.19 171 GLU B N 1
ATOM 2956 C CA . GLU B 1 171 ? 10.617 -13.375 -15.203 1 98.19 171 GLU B CA 1
ATOM 2957 C C . GLU B 1 171 ? 11.18 -12.148 -15.914 1 98.19 171 GLU B C 1
ATOM 2959 O O . GLU B 1 171 ? 11 -11.984 -17.125 1 98.19 171 GLU B O 1
ATOM 2964 N N . MET B 1 172 ? 11.844 -11.25 -15.164 1 98.75 172 MET B N 1
ATOM 2965 C CA . MET B 1 172 ? 12.383 -10.016 -15.727 1 98.75 172 MET B CA 1
ATOM 2966 C C . MET B 1 172 ? 13.852 -9.844 -15.359 1 98.75 172 MET B C 1
ATOM 2968 O O . MET B 1 172 ? 14.25 -10.102 -14.219 1 98.75 172 MET B O 1
ATOM 2972 N N . THR B 1 173 ? 14.625 -9.367 -16.359 1 98.62 173 THR B N 1
ATOM 2973 C CA . THR B 1 173 ? 15.992 -8.961 -16.078 1 98.62 173 THR B CA 1
ATOM 2974 C C . THR B 1 173 ? 16.016 -7.652 -15.289 1 98.62 173 THR B C 1
ATOM 2976 O O . THR B 1 173 ? 15 -6.961 -15.195 1 98.62 173 THR B O 1
ATOM 2979 N N . VAL B 1 174 ? 17.203 -7.348 -14.719 1 97.56 174 VAL B N 1
ATOM 2980 C CA . VAL B 1 174 ? 17.344 -6.121 -13.945 1 97.56 174 VAL B CA 1
ATOM 2981 C C . VAL B 1 174 ? 17.062 -4.91 -14.828 1 97.56 174 VAL B C 1
ATOM 2983 O O . VAL B 1 174 ? 16.297 -4.02 -14.453 1 97.56 174 VAL B O 1
ATOM 2986 N N . PRO B 1 175 ? 17.547 -4.891 -16.109 1 98.06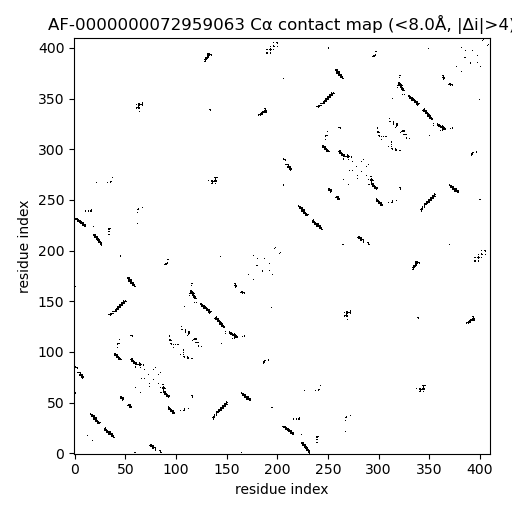 175 PRO B N 1
ATOM 2987 C CA . PRO B 1 175 ? 17.203 -3.76 -16.969 1 98.06 175 PRO B CA 1
ATOM 2988 C C . PRO B 1 175 ? 15.711 -3.66 -17.266 1 98.06 175 PRO B C 1
ATOM 2990 O O . PRO B 1 175 ? 15.156 -2.559 -17.297 1 98.06 175 PRO B O 1
ATOM 2993 N N . GLU B 1 176 ? 15.078 -4.738 -17.422 1 98.56 176 GLU B N 1
ATOM 2994 C CA . GLU B 1 176 ? 13.641 -4.75 -17.672 1 98.56 176 GLU B CA 1
ATOM 2995 C C . GLU B 1 176 ? 12.859 -4.211 -16.484 1 98.56 176 GLU B C 1
ATOM 2997 O O . GLU B 1 176 ? 11.906 -3.449 -16.656 1 98.56 176 GLU B O 1
ATOM 3002 N N . VAL B 1 177 ? 13.281 -4.617 -15.289 1 98.25 177 VAL B N 1
ATOM 3003 C CA . VAL B 1 177 ? 12.578 -4.18 -14.086 1 98.25 177 VAL B CA 1
ATOM 3004 C C . VAL B 1 177 ? 12.789 -2.682 -13.883 1 98.25 177 VAL B C 1
ATOM 3006 O O . VAL B 1 177 ? 11.867 -1.964 -13.5 1 98.25 177 VAL B O 1
ATOM 3009 N N . LYS B 1 178 ? 13.984 -2.205 -14.133 1 97.94 178 LYS B N 1
ATOM 3010 C CA . LYS B 1 178 ? 14.266 -0.778 -14.023 1 97.94 178 LYS B CA 1
ATOM 3011 C C . LYS B 1 178 ? 13.383 0.035 -14.961 1 97.94 178 LYS B C 1
ATOM 3013 O O . LYS B 1 178 ? 12.844 1.074 -14.57 1 97.94 178 LYS B O 1
ATOM 3018 N N . LYS B 1 179 ? 13.219 -0.446 -16.156 1 98.31 179 LYS B N 1
ATOM 3019 C CA . LYS B 1 179 ? 12.344 0.212 -17.125 1 98.31 179 LYS B CA 1
ATOM 3020 C C . LYS B 1 179 ? 10.891 0.177 -16.656 1 98.31 179 LYS B C 1
ATOM 3022 O O . LYS B 1 179 ? 10.172 1.17 -16.781 1 98.31 179 LYS B O 1
ATOM 3027 N N . TYR B 1 180 ? 10.516 -0.887 -16.109 1 98.62 180 TYR B N 1
ATOM 3028 C CA . TYR B 1 180 ? 9.133 -1.084 -15.688 1 98.62 180 TYR B CA 1
ATOM 3029 C C . TYR B 1 180 ? 8.758 -0.111 -14.57 1 98.62 180 TYR B C 1
ATOM 3031 O O . TYR B 1 180 ? 7.68 0.486 -14.602 1 98.62 180 TYR B O 1
ATOM 3039 N N . ILE B 1 181 ? 9.664 0.089 -13.578 1 98.25 181 ILE B N 1
ATOM 3040 C CA . ILE B 1 181 ? 9.305 0.829 -12.375 1 98.25 181 ILE B CA 1
ATOM 3041 C C . ILE B 1 181 ? 9.461 2.328 -12.625 1 98.25 181 ILE B C 1
ATOM 3043 O O . ILE B 1 181 ? 9.195 3.141 -11.742 1 98.25 181 ILE B O 1
ATOM 3047 N N . THR B 1 182 ? 9.844 2.752 -13.789 1 96.81 182 THR B N 1
ATOM 3048 C CA . THR B 1 182 ? 10.023 4.172 -14.078 1 96.81 182 THR B CA 1
ATOM 3049 C C . THR B 1 182 ? 8.938 4.668 -15.031 1 96.81 182 THR B C 1
ATOM 3051 O O . THR B 1 182 ? 8.984 5.809 -15.492 1 96.81 182 THR B O 1
ATOM 3054 N N . GLN B 1 183 ? 7.988 3.834 -15.305 1 95.88 183 GLN B N 1
ATOM 3055 C CA . GLN B 1 183 ? 6.875 4.289 -16.125 1 95.88 183 GLN B CA 1
ATOM 3056 C C . GLN B 1 183 ? 5.938 5.195 -15.336 1 95.88 183 GLN B C 1
ATOM 3058 O O . GLN B 1 183 ? 5.992 5.23 -14.102 1 95.88 183 GLN B O 1
ATOM 3063 N N . ASP B 1 184 ? 5.137 5.883 -16.047 1 95 184 ASP B N 1
ATOM 3064 C CA . ASP B 1 184 ? 4.254 6.871 -15.438 1 95 184 ASP B CA 1
ATOM 3065 C C . ASP B 1 184 ? 3.189 6.195 -14.578 1 95 184 ASP B C 1
ATOM 3067 O O . ASP B 1 184 ? 2.992 6.57 -13.414 1 95 184 ASP B O 1
ATOM 3071 N N . LYS B 1 185 ? 2.486 5.23 -15.188 1 96 185 LYS B N 1
ATOM 3072 C CA . LYS B 1 185 ? 1.5 4.418 -14.484 1 96 185 LYS B CA 1
ATOM 3073 C C . LYS B 1 185 ? 1.986 2.979 -14.328 1 96 185 LYS B C 1
ATOM 3075 O O . LYS B 1 185 ? 2.25 2.295 -15.32 1 96 185 LYS B O 1
ATOM 3080 N N . ILE B 1 186 ? 2.164 2.6 -13.133 1 98 186 ILE B N 1
ATOM 3081 C CA . ILE B 1 186 ? 2.717 1.291 -12.797 1 98 186 ILE B CA 1
ATOM 3082 C C . ILE B 1 186 ? 1.619 0.399 -12.219 1 98 186 ILE B C 1
ATOM 3084 O O . ILE B 1 186 ? 1.199 0.581 -11.078 1 98 186 ILE B O 1
ATOM 3088 N N . PRO B 1 187 ? 1.117 -0.542 -13.016 1 97.5 187 PRO B N 1
ATOM 3089 C CA . PRO B 1 187 ? 0.042 -1.399 -12.508 1 97.5 187 PRO B CA 1
ATOM 3090 C C . PRO B 1 187 ? 0.536 -2.432 -11.5 1 97.5 187 PRO B C 1
ATOM 3092 O O . PRO B 1 187 ? 0.345 -3.635 -11.695 1 97.5 187 PRO B O 1
ATOM 3095 N N . SER B 1 188 ? 1.173 -2.008 -10.453 1 98.69 188 SER B N 1
ATOM 3096 C CA . SER B 1 188 ? 1.704 -2.775 -9.328 1 98.69 188 SER B CA 1
ATOM 3097 C C . SER B 1 188 ? 1.481 -2.049 -8.008 1 98.69 188 SER B C 1
ATOM 3099 O O . SER B 1 188 ? 1.309 -0.829 -7.988 1 98.69 188 SER B O 1
ATOM 3101 N N . PRO B 1 189 ? 1.394 -2.783 -6.957 1 98.5 189 PRO B N 1
ATOM 3102 C CA . PRO B 1 189 ? 1.239 -2.119 -5.66 1 98.5 189 PRO B CA 1
ATOM 3103 C C . PRO B 1 189 ? 2.543 -1.508 -5.152 1 98.5 189 PRO B C 1
ATOM 3105 O O . PRO B 1 189 ? 3.625 -1.895 -5.598 1 98.5 189 PRO B O 1
ATOM 3108 N N . PRO B 1 190 ? 2.436 -0.551 -4.207 1 98.44 190 PRO B N 1
ATOM 3109 C CA . PRO B 1 190 ? 3.648 0.093 -3.699 1 98.44 190 PRO B CA 1
ATOM 3110 C C . PRO B 1 190 ? 4.586 -0.886 -2.998 1 98.44 190 PRO B C 1
ATOM 3112 O O . PRO B 1 190 ? 5.797 -0.658 -2.947 1 98.44 190 PRO B O 1
ATOM 3115 N N . SER B 1 191 ? 4.051 -1.988 -2.455 1 98.56 191 SER B N 1
ATOM 3116 C CA . SER B 1 191 ? 4.922 -2.992 -1.854 1 98.56 191 SER B CA 1
ATOM 3117 C C . SER B 1 191 ? 5.855 -3.605 -2.891 1 98.56 191 SER B C 1
ATOM 3119 O O . SER B 1 191 ? 7.004 -3.938 -2.58 1 98.56 191 SER B O 1
ATOM 3121 N N . PHE B 1 192 ? 5.328 -3.795 -4.117 1 98.81 192 PHE B N 1
ATOM 3122 C CA . PHE B 1 192 ? 6.145 -4.238 -5.238 1 98.81 192 PHE B CA 1
ATOM 3123 C C . PHE B 1 192 ? 7.281 -3.26 -5.5 1 98.81 192 PHE B C 1
ATOM 3125 O O . PHE B 1 192 ? 8.438 -3.666 -5.645 1 98.81 192 PHE B O 1
ATOM 3132 N N . LEU B 1 193 ? 6.98 -1.976 -5.574 1 98.81 193 LEU B N 1
ATOM 3133 C CA . LEU B 1 193 ? 7.973 -0.939 -5.84 1 98.81 193 LEU B CA 1
ATOM 3134 C C . LEU B 1 193 ? 9.008 -0.876 -4.719 1 98.81 193 LEU B C 1
ATOM 3136 O O . LEU B 1 193 ? 10.211 -0.787 -4.977 1 98.81 193 LEU B O 1
ATOM 3140 N N . PHE B 1 194 ? 8.539 -0.969 -3.512 1 98.75 194 PHE B N 1
ATOM 3141 C CA . PHE B 1 194 ? 9.43 -1.023 -2.361 1 98.75 194 PHE B CA 1
ATOM 3142 C C . PHE B 1 194 ? 10.414 -2.18 -2.496 1 98.75 194 PHE B C 1
ATOM 3144 O O . PHE B 1 194 ? 11.625 -1.984 -2.385 1 98.75 194 PHE B O 1
ATOM 3151 N N . ALA B 1 195 ? 9.93 -3.334 -2.74 1 98.81 195 ALA B N 1
ATOM 3152 C CA . ALA B 1 195 ? 10.773 -4.527 -2.807 1 98.81 195 ALA B CA 1
ATOM 3153 C C . ALA B 1 195 ? 11.812 -4.402 -3.92 1 98.81 195 ALA B C 1
ATOM 3155 O O . ALA B 1 195 ? 12.977 -4.766 -3.734 1 98.81 195 ALA B O 1
ATOM 3156 N N . VAL B 1 196 ? 11.391 -3.914 -5.074 1 98.81 196 VAL B N 1
ATOM 3157 C CA . VAL B 1 196 ? 12.297 -3.775 -6.207 1 98.81 196 VAL B CA 1
ATOM 3158 C C . VAL B 1 196 ? 13.375 -2.75 -5.883 1 98.81 196 VAL B C 1
ATOM 3160 O O . VAL B 1 196 ? 14.562 -2.994 -6.117 1 98.81 196 VAL B O 1
ATOM 3163 N N . TYR B 1 197 ? 13.008 -1.623 -5.32 1 98.69 197 TYR B N 1
ATOM 3164 C CA . TYR B 1 197 ? 14 -0.605 -4.992 1 98.69 197 TYR B CA 1
ATOM 3165 C C . TYR B 1 197 ? 14.93 -1.087 -3.887 1 98.69 197 TYR B C 1
ATOM 3167 O O . TYR B 1 197 ? 16.125 -0.757 -3.877 1 98.69 197 TYR B O 1
ATOM 3175 N N . TRP B 1 198 ? 14.328 -1.77 -2.912 1 98.62 198 TRP B N 1
ATOM 3176 C CA . TRP B 1 198 ? 15.172 -2.396 -1.898 1 98.62 198 TRP B CA 1
ATOM 3177 C C . TRP B 1 198 ? 16.219 -3.303 -2.543 1 98.62 198 TRP B C 1
ATOM 3179 O O . TRP B 1 198 ? 17.391 -3.256 -2.182 1 98.62 198 TRP B O 1
ATOM 3189 N N . PHE B 1 199 ? 15.805 -4.133 -3.5 1 98.75 199 PHE B N 1
ATOM 3190 C CA . PHE B 1 199 ? 16.688 -5.051 -4.215 1 98.75 199 PHE B CA 1
ATOM 3191 C C . PHE B 1 199 ? 17.781 -4.285 -4.949 1 98.75 199 PHE B C 1
ATOM 3193 O O . PHE B 1 199 ? 18.953 -4.645 -4.867 1 98.75 199 PHE B O 1
ATOM 3200 N N . LEU B 1 200 ? 17.391 -3.248 -5.688 1 98.25 200 LEU B N 1
ATOM 3201 C CA . LEU B 1 200 ? 18.328 -2.467 -6.477 1 98.25 200 LEU B CA 1
ATOM 3202 C C . LEU B 1 200 ? 19.375 -1.812 -5.578 1 98.25 200 LEU B C 1
ATOM 3204 O O . LEU B 1 200 ? 20.547 -1.722 -5.949 1 98.25 200 LEU B O 1
ATOM 3208 N N . LEU B 1 201 ? 19.016 -1.399 -4.391 1 97.5 201 LEU B N 1
ATOM 3209 C CA . LEU B 1 201 ? 19.922 -0.704 -3.484 1 97.5 201 LEU B CA 1
ATOM 3210 C C . LEU B 1 201 ? 20.828 -1.692 -2.762 1 97.5 201 LEU B C 1
ATOM 3212 O O . LEU B 1 201 ? 22 -1.4 -2.518 1 97.5 201 LEU B O 1
ATOM 3216 N N . ASN B 1 202 ? 20.281 -2.891 -2.465 1 97.25 202 ASN B N 1
ATOM 3217 C CA . ASN B 1 202 ? 21 -3.752 -1.533 1 97.25 202 ASN B CA 1
ATOM 3218 C C . ASN B 1 202 ? 21.656 -4.934 -2.248 1 97.25 202 ASN B C 1
ATOM 3220 O O . ASN B 1 202 ? 22.578 -5.551 -1.724 1 97.25 202 ASN B O 1
ATOM 3224 N N . LYS B 1 203 ? 21.109 -5.262 -3.41 1 96.38 203 LYS B N 1
ATOM 3225 C CA . LYS B 1 203 ? 21.531 -6.527 -4 1 96.38 203 LYS B CA 1
ATOM 3226 C C . LYS B 1 203 ? 22.219 -6.305 -5.344 1 96.38 203 LYS B C 1
ATOM 3228 O O . LYS B 1 203 ? 22.891 -7.199 -5.855 1 96.38 203 LYS B O 1
ATOM 3233 N N . VAL B 1 204 ? 21.891 -5.062 -5.926 1 89.94 204 VAL B N 1
ATOM 3234 C CA . VAL B 1 204 ? 22.531 -4.793 -7.211 1 89.94 204 VAL B CA 1
ATOM 3235 C C . VAL B 1 204 ? 23.797 -3.961 -7 1 89.94 204 VAL B C 1
ATOM 3237 O O . VAL B 1 204 ? 23.75 -2.908 -6.359 1 89.94 204 VAL B O 1
ATOM 3240 N N . LYS B 1 205 ? 24.984 -4.426 -7.289 1 69.88 205 LYS B N 1
ATOM 3241 C CA . LYS B 1 205 ? 26.297 -3.773 -7.23 1 69.88 205 LYS B CA 1
ATOM 3242 C C . LYS B 1 205 ? 26.547 -2.945 -8.484 1 69.88 205 LYS B C 1
ATOM 3244 O O . LYS B 1 205 ? 26.094 -3.301 -9.57 1 69.88 205 LYS B O 1
#

Organism: Tribolium castaneum (NCBI:txid7070)

InterPro domains:
  IPR000086 NUDIX hydrolase domain [PS51462] (38-200)
  IPR004385 Nucleoside diphosphate pyrophosphatase [TIGR00052] (11-199)
  IPR015797 NUDIX hydrolase-like domain superfamily [SSF55811] (19-201)

Solvent-accessible surface area (backbone atoms only — not comparable to full-atom values): 21320 Å² total; per-residue (Å²): 127,78,46,60,42,76,35,33,50,40,77,55,84,84,56,96,66,56,42,58,27,28,40,36,29,27,49,73,86,37,83,43,77,46,66,28,34,53,54,69,32,34,36,35,38,49,38,31,30,6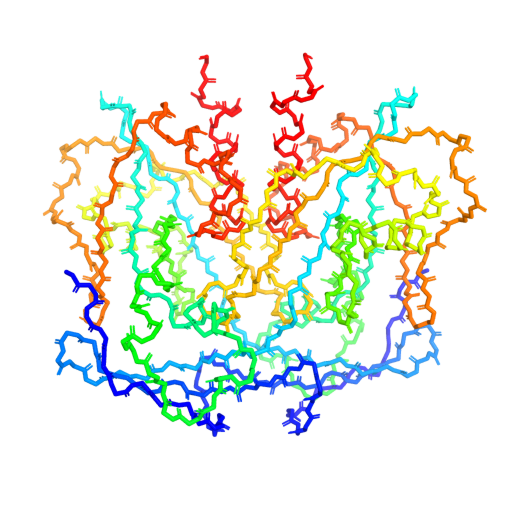9,79,78,53,24,39,45,32,30,33,35,76,25,66,21,24,31,55,56,66,43,60,74,93,58,70,54,48,69,48,59,46,84,82,54,48,50,72,59,13,45,32,52,35,48,39,54,46,71,57,83,64,99,63,61,65,67,58,53,46,46,50,30,38,29,39,36,56,7,32,65,69,64,73,85,50,54,40,79,65,35,30,28,22,38,52,45,78,35,34,11,25,49,36,36,35,30,36,32,73,43,49,78,88,34,49,77,48,80,33,22,42,62,89,86,46,65,40,44,65,41,76,36,42,62,70,54,48,56,57,52,73,63,33,64,74,32,57,25,33,36,56,43,50,23,51,51,37,49,40,52,67,73,71,50,129,129,79,47,61,44,76,34,33,49,41,76,54,84,84,56,97,65,57,44,59,27,29,39,35,30,27,49,73,85,37,82,44,77,45,66,29,33,53,56,68,32,31,36,35,36,49,34,31,29,68,80,77,52,25,38,46,33,29,32,35,77,26,65,22,24,31,55,56,66,43,60,75,92,59,69,53,46,70,48,59,48,86,82,53,47,48,72,59,12,45,30,51,35,49,40,54,46,70,58,82,62,100,63,59,66,66,58,55,46,46,51,30,39,29,39,36,57,6,32,65,69,64,71,86,50,54,39,78,65,35,27,29,22,38,52,45,80,35,33,11,25,48,38,36,35,30,38,32,72,44,48,77,90,34,48,78,50,82,33,21,43,63,89,88,48,65,39,44,67,42,77,35,43,63,70,54,48,56,57,53,73,64,35,67,73,29,56,25,34,35,55,42,50,21,51,51,38,48,41,52,68,72,70,51,130

Sequence (410 aa):
MNKISDVVLKPLEKSIYVKPQTMHFVQNGRKRTWDLLDVHDSVAILLHNTRKQTLIFVKQFRPPVYFGSIPEEDRKGTIDVNKYPAELGITLEMCAGLVDKDKPLVEIAKEEILEECGYDVPLSSLVKVGSYRSGVGTLGSLQTTYYCEVTDDMKVSQGGGVGDEIIDVVEMTVPEVKKYITQDKIPSPPSFLFAVYWFLLNKVKMNKISDVVLKPLEKSIYVKPQTMHFVQNGRKRTWDLLDVHDSVAILLHNTRKQTLIFVKQFRPPVYFGSIPEEDRKGTIDVNKYPAELGITLEMCAGLVDKDKPLVEIAKEEILEECGYDVPLSSLVKVGSYRSGVGTLGSLQTTYYCEVTDDMKVSQGGGVGDEIIDVVEMTVPEVKKYITQDKIPSPPSFLFAVYWFLLNKVK

Secondary structure (DSSP, 8-state):
---EEEEEEEE----SS-EEEEEEEEETTEEEEEEEEE---EEEEEEEETTTTEEEEEEEE-HHHHHHTS-GGG-SEE--TTTS-GGGGEEEE-EEEE--SSS-HHHHHHHHIIIII-B---GGGEEEEEEEEE-TTT--EEEEEEEEEE-GGGB-S----STT--EEEEEEEHHHHHHHTTSSEE-S-HHHHHHHHHHHHHT--/---EEEEEEEE----SS-EEEEEEEEETTEEEEEEEEE---EEEEEEEETTTTEEEEEEEE-HHHHHHTS-GGG-SEE--TTTS-GGGGEEEE-EEEE--SSS-HHHHHHHHIIIII-B---GGGEEEEEEEEE-TTT--EEEEEEEEEE-GGGB-S----STT--EEEEEEEHHHHHHHTTSSEE-S-HHHHHHHHHHHHHT--